Protein AF-A0A8B6GIS7-F1 (afdb_monomer_lite)

Foldseek 3Di:
DVVVVVVVDPPDDPPPPDPPQWLLDDPQLVVLVVQLVVLVVVCVVPVDPVSVVSNVVSVVSNVVVSVVSLVVLLVVLVVQCVPQPDDVSNVVSLCVSGDDDPPPPVQADADPVGHHDDDPVVVVVVCCVPPPPCPVPDVVNDDDVVVVVVPVLVPPVPDDDDDDDPPPPLDQQDLCNLLVVLVVDDQPDQDFVVRDHSVCSNPPRPVVSVVVSVLRRVCSVVVHHDPRVVDGPDADQAAPPDPPDPDDPQDADPNRTHDHDQFDDDPNQTAGNQLLSQVRLVVLLVQLLVLLVSLLVVLVSPPNQLLSLLVSCCSRNVVSLQVVLLQNVLHDPVSVVSSLLSLLSSLCSSVVHDSPDDSVVSCVVNVHDDSVVSNLVNLLVVVLLLCLEDPVDPSNVVLVVQLPDDDDDPRQGSSNVSSVSQVVCCVVPVDHSNVRHHDDPPPDPPPPPDDPPLVVVLDDPVDGDPVSVVSVVVVVVVVVVPDDLQAKEKEWFKDAPDAQAWIKIWMWIAGNNDIDIDIDGQDRGHGSVSNRVVNVVSVVVVVVVPPDHDYHYDYPD

Secondary structure (DSSP, 8-state):
-HHHHTTTS----------PPPTT--HHHHHHHHHHHHHHHHHHH---HHHHHHHHHHHHHHHHHHHHHHHHHHHHHHHHHHH--SHHHHHHHHHHHH-------PPPPBPTTSPBP-SH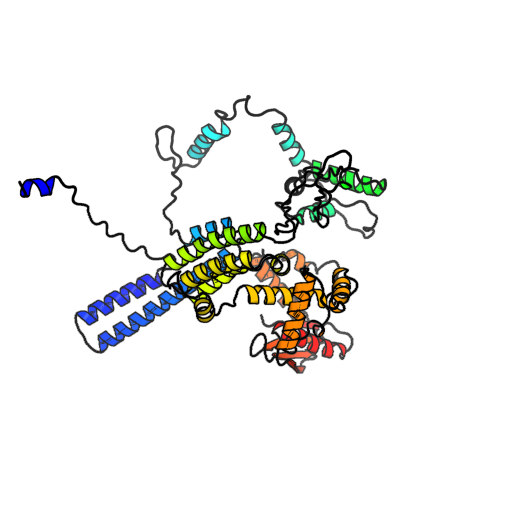HHHHHHHHHHHTSSSS--TTS--SHHHHHHHHTTTGGG-------TT-TTSPPPHHHHHHHHTTS-TTPPP-TT---HHHHHT--HHHHHHHHHHHHHHHHTT---TTTT------------TT--S----EETTEE----SS-EETTEEP-TTS--HHHHHHHHHHHHHHHHHHHHHHHTSS--HHHHHHHHIIIIIHHHHTTHHHHTTS-HHHHHHHHHHHHHHHHHHHT--TTS-HHHHHHHHT---HHHHHHHHHHHHHHHHHHS-TTSHHHHHHHHHHTS----SS--HHHHHHHHHHHHHHHHS--TTSSPP----------SSPPHHHHTT--TTS--HHHHHHHHHHHHHHHHT--TTSEEEEEEEEESSSSEEEEEEEEEEETTEEEEEEEEEEEEE-HHHHHHHHHHHHHHHHTTS-S--EEEE---

Structure (mmCIF, N/CA/C/O backbone):
data_AF-A0A8B6GIS7-F1
#
_entry.id   AF-A0A8B6GIS7-F1
#
loop_
_atom_site.group_PDB
_atom_site.id
_atom_site.type_symbol
_atom_site.label_atom_id
_atom_site.label_alt_id
_atom_site.label_comp_id
_atom_site.label_asym_id
_atom_site.label_entity_id
_atom_site.label_seq_id
_atom_site.pdbx_PDB_ins_code
_atom_site.Cartn_x
_atom_site.Cartn_y
_atom_site.Cartn_z
_atom_site.occupancy
_atom_site.B_iso_or_equiv
_atom_site.auth_seq_id
_atom_site.auth_comp_id
_atom_site.auth_asym_id
_atom_site.auth_atom_id
_atom_site.pdbx_PDB_model_num
ATOM 1 N N . MET A 1 1 ? 20.730 39.996 -53.093 1.00 36.28 1 MET A N 1
ATOM 2 C CA . MET A 1 1 ? 19.726 39.779 -52.024 1.00 36.28 1 MET A CA 1
ATOM 3 C C . MET A 1 1 ? 19.786 38.374 -51.434 1.00 36.28 1 MET A C 1
ATOM 5 O O . MET A 1 1 ? 20.320 38.282 -50.342 1.00 36.28 1 MET A O 1
ATOM 9 N N . MET A 1 2 ? 19.325 37.297 -52.093 1.00 29.66 2 MET A N 1
ATOM 10 C CA . MET A 1 2 ? 19.243 35.960 -51.448 1.00 29.66 2 MET A CA 1
ATOM 11 C C . MET A 1 2 ? 20.560 35.476 -50.804 1.00 29.66 2 MET A C 1
ATOM 13 O O . MET A 1 2 ? 20.560 35.138 -49.625 1.00 29.66 2 MET A O 1
ATOM 17 N N . LEU A 1 3 ? 21.695 35.563 -51.511 1.00 34.59 3 LEU A N 1
ATOM 18 C CA . LEU A 1 3 ? 23.025 35.215 -50.970 1.00 34.59 3 LEU A CA 1
ATOM 19 C C . LEU A 1 3 ? 23.455 36.039 -49.737 1.00 34.59 3 LEU A C 1
ATOM 21 O O . LEU A 1 3 ? 24.330 35.617 -48.991 1.00 34.59 3 LEU A O 1
ATOM 25 N N . CYS A 1 4 ? 22.844 37.201 -49.495 1.00 35.78 4 CYS A N 1
ATOM 26 C CA . CYS A 1 4 ? 23.119 38.030 -48.319 1.00 35.78 4 CYS A CA 1
ATOM 27 C C . CYS A 1 4 ? 22.300 37.584 -47.093 1.00 35.78 4 CYS A C 1
ATOM 29 O O . CYS A 1 4 ? 22.721 37.817 -45.966 1.00 35.78 4 CYS A O 1
ATOM 31 N N . MET A 1 5 ? 21.143 36.938 -47.292 1.00 33.78 5 MET A N 1
ATOM 32 C CA . MET A 1 5 ? 20.274 36.482 -46.196 1.00 33.78 5 MET A CA 1
ATOM 33 C C . MET A 1 5 ? 20.835 35.249 -45.476 1.00 33.78 5 MET A C 1
ATOM 35 O O . MET A 1 5 ? 20.681 35.126 -44.261 1.00 33.78 5 MET A O 1
ATOM 39 N N . GLU A 1 6 ? 21.535 34.364 -46.193 1.00 37.38 6 GLU A N 1
ATOM 40 C CA . GLU A 1 6 ? 22.099 33.128 -45.627 1.00 37.38 6 GLU A CA 1
ATOM 41 C C . GLU A 1 6 ? 23.147 33.341 -44.525 1.00 37.38 6 GLU A C 1
ATOM 43 O O . GLU A 1 6 ? 23.335 32.447 -43.699 1.00 37.38 6 GLU A O 1
ATOM 48 N N . ASN A 1 7 ? 23.809 34.502 -44.508 1.00 41.84 7 ASN A N 1
ATOM 49 C CA . ASN A 1 7 ? 24.885 34.828 -43.566 1.00 41.84 7 ASN A CA 1
ATOM 50 C C . ASN A 1 7 ? 24.417 35.667 -42.362 1.00 41.84 7 ASN A C 1
ATOM 52 O O . ASN A 1 7 ? 25.204 35.907 -41.452 1.00 41.84 7 ASN A O 1
ATOM 56 N N . ILE A 1 8 ? 23.160 36.125 -42.355 1.00 41.59 8 ILE A N 1
ATOM 57 C CA . ILE A 1 8 ? 22.600 36.996 -41.303 1.00 41.59 8 ILE A CA 1
ATOM 58 C C . ILE A 1 8 ? 21.689 36.205 -40.351 1.00 41.59 8 ILE A C 1
ATOM 60 O O . ILE A 1 8 ? 21.591 36.525 -39.168 1.00 41.59 8 ILE A O 1
ATOM 64 N N . ILE A 1 9 ? 21.041 35.143 -40.838 1.00 39.25 9 ILE A N 1
ATOM 65 C CA . ILE A 1 9 ? 20.227 34.259 -39.998 1.00 39.25 9 ILE A CA 1
ATOM 66 C C . ILE A 1 9 ? 21.164 33.298 -39.246 1.00 39.25 9 ILE A C 1
ATOM 68 O O . ILE A 1 9 ? 21.869 32.526 -39.901 1.00 39.25 9 ILE A O 1
ATOM 72 N N . PRO A 1 10 ? 21.161 33.259 -37.896 1.00 37.69 10 PRO A N 1
ATOM 73 C CA . PRO A 1 10 ? 21.928 32.268 -37.152 1.00 37.69 10 PRO A CA 1
ATOM 74 C C . PRO A 1 10 ? 21.371 30.871 -37.450 1.00 37.69 10 PRO A C 1
ATOM 76 O O . PRO A 1 10 ? 20.330 30.470 -36.926 1.00 37.69 10 PRO A O 1
ATOM 79 N N . LYS A 1 11 ? 22.066 30.131 -38.323 1.00 43.22 11 LYS A N 1
ATOM 80 C CA . LYS A 1 11 ? 21.724 28.756 -38.703 1.00 43.22 11 LYS A CA 1
ATOM 81 C C . LYS A 1 11 ? 21.777 27.884 -37.452 1.00 43.22 11 LYS A C 1
ATOM 83 O O . LYS A 1 11 ? 22.854 27.487 -37.012 1.00 43.22 11 LYS A O 1
ATOM 88 N N . THR A 1 12 ? 20.612 27.617 -36.860 1.00 30.84 12 THR A N 1
ATOM 89 C CA . THR A 1 12 ? 20.502 26.822 -35.638 1.00 30.84 12 THR A CA 1
ATOM 90 C C . THR A 1 12 ? 21.079 25.440 -35.897 1.00 30.84 12 THR A C 1
ATOM 92 O O . THR A 1 12 ? 20.503 24.618 -36.614 1.00 30.84 12 THR A O 1
ATOM 95 N N . THR A 1 13 ? 22.238 25.169 -35.298 1.00 37.78 13 THR A N 1
ATOM 96 C CA . THR A 1 13 ? 22.769 23.815 -35.248 1.00 37.78 13 THR A CA 1
ATOM 97 C C . THR A 1 13 ? 21.700 22.956 -34.591 1.00 37.78 13 THR A C 1
ATOM 99 O O . THR A 1 13 ? 21.307 23.178 -33.442 1.00 37.78 13 THR A O 1
ATOM 102 N N . ARG A 1 14 ? 21.174 21.976 -35.337 1.00 35.50 14 ARG A N 1
ATOM 103 C CA . ARG A 1 14 ? 20.321 20.944 -34.752 1.00 35.50 14 ARG A CA 1
ATOM 104 C C . ARG A 1 14 ? 21.196 20.154 -33.791 1.00 35.50 14 ARG A C 1
ATOM 106 O O . ARG A 1 14 ? 21.817 19.169 -34.176 1.00 35.50 14 ARG A O 1
ATOM 113 N N . ASN A 1 15 ? 21.225 20.599 -32.537 1.00 35.31 15 ASN A N 1
ATOM 114 C CA . ASN A 1 15 ? 21.688 19.824 -31.402 1.00 35.31 15 ASN A CA 1
ATOM 115 C C . ASN A 1 15 ? 20.754 18.618 -31.277 1.00 35.31 15 ASN A C 1
ATOM 117 O O . ASN A 1 15 ? 19.774 18.633 -30.529 1.00 35.31 15 ASN A O 1
ATOM 121 N N . ILE A 1 16 ? 21.052 17.582 -32.066 1.00 35.31 16 ILE A N 1
ATOM 122 C CA . ILE A 1 16 ? 20.492 16.246 -31.931 1.00 35.31 16 ILE A CA 1
ATOM 123 C C . ILE A 1 16 ? 20.902 15.801 -30.533 1.00 35.31 16 ILE A C 1
ATOM 125 O O . ILE A 1 16 ? 22.032 15.360 -30.313 1.00 35.31 16 ILE A O 1
ATOM 129 N N . ARG A 1 17 ? 20.000 16.000 -29.564 1.00 35.56 17 ARG A N 1
ATOM 130 C CA . ARG A 1 17 ? 20.202 15.567 -28.184 1.00 35.56 17 ARG A CA 1
ATOM 131 C C . ARG A 1 17 ? 20.534 14.083 -28.246 1.00 35.56 17 ARG A C 1
ATOM 133 O O . ARG A 1 17 ? 19.685 13.291 -28.654 1.00 35.56 17 ARG A O 1
ATOM 140 N N . LYS A 1 18 ? 21.770 13.720 -27.887 1.00 42.47 18 LYS A N 1
ATOM 141 C CA . LYS A 1 18 ? 22.185 12.317 -27.778 1.00 42.47 18 LYS A CA 1
ATOM 142 C C . LYS A 1 18 ? 21.126 11.620 -26.929 1.00 42.47 18 LYS A C 1
ATOM 144 O O . LYS A 1 18 ? 20.862 12.084 -25.822 1.00 42.47 18 LYS A O 1
ATOM 149 N N . HIS A 1 19 ? 20.488 10.568 -27.446 1.00 48.47 19 HIS A N 1
ATOM 150 C CA . HIS A 1 19 ? 19.477 9.839 -26.682 1.00 48.47 19 HIS A CA 1
ATOM 151 C C . HIS A 1 19 ? 20.122 9.369 -25.374 1.00 48.47 19 HIS A C 1
ATOM 153 O O . HIS A 1 19 ? 21.026 8.531 -25.388 1.00 48.47 19 HIS A O 1
ATOM 159 N N . HIS A 1 20 ? 19.720 9.975 -24.254 1.00 62.19 20 HIS A N 1
ATOM 160 C CA . HIS A 1 20 ? 20.335 9.700 -22.965 1.00 62.19 20 HIS A CA 1
ATOM 161 C C . HIS A 1 20 ? 20.028 8.252 -22.593 1.00 62.19 20 HIS A C 1
ATOM 163 O O . HIS A 1 20 ? 18.868 7.880 -22.426 1.00 62.19 20 HIS A O 1
ATOM 169 N N . LYS A 1 21 ? 21.079 7.432 -22.488 1.00 76.62 21 LYS A N 1
ATOM 170 C CA . LYS A 1 21 ? 20.962 6.026 -22.094 1.00 76.62 21 LYS A CA 1
ATOM 171 C C . LYS A 1 21 ? 20.246 5.956 -20.738 1.00 76.62 21 LYS A C 1
ATOM 173 O O . LYS A 1 21 ? 20.741 6.607 -19.806 1.00 76.62 21 LYS A O 1
ATOM 178 N N . PRO A 1 22 ? 19.146 5.195 -20.606 1.00 80.75 22 PRO A N 1
ATOM 179 C CA . PRO A 1 22 ? 18.314 5.193 -19.404 1.00 80.75 22 PRO A CA 1
ATOM 180 C C . PRO A 1 22 ? 19.094 4.788 -18.146 1.00 80.75 22 PRO A C 1
ATOM 182 O O . PRO A 1 22 ? 20.222 4.293 -18.214 1.00 80.75 22 PRO A O 1
ATOM 185 N N . CYS A 1 23 ? 18.516 5.036 -16.973 1.00 81.12 23 CYS A N 1
ATOM 186 C CA . CYS A 1 23 ? 19.177 4.784 -15.689 1.00 81.12 23 CYS A CA 1
ATOM 187 C C . CYS A 1 23 ? 19.428 3.292 -15.403 1.00 81.12 23 CYS A C 1
ATOM 189 O O . CYS A 1 23 ? 20.392 2.988 -14.713 1.00 81.12 23 CYS A O 1
ATOM 191 N N . TRP A 1 24 ? 18.651 2.379 -16.001 1.00 86.69 24 TRP A N 1
ATOM 192 C CA . TRP A 1 24 ? 18.903 0.929 -15.976 1.00 86.69 24 TRP A CA 1
ATOM 193 C C . TRP A 1 24 ? 20.013 0.464 -16.942 1.00 86.69 24 TRP A C 1
ATOM 195 O O . TRP A 1 24 ? 20.393 -0.700 -16.940 1.00 86.69 24 TRP A O 1
ATOM 205 N N . TRP A 1 25 ? 20.550 1.341 -17.799 1.00 86.69 25 TRP A N 1
ATOM 206 C CA . TRP A 1 25 ? 21.519 0.944 -18.826 1.00 86.69 25 TRP A CA 1
ATOM 207 C C . TRP A 1 25 ? 22.928 0.740 -18.243 1.00 86.69 25 TRP A C 1
ATOM 209 O O . TRP A 1 25 ? 23.648 1.718 -18.005 1.00 86.69 25 TRP A O 1
ATOM 219 N N . ASN A 1 26 ? 23.307 -0.528 -18.050 1.00 89.25 26 ASN A N 1
ATOM 220 C CA . ASN A 1 26 ? 24.593 -0.981 -17.506 1.00 89.25 26 ASN A CA 1
ATOM 221 C C . ASN A 1 26 ? 25.646 -1.292 -18.608 1.00 89.25 26 ASN A C 1
ATOM 223 O O . ASN A 1 26 ? 25.414 -1.070 -19.801 1.00 89.25 26 ASN A O 1
ATOM 227 N N . LYS A 1 27 ? 26.832 -1.779 -18.207 1.00 90.25 27 LYS A N 1
ATOM 228 C CA . LYS A 1 27 ? 27.950 -2.122 -19.115 1.00 90.25 27 LYS A CA 1
ATOM 229 C C . LYS A 1 27 ? 27.636 -3.336 -20.001 1.00 90.25 27 LYS A C 1
ATOM 231 O O . LYS A 1 27 ? 27.918 -3.300 -21.195 1.00 90.25 27 LYS A O 1
ATOM 236 N N . THR A 1 28 ? 26.987 -4.359 -19.448 1.00 91.31 28 THR A N 1
ATOM 237 C CA . THR A 1 28 ? 26.586 -5.582 -20.161 1.00 91.31 28 THR A CA 1
ATOM 238 C C . THR A 1 28 ? 25.657 -5.265 -21.336 1.00 91.31 28 THR A C 1
ATOM 240 O O . THR A 1 28 ? 25.887 -5.719 -22.457 1.00 91.31 28 THR A O 1
ATOM 243 N N . VAL A 1 29 ? 24.652 -4.409 -21.121 1.00 91.62 29 VAL A N 1
ATOM 244 C CA . VAL A 1 29 ? 23.720 -3.961 -22.171 1.00 91.62 29 VAL A CA 1
ATOM 245 C C . VAL A 1 29 ? 24.436 -3.157 -23.264 1.00 91.62 29 VAL A C 1
ATOM 247 O O . VAL A 1 29 ? 24.110 -3.311 -24.443 1.00 91.62 29 VAL A O 1
ATOM 250 N N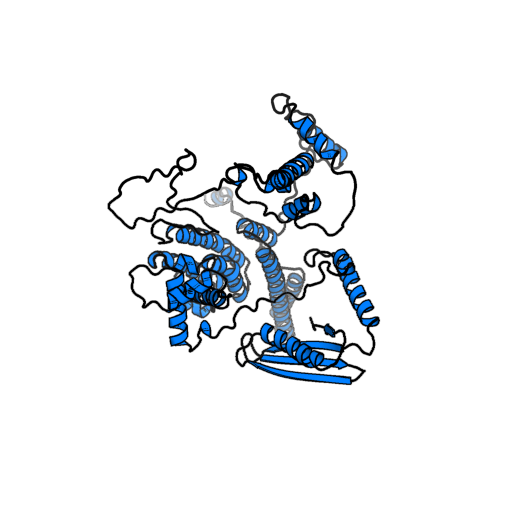 . GLU A 1 30 ? 25.439 -2.342 -22.917 1.00 92.06 30 GLU A N 1
ATOM 251 C CA . GLU A 1 30 ? 26.270 -1.632 -23.901 1.00 92.06 30 GLU A CA 1
ATOM 252 C C . GLU A 1 30 ? 27.034 -2.607 -24.810 1.00 92.06 30 GLU A C 1
ATOM 254 O O . GLU A 1 30 ? 26.978 -2.492 -26.035 1.00 92.06 30 GLU A O 1
ATOM 259 N N . GLU A 1 31 ? 27.713 -3.592 -24.221 1.00 92.44 31 GLU A N 1
ATOM 260 C CA . GLU A 1 31 ? 28.524 -4.582 -24.939 1.00 92.44 31 GLU A CA 1
ATOM 261 C C . GLU A 1 31 ? 27.664 -5.456 -25.858 1.00 92.44 31 GLU A C 1
ATOM 263 O O . GLU A 1 31 ? 27.967 -5.600 -27.048 1.00 92.44 31 GLU A O 1
ATOM 268 N N . LYS A 1 32 ? 26.526 -5.951 -25.354 1.00 93.12 32 LYS A N 1
ATOM 269 C CA . LYS A 1 32 ? 25.541 -6.683 -26.162 1.00 93.12 32 LYS A CA 1
ATOM 270 C C . LYS A 1 32 ? 24.964 -5.805 -27.277 1.00 93.12 32 LYS A C 1
ATOM 272 O O . LYS A 1 32 ? 24.806 -6.280 -28.402 1.00 93.12 32 LYS A O 1
ATOM 277 N N . LYS A 1 33 ? 24.724 -4.507 -27.036 1.00 93.31 33 LYS A N 1
ATOM 278 C CA . LYS A 1 33 ? 24.251 -3.593 -28.089 1.00 93.31 33 LYS A CA 1
ATOM 279 C C . LYS A 1 33 ? 25.321 -3.304 -29.145 1.00 93.31 33 LYS A C 1
ATOM 281 O O . LYS A 1 33 ? 24.980 -3.179 -30.323 1.00 93.31 33 LYS A O 1
ATOM 286 N N . HIS A 1 34 ? 26.599 -3.232 -28.777 1.00 92.25 34 HIS A N 1
ATOM 287 C CA . HIS A 1 34 ? 27.692 -3.139 -29.747 1.00 92.25 34 HIS A CA 1
ATOM 288 C C . HIS A 1 34 ? 27.797 -4.398 -30.614 1.00 92.25 34 HIS A C 1
ATOM 290 O O . HIS A 1 34 ? 27.910 -4.265 -31.834 1.00 92.25 34 HIS A O 1
ATOM 296 N N . LEU A 1 35 ? 27.690 -5.592 -30.018 1.00 92.31 35 LEU A N 1
ATOM 297 C CA . LEU A 1 35 ? 27.669 -6.862 -30.749 1.00 92.31 35 LEU A CA 1
ATOM 298 C C . LEU A 1 35 ? 26.496 -6.919 -31.738 1.00 92.31 35 LEU A C 1
ATOM 300 O O . LEU A 1 35 ? 26.709 -7.136 -32.929 1.00 92.31 35 LEU A O 1
ATOM 304 N N . LEU A 1 36 ? 25.282 -6.602 -31.283 1.00 92.56 36 LEU A N 1
ATOM 305 C CA . LEU A 1 36 ? 24.100 -6.503 -32.139 1.00 92.56 36 LEU A CA 1
ATOM 306 C C . LEU A 1 36 ? 24.310 -5.526 -33.309 1.00 92.56 36 LEU A C 1
ATOM 308 O O . LEU A 1 36 ? 24.077 -5.862 -34.470 1.00 92.56 36 LEU A O 1
ATOM 312 N N . ASN A 1 37 ? 24.810 -4.320 -33.031 1.00 91.75 37 ASN A N 1
ATOM 313 C CA . ASN A 1 37 ? 25.081 -3.321 -34.066 1.00 91.75 37 ASN A CA 1
ATOM 314 C C . ASN A 1 37 ? 26.177 -3.768 -35.058 1.00 91.75 37 ASN A C 1
ATOM 316 O O . ASN A 1 37 ? 26.191 -3.286 -36.192 1.00 91.75 37 ASN A O 1
ATOM 320 N N . LYS A 1 38 ? 27.091 -4.665 -34.658 1.00 92.88 38 LYS A N 1
ATOM 321 C CA . LYS A 1 38 ? 28.081 -5.300 -35.541 1.00 92.88 38 LYS A CA 1
ATOM 322 C C . LYS A 1 38 ? 27.413 -6.349 -36.436 1.00 92.88 38 LYS A C 1
ATOM 324 O O . LYS A 1 38 ? 27.506 -6.224 -37.655 1.00 92.88 38 LYS A O 1
ATOM 329 N N . CYS A 1 39 ? 26.669 -7.299 -35.870 1.00 89.88 39 CYS A N 1
ATOM 330 C CA . CYS A 1 39 ? 25.976 -8.340 -36.640 1.00 89.88 39 CYS A CA 1
ATOM 331 C C . CYS A 1 39 ? 24.956 -7.748 -37.633 1.00 89.88 39 CYS A C 1
ATOM 333 O O . CYS A 1 39 ? 24.906 -8.169 -38.787 1.00 89.88 39 CYS A O 1
ATOM 335 N N . GLN A 1 40 ? 24.237 -6.681 -37.257 1.00 89.25 40 GLN A N 1
ATOM 336 C CA . GLN A 1 40 ? 23.349 -5.940 -38.168 1.00 89.25 40 GLN A CA 1
ATOM 337 C C . GLN A 1 40 ? 24.084 -5.273 -39.347 1.00 89.25 40 GLN A C 1
ATOM 339 O O . GLN A 1 40 ? 23.477 -5.064 -40.397 1.00 89.25 40 GLN A O 1
ATOM 344 N N . ARG A 1 41 ? 25.373 -4.927 -39.212 1.00 89.56 41 ARG A N 1
ATOM 345 C CA . ARG A 1 41 ? 26.201 -4.426 -40.328 1.00 89.56 41 ARG A CA 1
ATOM 346 C C . ARG A 1 41 ? 26.705 -5.574 -41.196 1.00 89.56 41 ARG A C 1
ATOM 348 O O . ARG A 1 41 ? 26.612 -5.485 -42.414 1.00 89.56 41 ARG A O 1
ATOM 355 N N . GLU A 1 42 ? 27.191 -6.650 -40.582 1.00 88.25 42 GLU A N 1
ATOM 356 C CA . GLU A 1 42 ? 27.690 -7.839 -41.287 1.00 88.25 42 GLU A CA 1
ATOM 357 C C . GLU A 1 42 ? 26.595 -8.487 -42.148 1.00 88.25 42 GLU A C 1
ATOM 359 O O . GLU A 1 42 ? 26.830 -8.755 -43.325 1.00 88.25 42 GLU A O 1
ATOM 364 N N . PHE A 1 43 ? 25.374 -8.621 -41.620 1.00 87.31 43 PHE A N 1
ATOM 365 C CA . PHE A 1 43 ? 24.215 -9.115 -42.368 1.00 87.31 43 PHE A CA 1
ATOM 366 C C . PHE A 1 43 ? 23.799 -8.183 -43.522 1.00 87.31 43 PHE A C 1
ATOM 368 O O . PHE A 1 43 ? 23.522 -8.652 -44.623 1.00 87.31 43 PHE A O 1
ATOM 375 N N . LYS A 1 44 ? 23.823 -6.855 -43.317 1.00 84.75 44 LYS A N 1
ATOM 376 C CA . LYS A 1 44 ? 23.536 -5.870 -44.383 1.00 84.75 44 LYS A CA 1
ATOM 377 C C . LYS A 1 44 ? 24.589 -5.846 -45.495 1.00 84.75 44 LYS A C 1
ATOM 379 O O . LYS A 1 44 ? 24.254 -5.500 -46.621 1.00 84.75 44 LYS A O 1
ATOM 384 N N . LEU A 1 45 ? 25.840 -6.194 -45.187 1.00 87.75 45 LEU A N 1
ATOM 385 C CA . LEU A 1 45 ? 26.919 -6.321 -46.172 1.00 87.75 45 LEU A CA 1
ATOM 386 C C . LEU A 1 45 ? 26.899 -7.680 -46.886 1.00 87.75 45 LEU A C 1
ATOM 388 O O . LEU A 1 45 ? 27.239 -7.755 -48.064 1.00 87.75 45 LEU A O 1
ATOM 392 N N . LYS A 1 46 ? 26.529 -8.756 -46.179 1.00 85.75 46 LYS A N 1
ATOM 393 C CA . LYS A 1 46 ? 26.426 -10.122 -46.708 1.00 85.75 46 LYS A CA 1
ATOM 394 C C . LYS A 1 46 ? 25.238 -10.847 -46.072 1.00 85.75 46 LYS A C 1
ATOM 396 O O . LYS A 1 46 ? 25.347 -11.380 -44.965 1.00 85.75 46 LYS A O 1
ATOM 401 N N . ASN A 1 47 ? 24.129 -10.903 -46.806 1.00 85.81 47 ASN A N 1
ATOM 402 C CA . ASN A 1 47 ? 22.933 -11.660 -46.441 1.00 85.81 47 ASN A CA 1
ATOM 403 C C . ASN A 1 47 ? 23.182 -13.166 -46.660 1.00 85.81 47 ASN A C 1
ATOM 405 O O . ASN A 1 47 ? 22.907 -13.705 -47.729 1.00 85.81 47 ASN A O 1
ATOM 409 N N . THR A 1 48 ? 23.771 -13.827 -45.661 1.00 90.31 48 THR A N 1
ATOM 410 C CA . THR A 1 48 ? 23.978 -15.284 -45.625 1.00 90.31 48 THR A CA 1
ATOM 411 C C . THR A 1 48 ? 23.223 -15.899 -44.443 1.00 90.31 48 THR A C 1
ATOM 413 O O . THR A 1 48 ? 23.085 -15.235 -43.411 1.00 90.31 48 THR A O 1
ATOM 416 N N . PRO A 1 49 ? 22.810 -17.183 -44.511 1.00 89.50 49 PRO A N 1
ATOM 417 C CA . PRO A 1 49 ? 22.164 -17.863 -43.382 1.00 89.50 49 PRO A CA 1
ATOM 418 C C . PRO A 1 49 ? 23.000 -17.814 -42.093 1.00 89.50 49 PRO A C 1
ATOM 420 O O . PRO A 1 49 ? 22.470 -17.593 -41.011 1.00 89.50 49 PRO A O 1
ATOM 423 N N . THR A 1 50 ? 24.326 -17.916 -42.222 1.00 91.19 50 THR A N 1
ATOM 424 C CA . THR A 1 50 ? 25.297 -17.831 -41.118 1.00 91.19 50 THR A CA 1
ATOM 425 C C . THR A 1 50 ? 25.435 -16.443 -40.490 1.00 91.19 50 THR A C 1
ATOM 427 O O . THR A 1 50 ? 25.881 -16.335 -39.350 1.00 91.19 50 THR A O 1
ATOM 430 N N . ASN A 1 51 ? 25.087 -15.376 -41.212 1.00 86.19 51 ASN A N 1
ATOM 431 C CA . ASN A 1 51 ? 25.022 -14.025 -40.655 1.00 86.19 51 ASN A CA 1
ATOM 432 C C . ASN A 1 51 ? 23.630 -13.730 -40.078 1.00 86.19 51 ASN A C 1
ATOM 434 O O . ASN A 1 51 ? 23.525 -12.936 -39.146 1.00 86.19 51 ASN A O 1
ATOM 438 N N . LEU A 1 52 ? 22.584 -14.390 -40.589 1.00 90.25 52 LEU A N 1
ATOM 439 C CA . LEU A 1 52 ? 21.233 -14.320 -40.036 1.00 90.25 52 LEU A CA 1
ATOM 440 C C . LEU A 1 52 ? 21.153 -14.983 -38.653 1.00 90.25 52 LEU A C 1
ATOM 442 O O . LEU A 1 52 ? 20.634 -14.359 -37.733 1.00 90.25 52 LEU A O 1
ATOM 446 N N . THR A 1 53 ? 21.723 -16.180 -38.459 1.00 92.81 53 THR A N 1
ATOM 447 C CA . THR A 1 53 ? 21.758 -16.823 -37.128 1.00 92.81 53 THR A CA 1
ATOM 448 C C . THR A 1 53 ? 22.514 -15.977 -36.107 1.00 92.81 53 THR A C 1
ATOM 450 O O . THR A 1 53 ? 21.952 -15.647 -35.068 1.00 92.81 53 THR A O 1
ATOM 453 N N . LYS A 1 54 ? 23.719 -15.493 -36.443 1.00 91.88 54 LYS A N 1
ATOM 454 C CA . LYS A 1 54 ? 24.486 -14.559 -35.592 1.00 91.88 54 LYS A CA 1
ATOM 455 C C . LYS A 1 54 ? 23.712 -13.288 -35.240 1.00 91.88 54 LYS A C 1
ATOM 457 O O . LYS A 1 54 ? 23.870 -12.755 -34.145 1.00 91.88 54 LYS A O 1
ATOM 462 N N . LEU A 1 55 ? 22.905 -12.773 -36.170 1.00 91.94 55 LEU A N 1
ATOM 463 C CA . LEU A 1 55 ? 22.041 -11.628 -35.912 1.00 91.94 55 LEU A CA 1
ATOM 464 C C . LEU A 1 55 ? 20.934 -11.990 -34.912 1.00 91.94 55 LEU A C 1
ATOM 466 O O . LEU A 1 55 ? 20.770 -11.273 -33.933 1.00 91.94 55 LEU A O 1
ATOM 470 N N . MET A 1 56 ? 20.236 -13.111 -35.104 1.00 92.56 56 MET A N 1
ATOM 471 C CA . MET A 1 56 ? 19.181 -13.579 -34.194 1.00 92.56 56 MET A CA 1
ATOM 472 C C . MET A 1 56 ? 19.720 -13.885 -32.783 1.00 92.56 56 MET A C 1
ATOM 474 O O . MET A 1 56 ? 19.118 -13.478 -31.792 1.00 92.56 56 MET A O 1
ATOM 478 N N . GLU A 1 57 ? 20.890 -14.521 -32.682 1.00 93.88 57 GLU A N 1
ATOM 479 C CA . GLU A 1 57 ? 21.615 -14.763 -31.425 1.00 93.88 57 GLU A CA 1
ATOM 480 C C . GLU A 1 57 ? 21.976 -13.448 -30.712 1.00 93.88 57 GLU A C 1
ATOM 482 O O . GLU A 1 57 ? 21.768 -13.305 -29.504 1.00 93.88 57 GLU A O 1
ATOM 487 N N . ALA A 1 58 ? 22.483 -12.458 -31.456 1.00 91.75 58 ALA A N 1
ATOM 488 C CA . ALA A 1 58 ? 22.821 -11.143 -30.915 1.00 91.75 58 ALA A CA 1
ATOM 489 C C . ALA A 1 58 ? 21.583 -10.295 -30.568 1.00 91.75 58 ALA A C 1
ATOM 491 O O . ALA A 1 58 ? 21.664 -9.454 -29.672 1.00 91.75 58 ALA A O 1
ATOM 492 N N . GLU A 1 59 ? 20.446 -10.504 -31.240 1.00 92.62 59 GLU A N 1
ATOM 493 C CA . GLU A 1 59 ? 19.165 -9.879 -30.897 1.00 92.62 59 GLU A CA 1
ATOM 494 C C . GLU A 1 59 ? 18.593 -10.472 -29.607 1.00 92.62 59 GLU A C 1
ATOM 496 O O . GLU A 1 59 ? 18.318 -9.691 -28.695 1.00 92.62 59 GLU A O 1
ATOM 501 N N . SER A 1 60 ? 18.543 -11.806 -29.467 1.00 94.50 60 SER A N 1
ATOM 502 C CA . SER A 1 60 ? 18.146 -12.468 -28.211 1.00 94.50 60 SER A CA 1
ATOM 503 C C . SER A 1 60 ? 19.047 -12.033 -27.058 1.00 94.50 60 SER A C 1
ATOM 505 O O . SER A 1 60 ? 18.586 -11.431 -26.094 1.00 94.50 60 SER A O 1
ATOM 507 N N . SER A 1 61 ? 20.366 -12.206 -27.193 1.00 93.56 61 SER A N 1
ATOM 508 C CA . SER A 1 61 ? 21.297 -11.917 -26.098 1.00 93.56 61 SER A CA 1
ATOM 509 C C . SER A 1 61 ? 21.373 -10.423 -25.736 1.00 93.56 61 SER A C 1
ATOM 511 O O . SER A 1 61 ? 21.814 -10.074 -24.639 1.00 93.56 61 SER A O 1
ATOM 513 N N . PHE A 1 62 ? 20.928 -9.526 -26.626 1.00 94.19 62 PHE A N 1
ATOM 514 C CA . PHE A 1 62 ? 20.664 -8.129 -26.283 1.00 94.19 62 PHE A CA 1
ATOM 515 C C . PHE A 1 62 ? 19.315 -7.944 -25.576 1.00 94.19 62 PHE A C 1
ATOM 517 O O . PHE A 1 62 ? 19.269 -7.181 -24.612 1.00 94.19 62 PHE A O 1
ATOM 524 N N . THR A 1 63 ? 18.227 -8.599 -26.003 1.00 90.62 63 THR A N 1
ATOM 525 C CA . THR A 1 63 ? 16.940 -8.506 -25.295 1.00 90.62 63 THR A CA 1
ATOM 526 C C . THR A 1 63 ? 17.007 -9.065 -23.884 1.00 90.62 63 THR A C 1
ATOM 528 O O . THR A 1 63 ? 16.442 -8.424 -22.999 1.00 90.62 63 THR A O 1
ATOM 531 N N . ASP A 1 64 ? 17.734 -10.164 -23.681 1.00 92.19 64 ASP A N 1
ATOM 532 C CA . ASP A 1 64 ? 17.876 -10.868 -22.405 1.00 92.19 64 ASP A CA 1
ATOM 533 C C . ASP A 1 64 ? 18.594 -9.975 -21.381 1.00 92.19 64 ASP A C 1
ATOM 535 O O . ASP A 1 64 ? 17.996 -9.563 -20.388 1.00 92.19 64 ASP A O 1
ATOM 539 N N . ALA A 1 65 ? 19.821 -9.535 -21.692 1.00 92.19 65 ALA A N 1
ATOM 540 C CA . ALA A 1 65 ? 20.604 -8.638 -20.832 1.00 92.19 65 ALA A CA 1
ATOM 541 C C . ALA A 1 65 ? 19.910 -7.283 -20.574 1.00 92.19 65 ALA A C 1
ATOM 543 O O . ALA A 1 65 ? 20.099 -6.655 -19.533 1.00 92.19 65 ALA A O 1
ATOM 544 N N . LYS A 1 66 ? 19.098 -6.805 -21.527 1.00 92.25 66 LYS A N 1
ATOM 545 C CA . LYS A 1 66 ? 18.300 -5.575 -21.396 1.00 92.25 66 LYS A CA 1
ATOM 546 C C . LYS A 1 66 ? 17.084 -5.778 -20.482 1.00 92.25 66 LYS A C 1
ATOM 548 O O . LYS A 1 66 ? 16.716 -4.842 -19.781 1.00 92.25 66 LYS A O 1
ATOM 553 N N . ASP A 1 67 ? 16.454 -6.953 -20.485 1.00 89.81 67 ASP A N 1
ATOM 554 C CA . ASP A 1 67 ? 15.335 -7.270 -19.586 1.00 89.81 67 ASP A CA 1
ATOM 555 C C . ASP A 1 67 ? 15.820 -7.578 -18.163 1.00 89.81 67 ASP A C 1
ATOM 557 O O . ASP A 1 67 ? 15.163 -7.159 -17.212 1.00 89.81 67 ASP A O 1
ATOM 561 N N . GLU A 1 68 ? 16.977 -8.229 -18.030 1.00 92.00 68 GLU A N 1
ATOM 562 C CA . GLU A 1 68 ? 17.705 -8.452 -16.775 1.00 92.00 68 GLU A CA 1
ATOM 563 C C . GLU A 1 68 ? 18.061 -7.117 -16.103 1.00 92.00 68 GLU A C 1
ATOM 565 O O . GLU A 1 68 ? 17.607 -6.845 -14.994 1.00 92.00 68 GLU A O 1
ATOM 570 N N . ALA A 1 69 ? 18.752 -6.215 -16.812 1.00 91.12 69 ALA A N 1
ATOM 571 C CA . ALA A 1 69 ? 19.127 -4.899 -16.285 1.00 91.12 69 ALA A CA 1
ATOM 572 C C . ALA A 1 69 ? 17.917 -4.013 -15.910 1.00 91.12 69 ALA A C 1
ATOM 574 O O . ALA A 1 69 ? 17.987 -3.196 -14.986 1.00 91.12 69 ALA A O 1
ATOM 575 N N . VAL A 1 70 ? 16.785 -4.167 -16.613 1.00 89.25 70 VAL A N 1
ATOM 576 C CA . VAL A 1 70 ? 15.515 -3.516 -16.246 1.00 89.25 70 VAL A CA 1
ATOM 577 C C . VAL A 1 70 ? 14.953 -4.099 -14.950 1.00 89.25 70 VAL A C 1
ATOM 579 O O . VAL A 1 70 ? 14.463 -3.325 -14.126 1.00 89.25 70 VAL A O 1
ATOM 582 N N . ASP A 1 71 ? 15.030 -5.413 -14.738 1.00 88.94 71 ASP A N 1
ATOM 583 C CA . ASP A 1 71 ? 14.521 -6.069 -13.529 1.00 88.94 71 ASP A CA 1
ATOM 584 C C . ASP A 1 71 ? 15.414 -5.801 -12.304 1.00 88.94 71 ASP A C 1
ATOM 586 O O . ASP A 1 71 ? 14.879 -5.453 -11.250 1.00 88.94 71 ASP A O 1
ATOM 590 N N . GLU A 1 72 ? 16.748 -5.834 -12.444 1.00 88.88 72 GLU A N 1
ATOM 591 C CA . GLU A 1 72 ? 17.712 -5.421 -11.405 1.00 88.88 72 GLU A CA 1
ATOM 592 C C . GLU A 1 72 ? 17.406 -4.006 -10.888 1.00 88.88 72 GLU A C 1
ATOM 594 O O . GLU A 1 72 ? 17.213 -3.771 -9.689 1.00 88.88 72 GLU A O 1
ATOM 599 N N . TRP A 1 73 ? 17.317 -3.044 -11.814 1.00 89.38 73 TRP A N 1
ATOM 600 C CA . TRP A 1 73 ? 17.037 -1.647 -11.490 1.00 89.38 73 TRP A CA 1
ATOM 601 C C . TRP A 1 73 ? 15.626 -1.469 -10.909 1.00 89.38 73 TRP A C 1
ATOM 603 O O . TRP A 1 73 ? 15.431 -0.678 -9.982 1.00 89.38 73 TRP A O 1
ATOM 613 N N . SER A 1 74 ? 14.645 -2.230 -11.405 1.00 86.00 74 SER A N 1
ATOM 614 C CA . SER A 1 74 ? 13.270 -2.215 -10.895 1.00 86.00 74 SER A CA 1
ATOM 615 C C . SER A 1 74 ? 13.193 -2.737 -9.458 1.00 86.00 74 SER A C 1
ATOM 617 O O . SER A 1 74 ? 12.533 -2.116 -8.622 1.00 86.00 74 SER A O 1
ATOM 619 N N . ALA A 1 75 ? 13.910 -3.818 -9.135 1.00 85.94 75 ALA A N 1
ATOM 620 C CA . ALA A 1 75 ? 14.012 -4.353 -7.779 1.00 85.94 75 ALA A CA 1
ATOM 621 C C . ALA A 1 75 ? 14.664 -3.338 -6.825 1.00 85.94 75 ALA A C 1
ATOM 623 O O . ALA A 1 75 ? 14.096 -3.019 -5.777 1.00 85.94 75 ALA A O 1
ATOM 624 N N . LEU A 1 76 ? 15.798 -2.751 -7.223 1.00 85.94 76 LEU A N 1
ATOM 625 C CA . LEU A 1 76 ? 16.513 -1.742 -6.437 1.00 85.94 76 LEU A CA 1
ATOM 626 C C . LEU A 1 76 ? 15.664 -0.479 -6.192 1.00 85.94 76 LEU A C 1
ATOM 628 O O . LEU A 1 76 ? 15.620 0.034 -5.068 1.00 85.94 76 LEU A O 1
ATOM 632 N N . LEU A 1 77 ? 14.918 -0.015 -7.203 1.00 84.12 77 LEU A N 1
ATOM 633 C CA . LEU A 1 77 ? 13.934 1.058 -7.045 1.00 84.12 77 LEU A CA 1
ATOM 634 C C . LEU A 1 77 ? 12.808 0.659 -6.077 1.00 84.12 77 LEU A C 1
ATOM 636 O O . LEU A 1 77 ? 12.410 1.472 -5.241 1.00 84.12 77 LEU A O 1
ATOM 640 N N . CYS A 1 78 ? 12.307 -0.576 -6.150 1.00 82.88 78 CYS A N 1
ATOM 641 C CA . CYS A 1 78 ? 11.264 -1.068 -5.252 1.00 82.88 78 CYS A CA 1
ATOM 642 C C . CYS A 1 78 ? 11.717 -1.045 -3.783 1.00 82.88 78 CYS A C 1
ATOM 644 O O . CYS A 1 78 ? 10.998 -0.513 -2.935 1.00 82.88 78 CYS A O 1
ATOM 646 N N . THR A 1 79 ? 12.927 -1.526 -3.486 1.00 82.62 79 THR A N 1
ATOM 647 C CA . THR A 1 79 ? 13.515 -1.501 -2.134 1.00 82.62 79 THR A CA 1
ATOM 648 C C . THR A 1 79 ? 13.611 -0.073 -1.589 1.00 82.62 79 THR A C 1
ATOM 650 O O . THR A 1 79 ? 13.142 0.209 -0.483 1.00 82.62 79 THR A O 1
ATOM 653 N N . GLN A 1 80 ? 14.118 0.869 -2.392 1.00 81.88 80 GLN A N 1
ATOM 654 C CA . GLN A 1 80 ? 14.240 2.282 -2.008 1.00 81.88 80 GLN A CA 1
ATOM 655 C C . GLN A 1 80 ? 12.876 2.978 -1.829 1.00 81.88 80 GLN A C 1
ATOM 657 O O . GLN A 1 80 ? 12.683 3.763 -0.895 1.00 81.88 80 GLN A O 1
ATOM 662 N N . LEU A 1 81 ? 11.887 2.671 -2.676 1.00 79.19 81 LEU A N 1
ATOM 663 C CA . LEU A 1 81 ? 10.518 3.185 -2.541 1.00 79.19 81 LEU A CA 1
ATOM 664 C C . LEU A 1 81 ? 9.771 2.591 -1.341 1.00 79.19 81 LEU A C 1
ATOM 666 O O . LEU A 1 81 ? 8.886 3.265 -0.807 1.00 79.19 81 LEU A O 1
ATOM 670 N N . ASN A 1 82 ? 10.098 1.369 -0.918 1.00 75.19 82 ASN A N 1
ATOM 671 C CA . ASN A 1 82 ? 9.488 0.708 0.237 1.00 75.19 82 ASN A CA 1
ATOM 672 C C . ASN A 1 82 ? 10.083 1.203 1.565 1.00 75.19 82 ASN A C 1
ATOM 674 O O . ASN A 1 82 ? 9.322 1.478 2.489 1.00 75.19 82 ASN A O 1
ATOM 678 N N . GLY A 1 83 ? 11.402 1.419 1.642 1.00 72.56 83 GLY A N 1
ATOM 679 C CA . GLY A 1 83 ? 12.057 2.004 2.825 1.00 72.56 83 GLY A CA 1
ATOM 680 C C . GLY A 1 83 ? 11.718 3.483 3.084 1.00 72.56 83 GLY A C 1
ATOM 681 O O . GLY A 1 83 ? 11.919 3.986 4.187 1.00 72.56 83 GLY A O 1
ATOM 682 N N . SER A 1 84 ? 11.175 4.187 2.086 1.00 77.56 84 SER A N 1
ATOM 683 C CA . SER A 1 84 ? 10.841 5.615 2.169 1.00 77.56 84 SER A CA 1
ATOM 684 C C . SER A 1 84 ? 9.548 5.879 2.963 1.00 77.56 84 SER A C 1
ATOM 686 O O . SER A 1 84 ? 8.447 5.542 2.513 1.00 77.56 84 SER A O 1
ATOM 688 N N . LYS A 1 85 ? 9.660 6.586 4.095 1.00 74.25 85 LYS A N 1
ATOM 689 C CA . LYS A 1 85 ? 8.592 6.850 5.080 1.00 74.25 85 LYS A CA 1
ATOM 690 C C . LYS A 1 85 ? 7.483 7.767 4.554 1.00 74.25 85 LYS A C 1
ATOM 692 O O . LYS A 1 85 ? 6.354 7.719 5.037 1.00 74.25 85 LYS A O 1
ATOM 697 N N . ASN A 1 86 ? 7.783 8.646 3.595 1.00 78.00 86 ASN A N 1
ATOM 698 C CA . ASN A 1 86 ? 6.828 9.639 3.088 1.00 78.00 86 ASN A CA 1
ATOM 699 C C . ASN A 1 86 ? 7.027 9.986 1.595 1.00 78.00 86 ASN A C 1
ATOM 701 O O . ASN A 1 86 ? 8.004 9.594 0.964 1.00 78.00 86 ASN A O 1
ATOM 705 N N . LEU A 1 87 ? 6.094 10.751 1.012 1.00 77.12 87 LEU A N 1
ATOM 706 C CA . LEU A 1 87 ? 6.101 11.073 -0.425 1.00 77.12 87 LEU A CA 1
ATOM 707 C C . LEU A 1 87 ? 7.254 12.008 -0.853 1.00 77.12 87 LEU A C 1
ATOM 709 O O . LEU A 1 87 ? 7.722 11.887 -1.981 1.00 77.12 87 LEU A O 1
ATOM 713 N N . LYS A 1 88 ? 7.741 12.907 0.021 1.00 80.75 88 LYS A N 1
ATOM 714 C CA . LYS A 1 88 ? 8.923 13.757 -0.252 1.00 80.75 88 LYS A CA 1
ATOM 715 C C . LYS A 1 88 ? 10.185 12.894 -0.332 1.00 80.75 88 LYS A C 1
ATOM 717 O O . LYS A 1 88 ? 11.016 13.092 -1.211 1.00 80.75 88 LYS A O 1
ATOM 722 N N . GLU A 1 89 ? 10.288 11.905 0.549 1.00 81.31 89 GLU A N 1
ATOM 723 C CA . GLU A 1 89 ? 11.378 10.929 0.582 1.00 81.31 89 GLU A CA 1
ATOM 724 C C . GLU A 1 89 ? 11.337 9.971 -0.618 1.00 81.31 89 GLU A C 1
ATOM 726 O O . GLU A 1 89 ? 12.352 9.834 -1.297 1.00 81.31 89 GLU A O 1
ATOM 731 N N . LYS A 1 90 ? 10.159 9.429 -0.981 1.00 80.56 90 LYS A N 1
ATOM 732 C CA . LYS A 1 90 ? 9.983 8.639 -2.220 1.00 80.56 90 LYS A CA 1
ATOM 733 C C . LYS A 1 90 ? 10.423 9.425 -3.459 1.00 80.56 90 LYS A C 1
ATOM 735 O O . LYS A 1 90 ? 11.139 8.883 -4.292 1.00 80.56 90 LYS A O 1
ATOM 740 N N . TRP A 1 91 ? 10.070 10.711 -3.554 1.00 79.31 91 TRP A N 1
ATOM 741 C CA . TRP A 1 91 ? 10.551 11.601 -4.621 1.00 79.31 91 TRP A CA 1
ATOM 742 C C . TRP A 1 91 ? 12.064 11.854 -4.581 1.00 79.31 91 TRP A C 1
ATOM 744 O O . TRP A 1 91 ? 12.689 11.918 -5.637 1.00 79.31 91 TRP A O 1
ATOM 754 N N . SER A 1 92 ? 12.654 12.009 -3.393 1.00 79.62 92 SER A N 1
ATOM 755 C CA . SER A 1 92 ? 14.100 12.209 -3.225 1.00 79.62 92 SER A CA 1
ATOM 756 C C . SER A 1 92 ? 14.883 10.974 -3.674 1.00 79.62 92 SER A C 1
ATOM 758 O O . SER A 1 92 ? 15.742 11.068 -4.548 1.00 79.62 92 SER A O 1
ATOM 760 N N . ASN A 1 93 ? 14.525 9.798 -3.157 1.00 79.88 93 ASN A N 1
ATOM 761 C CA . ASN A 1 93 ? 15.200 8.545 -3.483 1.00 79.88 93 ASN A CA 1
ATOM 762 C C . ASN A 1 93 ? 14.967 8.140 -4.949 1.00 79.88 93 ASN A C 1
ATOM 764 O O . ASN A 1 93 ? 15.917 7.756 -5.622 1.00 79.88 93 ASN A O 1
ATOM 768 N N . PHE A 1 94 ? 13.769 8.360 -5.504 1.00 80.19 94 PHE A N 1
ATOM 769 C CA . PHE A 1 94 ? 13.536 8.220 -6.945 1.00 80.19 94 PHE A CA 1
ATOM 770 C C . PHE A 1 94 ? 14.466 9.119 -7.782 1.00 80.19 94 PHE A C 1
ATOM 772 O O . PHE A 1 94 ? 15.059 8.652 -8.755 1.00 80.19 94 PHE A O 1
ATOM 779 N N . LYS A 1 95 ? 14.656 10.390 -7.392 1.00 79.12 95 LYS A N 1
ATOM 780 C CA . LYS A 1 95 ? 15.565 11.311 -8.095 1.00 79.12 95 LYS A CA 1
ATOM 781 C C . LYS A 1 95 ? 17.029 10.877 -8.009 1.00 79.12 95 LYS A C 1
ATOM 783 O O . LYS A 1 95 ? 17.713 10.976 -9.021 1.00 79.12 95 LYS A O 1
ATOM 788 N N . LYS A 1 96 ? 17.490 10.344 -6.869 1.00 77.38 96 LYS A N 1
ATOM 789 C CA . LYS A 1 96 ? 18.844 9.762 -6.731 1.00 77.38 96 LYS A CA 1
ATOM 790 C C . LYS A 1 96 ? 19.089 8.586 -7.689 1.00 77.38 96 LYS A C 1
ATOM 792 O O . LYS A 1 96 ? 20.209 8.408 -8.137 1.00 77.38 96 LYS A O 1
ATOM 797 N N . LEU A 1 97 ? 18.058 7.791 -7.993 1.00 75.50 97 LEU A N 1
ATOM 798 C CA . LEU A 1 97 ? 18.163 6.607 -8.863 1.00 75.50 97 LEU A CA 1
ATOM 799 C C . LEU A 1 97 ? 17.961 6.886 -10.359 1.00 75.50 97 LEU A C 1
ATOM 801 O O . LEU A 1 97 ? 18.261 6.029 -11.190 1.00 75.50 97 LEU A O 1
ATOM 805 N N . THR A 1 98 ? 17.402 8.047 -10.706 1.00 69.19 98 THR A N 1
ATOM 806 C CA . THR A 1 98 ? 17.090 8.426 -12.097 1.00 69.19 98 THR A CA 1
ATOM 807 C C . THR A 1 98 ? 17.983 9.528 -12.639 1.00 69.19 98 THR A C 1
ATOM 809 O O . THR A 1 98 ? 18.303 9.508 -13.829 1.00 69.19 98 THR A O 1
ATOM 812 N N . LYS A 1 99 ? 18.486 10.425 -11.782 1.00 66.00 99 LYS A N 1
ATOM 813 C CA . LYS A 1 99 ? 19.712 11.149 -12.102 1.00 66.00 99 LYS A CA 1
ATOM 814 C C . LYS A 1 99 ? 20.866 10.146 -12.131 1.00 66.00 99 LYS A C 1
ATOM 816 O O . LYS A 1 99 ? 21.333 9.700 -11.091 1.00 66.00 99 LYS A O 1
ATOM 821 N N . LYS A 1 100 ? 21.389 9.866 -13.329 1.00 48.41 100 LYS A N 1
ATOM 822 C CA . LYS A 1 100 ? 22.842 9.667 -13.456 1.00 48.41 100 LYS A CA 1
ATOM 823 C C . LYS A 1 100 ? 23.529 10.907 -12.887 1.00 48.41 100 LYS A C 1
ATOM 825 O O . LYS A 1 100 ? 22.943 11.988 -12.954 1.00 48.41 100 LYS A O 1
ATOM 830 N N . ASN A 1 101 ? 24.749 10.756 -12.378 1.00 42.09 101 ASN A N 1
ATOM 831 C CA . ASN A 1 101 ? 25.555 11.888 -11.935 1.00 42.09 101 ASN A CA 1
ATOM 832 C C . ASN A 1 101 ? 25.806 12.845 -13.116 1.00 42.09 101 ASN A C 1
ATOM 834 O O . ASN A 1 101 ? 26.802 12.755 -13.826 1.00 42.09 101 ASN A O 1
ATOM 838 N N . GLU A 1 102 ? 24.904 13.812 -13.293 1.00 40.62 102 GLU A N 1
ATOM 839 C CA . GLU A 1 102 ? 25.342 15.197 -13.356 1.00 40.62 102 GLU A CA 1
ATOM 840 C C . GLU A 1 102 ? 26.310 15.358 -12.189 1.00 40.62 102 GLU A C 1
ATOM 842 O O . GLU A 1 102 ? 25.929 15.124 -11.037 1.00 40.62 102 GLU A O 1
ATOM 847 N N . ASN A 1 103 ? 27.574 15.653 -12.487 1.00 39.00 103 ASN A N 1
ATOM 848 C CA . ASN A 1 103 ? 28.540 15.928 -11.444 1.00 39.00 103 ASN A CA 1
ATOM 849 C C . ASN A 1 103 ? 28.094 17.218 -10.753 1.00 39.00 103 ASN A C 1
ATOM 851 O O . ASN A 1 103 ? 28.495 18.312 -11.145 1.00 39.00 103 ASN A O 1
ATOM 855 N N . ASN A 1 104 ? 27.314 17.067 -9.679 1.00 39.03 104 ASN A N 1
ATOM 856 C CA . ASN A 1 104 ? 27.308 17.974 -8.540 1.00 39.03 104 ASN A CA 1
ATOM 857 C C . ASN A 1 104 ? 28.693 17.885 -7.881 1.00 39.03 104 ASN A C 1
ATOM 859 O O . ASN A 1 104 ? 28.847 17.439 -6.746 1.00 39.03 104 ASN A O 1
ATOM 863 N N . PHE A 1 105 ? 29.703 18.286 -8.651 1.00 40.53 105 PHE A N 1
ATOM 864 C CA . PHE A 1 105 ? 30.980 18.740 -8.166 1.00 40.53 105 PHE A CA 1
ATOM 865 C C . PHE A 1 105 ? 30.619 19.933 -7.289 1.00 40.53 105 PHE A C 1
ATOM 867 O O . PHE A 1 105 ? 30.256 20.998 -7.795 1.00 40.53 105 PHE A O 1
ATOM 874 N N . VAL A 1 106 ? 30.568 19.705 -5.975 1.00 43.91 106 VAL A N 1
ATOM 875 C CA . VAL A 1 106 ? 30.555 20.805 -5.014 1.00 43.91 106 VAL A CA 1
ATOM 876 C C . VAL A 1 106 ? 31.768 21.632 -5.397 1.00 43.91 106 VAL A C 1
ATOM 878 O O . VAL A 1 106 ? 32.866 21.077 -5.458 1.00 43.91 106 VAL A O 1
ATOM 881 N N . LEU A 1 107 ? 31.550 22.892 -5.786 1.00 46.22 107 LEU A N 1
ATOM 882 C CA . LEU A 1 107 ? 32.652 23.744 -6.214 1.00 46.22 107 LEU A CA 1
ATOM 883 C C . LEU A 1 107 ? 33.680 23.726 -5.079 1.00 46.22 107 LEU A C 1
ATOM 885 O O . LEU A 1 107 ? 33.293 23.998 -3.938 1.00 46.22 107 LEU A O 1
ATOM 889 N N . PRO A 1 108 ? 34.928 23.307 -5.351 1.00 54.22 108 PRO A N 1
ATOM 890 C CA . PRO A 1 108 ? 35.931 23.211 -4.308 1.00 54.22 108 PRO A CA 1
ATOM 891 C C . PRO A 1 108 ? 36.125 24.606 -3.723 1.00 54.22 108 PRO A C 1
ATOM 893 O O . PRO A 1 108 ? 35.948 25.598 -4.435 1.00 54.22 108 PRO A O 1
ATOM 896 N N . PHE A 1 109 ? 36.421 24.675 -2.424 1.00 54.69 109 PHE A N 1
ATOM 897 C CA . PHE A 1 109 ? 36.530 25.949 -1.721 1.00 54.69 109 PHE A CA 1
ATOM 898 C C . PHE A 1 109 ? 37.453 26.897 -2.484 1.00 54.69 109 PHE A C 1
ATOM 900 O O . PHE A 1 109 ? 38.524 26.496 -2.943 1.00 54.69 109 PHE A O 1
ATOM 907 N N . LEU A 1 110 ? 36.984 28.130 -2.656 1.00 61.59 110 LEU A N 1
ATOM 908 C CA . LEU A 1 110 ? 37.715 29.171 -3.355 1.00 61.59 110 LEU A CA 1
ATOM 909 C C . LEU A 1 110 ? 38.304 30.144 -2.336 1.00 61.59 110 LEU A C 1
ATOM 911 O O . LEU A 1 110 ? 37.667 30.422 -1.318 1.00 61.59 110 LEU A O 1
ATOM 915 N N . ASP A 1 111 ? 39.484 30.686 -2.629 1.00 62.41 111 ASP A N 1
ATOM 916 C CA . ASP A 1 111 ? 39.982 31.867 -1.925 1.00 62.41 111 ASP A CA 1
ATOM 917 C C . ASP A 1 111 ? 39.117 33.109 -2.232 1.00 62.41 111 ASP A C 1
ATOM 919 O O . ASP A 1 111 ? 38.230 33.099 -3.094 1.00 62.41 111 ASP A O 1
ATOM 923 N N . SER A 1 112 ? 39.397 34.219 -1.547 1.00 58.62 112 SER A N 1
ATOM 924 C CA . SER A 1 112 ? 38.720 35.506 -1.766 1.00 58.62 112 SER A CA 1
ATOM 925 C C . SER A 1 112 ? 38.926 36.108 -3.168 1.00 58.62 112 SER A C 1
ATOM 927 O O . SER A 1 112 ? 38.268 37.094 -3.501 1.00 58.62 112 SER A O 1
ATOM 929 N N . ASN A 1 113 ? 39.789 35.513 -4.000 1.00 60.06 113 ASN A N 1
ATOM 930 C CA . ASN A 1 113 ? 40.089 35.922 -5.372 1.00 60.06 113 ASN A CA 1
ATOM 931 C C . ASN A 1 113 ? 39.504 34.957 -6.431 1.00 60.06 113 ASN A C 1
ATOM 933 O O . ASN A 1 113 ? 39.538 35.271 -7.621 1.00 60.06 113 ASN A O 1
ATOM 937 N N . GLY A 1 114 ? 38.952 33.806 -6.023 1.00 55.16 114 GLY A N 1
ATOM 938 C CA . GLY A 1 114 ? 38.357 32.788 -6.896 1.00 55.16 114 GLY A CA 1
ATOM 939 C C . GLY A 1 114 ? 39.247 31.580 -7.240 1.00 55.16 114 GLY A C 1
ATOM 940 O O . GLY A 1 114 ? 38.873 30.799 -8.116 1.00 55.16 114 GLY A O 1
ATOM 941 N N . ASN A 1 115 ? 40.399 31.401 -6.587 1.00 66.69 115 ASN A N 1
ATOM 942 C CA . ASN A 1 115 ? 41.329 30.287 -6.815 1.00 66.69 115 ASN A CA 1
ATOM 943 C C . ASN A 1 115 ? 40.934 29.033 -6.023 1.00 66.69 115 ASN A C 1
ATOM 945 O O . ASN A 1 115 ? 40.526 29.135 -4.872 1.00 66.69 115 ASN A O 1
ATOM 949 N N . ILE A 1 116 ? 41.106 27.846 -6.612 1.00 63.41 116 ILE A N 1
ATOM 950 C CA . ILE A 1 116 ? 40.742 26.562 -5.990 1.00 63.41 116 ILE A CA 1
ATOM 951 C C . ILE A 1 116 ? 41.740 26.166 -4.891 1.00 63.41 116 ILE A C 1
ATOM 953 O O . ILE A 1 116 ? 42.942 26.106 -5.139 1.00 63.41 116 ILE A O 1
ATOM 957 N N . LEU A 1 117 ? 41.221 25.814 -3.711 1.00 65.00 117 LEU A N 1
ATOM 958 C CA . LEU A 1 117 ? 41.987 25.342 -2.555 1.00 65.00 117 LEU A CA 1
ATOM 959 C C . LEU A 1 117 ? 42.061 23.807 -2.527 1.00 65.00 117 LEU A C 1
ATOM 961 O O . LEU A 1 117 ? 41.037 23.118 -2.601 1.00 65.00 117 LEU A O 1
ATOM 965 N N . PHE A 1 118 ? 43.278 23.271 -2.399 1.00 57.34 118 PHE A N 1
ATOM 966 C CA . PHE A 1 118 ? 43.564 21.834 -2.520 1.00 57.34 118 PHE A CA 1
ATOM 967 C C . PHE A 1 118 ? 43.969 21.163 -1.206 1.00 57.34 118 PHE A C 1
ATOM 969 O O . PHE A 1 118 ? 43.478 20.065 -0.941 1.00 57.34 118 PHE A O 1
ATOM 976 N N . GLU A 1 119 ? 44.765 21.823 -0.363 1.00 62.03 119 GLU A N 1
ATOM 977 C CA . GLU A 1 119 ? 45.140 21.319 0.966 1.00 62.03 119 GLU A CA 1
ATOM 978 C C . GLU A 1 119 ? 43.969 21.400 1.952 1.00 62.03 119 GLU A C 1
ATOM 980 O O . GLU A 1 119 ? 42.987 22.101 1.704 1.00 62.03 119 GLU A O 1
ATOM 985 N N . GLU A 1 120 ? 43.985 20.624 3.036 1.00 56.00 120 GLU A N 1
ATOM 986 C CA . GLU A 1 120 ? 42.898 20.669 4.030 1.00 56.00 120 GLU A CA 1
ATOM 987 C C . GLU A 1 120 ? 43.042 21.858 4.987 1.00 56.00 120 GLU A C 1
ATOM 989 O O . GLU A 1 120 ? 42.047 22.544 5.208 1.00 56.00 120 GLU A O 1
ATOM 994 N N . GLU A 1 121 ? 44.265 22.197 5.413 1.00 60.28 121 GLU A N 1
ATOM 995 C CA . GLU A 1 121 ? 44.545 23.343 6.296 1.00 60.28 121 GLU A CA 1
ATOM 996 C C . GLU A 1 121 ? 44.012 24.675 5.731 1.00 60.28 121 GLU A C 1
ATOM 998 O O . GLU A 1 121 ? 43.394 25.448 6.456 1.00 60.28 121 GLU A O 1
ATOM 1003 N N . ASP A 1 122 ? 44.171 24.949 4.429 1.00 61.47 122 ASP A N 1
ATOM 1004 C CA . ASP A 1 122 ? 43.676 26.199 3.825 1.00 61.47 122 ASP A CA 1
ATOM 1005 C C . ASP A 1 122 ? 42.143 26.242 3.686 1.00 61.47 122 ASP A C 1
ATOM 1007 O O . ASP A 1 122 ? 41.532 27.309 3.801 1.00 61.47 122 ASP A O 1
ATOM 1011 N N . LYS A 1 123 ? 41.493 25.089 3.468 1.00 65.69 123 LYS A N 1
ATOM 1012 C CA . LYS A 1 123 ? 40.020 24.993 3.452 1.00 65.69 123 LYS A CA 1
ATOM 1013 C C . LYS A 1 123 ? 39.460 25.165 4.857 1.00 65.69 123 LYS A C 1
ATOM 1015 O O . LYS A 1 123 ? 38.467 25.868 5.032 1.00 65.69 123 LYS A O 1
ATOM 1020 N N . GLU A 1 124 ? 40.101 24.531 5.835 1.00 60.84 124 GLU A N 1
ATOM 1021 C CA . GLU A 1 124 ? 39.792 24.662 7.253 1.00 60.84 124 GLU A CA 1
ATOM 1022 C C . GLU A 1 124 ? 39.929 26.122 7.680 1.00 60.84 124 GLU A C 1
ATOM 1024 O O . GLU A 1 124 ? 38.982 26.666 8.225 1.00 60.84 124 GLU A O 1
ATOM 1029 N N . LYS A 1 125 ? 41.012 26.805 7.296 1.00 64.94 125 LYS A N 1
ATOM 1030 C CA . LYS A 1 125 ? 41.251 28.233 7.552 1.00 64.94 125 LYS A CA 1
ATOM 1031 C C . LYS A 1 125 ? 40.219 29.165 6.906 1.00 64.94 125 LYS A C 1
ATOM 1033 O O . LYS A 1 125 ? 39.829 30.152 7.516 1.00 64.94 125 LYS A O 1
ATOM 1038 N N . ILE A 1 126 ? 39.714 28.871 5.706 1.00 65.38 126 ILE A N 1
ATOM 1039 C CA . ILE A 1 126 ? 38.653 29.691 5.083 1.00 65.38 126 ILE A CA 1
ATOM 1040 C C . ILE A 1 126 ? 37.257 29.390 5.641 1.00 65.38 126 ILE A C 1
ATOM 1042 O O . ILE A 1 126 ? 36.431 30.302 5.760 1.00 65.38 126 ILE A O 1
ATOM 1046 N N . LEU A 1 127 ? 37.001 28.148 6.060 1.00 60.66 127 LEU A N 1
ATOM 1047 C CA . LEU A 1 127 ? 35.860 27.830 6.916 1.00 60.66 127 LEU A CA 1
ATOM 1048 C C . LEU A 1 127 ? 35.996 28.531 8.275 1.00 60.66 127 LEU A C 1
ATOM 1050 O O . LEU A 1 127 ? 35.007 29.071 8.756 1.00 60.66 127 LEU A O 1
ATOM 1054 N N . GLU A 1 128 ? 37.197 28.606 8.846 1.00 58.50 128 GLU A N 1
ATOM 1055 C CA . GLU A 1 128 ? 37.520 29.316 10.083 1.00 58.50 128 GLU A CA 1
ATOM 1056 C C . GLU A 1 128 ? 37.190 30.809 9.943 1.00 58.50 128 GLU A C 1
ATOM 1058 O O . GLU A 1 128 ? 36.328 31.308 10.659 1.00 58.50 128 GLU A O 1
ATOM 1063 N N . ASP A 1 129 ? 37.769 31.518 8.969 1.00 61.47 129 ASP A N 1
ATOM 1064 C CA . ASP A 1 129 ? 37.503 32.943 8.713 1.00 61.47 129 ASP A CA 1
ATOM 1065 C C . ASP A 1 129 ? 36.019 33.263 8.456 1.00 61.47 129 ASP A C 1
ATOM 1067 O O . ASP A 1 129 ? 35.517 34.304 8.895 1.00 61.47 129 ASP A O 1
ATOM 1071 N N . THR A 1 130 ? 35.296 32.365 7.778 1.00 55.34 130 THR A N 1
ATOM 1072 C CA . THR A 1 130 ? 33.894 32.590 7.389 1.00 55.34 130 THR A CA 1
ATOM 1073 C C . THR A 1 130 ? 32.903 32.191 8.490 1.00 55.34 130 THR A C 1
ATOM 1075 O O . THR A 1 130 ? 31.958 32.935 8.760 1.00 55.34 130 THR A O 1
ATOM 1078 N N . PHE A 1 131 ? 33.110 31.036 9.133 1.00 47.09 131 PHE A N 1
ATOM 1079 C CA . PHE A 1 131 ? 32.167 30.379 10.051 1.00 47.09 131 PHE A CA 1
ATOM 1080 C C . PHE A 1 131 ? 32.622 30.310 11.523 1.00 47.09 131 PHE A C 1
ATOM 1082 O O . PHE A 1 131 ? 31.793 29.979 12.367 1.00 47.09 131 PHE A O 1
ATOM 1089 N N . PHE A 1 132 ? 33.862 30.681 11.869 1.00 47.59 132 PHE A N 1
ATOM 1090 C CA . PHE A 1 132 ? 34.361 30.607 13.255 1.00 47.59 132 PHE A CA 1
ATOM 1091 C C . PHE A 1 132 ? 35.024 31.900 13.779 1.00 47.59 132 PHE A C 1
ATOM 1093 O O . PHE A 1 132 ? 34.787 32.255 14.930 1.00 47.59 132 PHE A O 1
ATOM 1100 N N . LYS A 1 133 ? 35.730 32.702 12.961 1.00 54.44 133 LYS A N 1
ATOM 1101 C CA . LYS A 1 133 ? 36.331 34.007 13.353 1.00 54.44 133 LYS A CA 1
ATOM 1102 C C . LYS A 1 133 ? 35.320 35.147 13.540 1.00 54.44 133 LYS A C 1
ATOM 1104 O O . LYS A 1 133 ? 35.670 36.322 13.496 1.00 54.44 133 LYS A O 1
ATOM 1109 N N . GLY A 1 134 ? 34.047 34.823 13.740 1.00 47.19 134 GLY A N 1
ATOM 1110 C CA . GLY A 1 134 ? 33.066 35.748 14.303 1.00 47.19 134 GLY A CA 1
ATOM 1111 C C . GLY A 1 134 ? 32.599 36.920 13.434 1.00 47.19 134 GLY A C 1
ATOM 1112 O O . GLY A 1 134 ? 31.721 37.653 13.876 1.00 47.19 134 GLY A O 1
ATOM 1113 N N . ASN A 1 135 ? 33.042 37.067 12.180 1.00 51.62 135 ASN A N 1
ATOM 1114 C CA . ASN A 1 135 ? 32.538 38.125 11.282 1.00 51.62 135 ASN A CA 1
ATOM 1115 C C . ASN A 1 135 ? 31.011 38.062 11.023 1.00 51.62 135 ASN A C 1
ATOM 1117 O O . ASN A 1 135 ? 30.413 39.047 10.595 1.00 51.62 135 ASN A O 1
ATOM 1121 N N . HIS A 1 136 ? 30.367 36.929 11.330 1.00 50.81 136 HIS A N 1
ATOM 1122 C CA . HIS A 1 136 ? 28.907 36.770 11.403 1.00 50.81 136 HIS A CA 1
ATOM 1123 C C . HIS A 1 136 ? 28.391 36.420 12.827 1.00 50.81 136 HIS A C 1
ATOM 1125 O O . HIS A 1 136 ? 27.180 36.408 13.052 1.00 50.81 136 HIS A O 1
ATOM 1131 N N . LEU A 1 137 ? 29.287 36.189 13.799 1.00 46.94 137 LEU A N 1
ATOM 1132 C CA . LEU A 1 137 ? 29.002 35.973 15.231 1.00 46.94 137 LEU A CA 1
ATOM 1133 C C . LEU A 1 137 ? 29.448 37.201 16.047 1.00 46.94 137 LEU A C 1
ATOM 1135 O O . LEU A 1 137 ? 30.241 37.104 16.980 1.00 46.94 137 LEU A O 1
ATOM 1139 N N . ASN A 1 138 ? 28.970 38.385 15.665 1.00 53.09 138 ASN A N 1
ATOM 1140 C CA . ASN A 1 138 ? 29.191 39.595 16.455 1.00 53.09 138 ASN A CA 1
ATOM 1141 C C . ASN A 1 138 ? 28.398 39.498 17.780 1.00 53.09 138 ASN A C 1
ATOM 1143 O O . ASN A 1 138 ? 27.351 38.853 17.817 1.00 53.09 138 ASN A O 1
ATOM 1147 N N . ALA A 1 139 ? 28.846 40.160 18.849 1.00 49.75 139 ALA A N 1
ATOM 1148 C CA . ALA A 1 139 ? 28.280 40.040 20.203 1.00 49.75 139 ALA A CA 1
ATOM 1149 C C . ALA A 1 139 ? 26.798 40.467 20.330 1.00 49.75 139 ALA A C 1
ATOM 1151 O O . ALA A 1 139 ? 26.149 40.160 21.321 1.00 49.75 139 ALA A O 1
ATOM 1152 N N . ASN A 1 140 ? 26.235 41.128 19.313 1.00 52.03 140 ASN A N 1
ATOM 1153 C CA . ASN A 1 140 ? 24.797 41.406 19.221 1.00 52.03 140 ASN A CA 1
ATOM 1154 C C . ASN A 1 140 ? 23.946 40.175 18.833 1.00 52.03 140 ASN A C 1
ATOM 1156 O O . ASN A 1 140 ? 22.722 40.286 18.797 1.00 52.03 140 ASN A O 1
ATOM 1160 N N . ASN A 1 141 ? 24.566 39.039 18.487 1.00 54.12 141 ASN A N 1
ATOM 1161 C CA . ASN A 1 141 ? 23.879 37.879 17.909 1.00 54.12 141 ASN A CA 1
ATOM 1162 C C . ASN A 1 141 ? 23.703 36.699 18.890 1.00 54.12 141 ASN A C 1
ATOM 1164 O O . ASN A 1 141 ? 22.832 35.868 18.642 1.00 54.12 141 ASN A O 1
ATOM 1168 N N . PHE A 1 142 ? 24.500 36.610 19.966 1.00 51.69 142 PHE A N 1
ATOM 1169 C CA . PHE A 1 142 ? 24.493 35.503 20.941 1.00 51.69 142 PHE A CA 1
ATOM 1170 C C . PHE A 1 142 ? 24.891 35.999 22.342 1.00 51.69 142 PHE A C 1
ATOM 1172 O O . PHE A 1 142 ? 25.720 36.901 22.451 1.00 51.69 142 PHE A O 1
ATOM 1179 N N . ASP A 1 143 ? 24.319 35.408 23.395 1.00 53.12 143 ASP A N 1
ATOM 1180 C CA . ASP A 1 143 ? 24.518 35.804 24.798 1.00 53.12 143 ASP A CA 1
ATOM 1181 C C . ASP A 1 143 ? 25.165 34.697 25.665 1.00 53.12 143 ASP A C 1
ATOM 1183 O O . ASP A 1 143 ? 25.608 33.659 25.166 1.00 53.12 143 ASP A O 1
ATOM 1187 N N . ASN A 1 144 ? 25.276 34.950 26.974 1.00 53.84 144 ASN A N 1
ATOM 1188 C CA . ASN A 1 144 ? 25.969 34.074 27.923 1.00 53.84 144 ASN A CA 1
ATOM 1189 C C . ASN A 1 144 ? 25.224 32.765 28.240 1.00 53.84 144 ASN A C 1
ATOM 1191 O O . ASN A 1 144 ? 25.878 31.793 28.625 1.00 53.84 144 ASN A O 1
ATOM 1195 N N . ASP A 1 145 ? 23.896 32.703 28.097 1.00 53.91 145 ASP A N 1
ATOM 1196 C CA . ASP A 1 145 ? 23.118 31.539 28.551 1.00 53.91 145 ASP A CA 1
ATOM 1197 C C . ASP A 1 145 ? 23.440 30.301 27.694 1.00 53.91 145 ASP A C 1
ATOM 1199 O O . ASP A 1 145 ? 23.526 29.179 28.202 1.00 53.91 145 ASP A O 1
ATOM 1203 N N . PHE A 1 146 ? 23.750 30.526 26.411 1.00 54.25 146 PHE A N 1
ATOM 1204 C CA . PHE A 1 146 ? 24.219 29.511 25.463 1.00 54.25 146 PHE A CA 1
ATOM 1205 C C . PHE A 1 146 ? 25.481 28.763 25.928 1.00 54.25 146 PHE A C 1
ATOM 1207 O O . PHE A 1 146 ? 25.631 27.573 25.651 1.00 54.25 146 PHE A O 1
ATOM 1214 N N . TYR A 1 147 ? 26.393 29.432 26.642 1.00 49.72 147 TYR A N 1
ATOM 1215 C CA . TYR A 1 147 ? 27.676 28.842 27.039 1.00 49.72 147 TYR A CA 1
ATOM 1216 C C . TYR A 1 147 ? 27.574 27.942 28.278 1.00 49.72 147 TYR A C 1
ATOM 1218 O O . TYR A 1 147 ? 28.323 26.971 28.392 1.00 49.72 147 TYR A O 1
ATOM 1226 N N . THR A 1 148 ? 26.632 28.216 29.185 1.00 53.94 148 THR A N 1
ATOM 1227 C CA . THR A 1 148 ? 26.467 27.432 30.422 1.00 53.94 148 THR A CA 1
ATOM 1228 C C . THR A 1 148 ? 25.789 26.082 30.152 1.00 53.94 148 THR A C 1
ATOM 1230 O O . THR A 1 148 ? 26.228 25.054 30.669 1.00 53.94 148 THR A O 1
ATOM 1233 N N . GLU A 1 149 ? 24.773 26.047 29.278 1.00 52.66 149 GLU A N 1
ATOM 1234 C CA . GLU A 1 149 ? 23.970 24.839 28.995 1.00 52.66 149 GLU A CA 1
ATOM 1235 C C . GLU A 1 149 ? 24.773 23.690 28.341 1.00 52.66 149 GLU A C 1
ATOM 1237 O O . GLU A 1 149 ? 24.369 22.523 28.391 1.00 52.66 149 GLU A O 1
ATOM 1242 N N . ILE A 1 150 ? 25.909 24.015 27.716 1.00 52.56 150 ILE A N 1
ATOM 1243 C CA . ILE A 1 150 ? 26.817 23.060 27.062 1.00 52.56 150 ILE A CA 1
ATOM 1244 C C . ILE A 1 150 ? 27.659 22.289 28.091 1.00 52.56 150 ILE A C 1
ATOM 1246 O O . ILE A 1 150 ? 27.902 21.095 27.909 1.00 52.56 150 ILE A O 1
ATOM 1250 N N . MET A 1 151 ? 28.094 22.948 29.170 1.00 50.16 151 MET A N 1
ATOM 1251 C CA . MET A 1 151 ? 29.113 22.410 30.081 1.00 50.16 151 MET A CA 1
ATOM 1252 C C . MET A 1 151 ? 28.544 21.434 31.118 1.00 50.16 151 MET A C 1
ATOM 1254 O O . MET A 1 151 ? 29.126 20.374 31.337 1.00 50.16 151 MET A O 1
ATOM 1258 N N . GLU A 1 152 ? 27.388 21.729 31.725 1.00 50.78 152 GLU A N 1
ATOM 1259 C CA . GLU A 1 152 ? 26.811 20.859 32.770 1.00 50.78 152 GLU A CA 1
ATOM 1260 C C . GLU A 1 152 ? 26.395 19.478 32.237 1.00 50.78 152 GLU A C 1
ATOM 1262 O O . GLU A 1 152 ? 26.562 18.460 32.911 1.00 50.78 152 GLU A O 1
ATOM 1267 N N . LYS A 1 153 ? 25.900 19.415 30.993 1.00 49.12 153 LYS A N 1
ATOM 1268 C CA . LYS A 1 153 ? 25.479 18.156 30.352 1.00 49.12 153 LYS A CA 1
ATOM 1269 C C . LYS A 1 153 ? 26.634 17.184 30.107 1.00 49.12 153 LYS A C 1
ATOM 1271 O O . LYS A 1 153 ? 26.375 16.001 29.915 1.00 49.12 153 LYS A O 1
ATOM 1276 N N . TYR A 1 154 ? 27.874 17.669 30.093 1.00 43.88 154 TYR A N 1
ATOM 1277 C CA . TYR A 1 154 ? 29.055 16.873 29.760 1.00 43.88 154 TYR A CA 1
ATOM 1278 C C . TYR A 1 154 ? 29.606 16.065 30.946 1.00 43.88 154 TYR A C 1
ATOM 1280 O O . TYR A 1 154 ? 30.426 15.176 30.741 1.00 43.88 154 TYR A O 1
ATOM 1288 N N . ILE A 1 155 ? 29.190 16.376 32.180 1.00 44.94 155 ILE A N 1
ATOM 1289 C CA . ILE A 1 155 ? 29.825 15.851 33.400 1.00 44.94 155 ILE A CA 1
ATOM 1290 C C . ILE A 1 155 ? 29.080 14.626 33.950 1.00 44.94 155 ILE A C 1
ATOM 1292 O O . ILE A 1 155 ? 29.684 13.567 34.136 1.00 44.94 155 ILE A O 1
ATOM 1296 N N . ASN A 1 156 ? 27.766 14.739 34.165 1.00 44.56 156 ASN A N 1
ATOM 1297 C CA . ASN A 1 156 ? 26.997 13.749 34.936 1.00 44.56 156 ASN A CA 1
ATOM 1298 C C . ASN A 1 156 ? 26.827 12.377 34.253 1.00 44.56 156 ASN A C 1
ATOM 1300 O O . ASN A 1 156 ? 26.595 11.391 34.941 1.00 44.56 156 ASN A O 1
ATOM 1304 N N . ILE A 1 157 ? 26.994 12.293 32.928 1.00 43.97 157 ILE A N 1
ATOM 1305 C CA . ILE A 1 157 ? 26.828 11.057 32.130 1.00 43.97 157 ILE A CA 1
ATOM 1306 C C . ILE A 1 157 ? 27.899 9.988 32.472 1.00 43.97 157 ILE A C 1
ATOM 1308 O O . ILE A 1 157 ? 27.798 8.837 32.062 1.00 43.97 157 ILE A O 1
ATOM 1312 N N . THR A 1 158 ? 28.947 10.355 33.215 1.00 39.88 158 THR A N 1
ATOM 1313 C CA . THR A 1 158 ? 30.213 9.601 33.287 1.00 39.88 158 THR A CA 1
ATOM 1314 C C . THR A 1 158 ? 30.360 8.690 34.519 1.00 39.88 158 THR A C 1
ATOM 1316 O O . THR A 1 158 ? 31.456 8.182 34.747 1.00 39.88 158 THR A O 1
ATOM 1319 N N . LEU A 1 159 ? 29.328 8.507 35.358 1.00 38.78 159 LEU A N 1
ATOM 1320 C CA . LEU A 1 159 ? 29.480 7.836 36.663 1.00 38.78 159 LEU A CA 1
ATOM 1321 C C . LEU A 1 159 ? 28.452 6.726 36.971 1.00 38.78 159 LEU A C 1
ATOM 1323 O O . LEU A 1 159 ? 27.302 7.000 37.302 1.00 38.78 159 LEU A O 1
ATOM 1327 N N . SER A 1 160 ? 28.993 5.502 37.012 1.00 33.53 160 SER A N 1
ATOM 1328 C CA . SER A 1 160 ? 28.656 4.347 37.866 1.00 33.53 160 SER A CA 1
ATOM 1329 C C . SER A 1 160 ? 27.329 3.590 37.693 1.00 33.53 160 SER A C 1
ATOM 1331 O O . SER A 1 160 ? 26.286 3.971 38.221 1.00 33.53 160 SER A O 1
ATOM 1333 N N . GLU A 1 161 ? 27.497 2.412 37.090 1.00 42.03 161 GLU A N 1
ATOM 1334 C CA . GLU A 1 161 ? 26.859 1.110 37.354 1.00 42.03 161 GLU A CA 1
ATOM 1335 C C . GLU A 1 161 ? 26.981 0.682 38.849 1.00 42.03 161 GLU A C 1
ATOM 1337 O O . GLU A 1 161 ? 27.793 1.249 39.581 1.00 42.03 161 GLU A O 1
ATOM 1342 N N . GLU A 1 162 ? 26.288 -0.317 39.422 1.00 41.16 162 GLU A N 1
ATOM 1343 C CA . GLU A 1 162 ? 25.295 -1.323 38.956 1.00 41.16 162 GLU A CA 1
ATOM 1344 C C . GLU A 1 162 ? 23.930 -1.102 39.710 1.00 41.16 162 GLU A C 1
ATOM 1346 O O . GLU A 1 162 ? 23.618 0.057 39.960 1.00 41.16 162 GLU A O 1
ATOM 1351 N N . VAL A 1 163 ? 23.001 -2.003 40.110 1.00 37.25 163 VAL A N 1
ATOM 1352 C CA . VAL A 1 163 ? 22.844 -3.476 40.312 1.00 37.25 163 VAL A CA 1
ATOM 1353 C C . VAL A 1 163 ? 21.343 -3.849 40.146 1.00 37.25 163 VAL A C 1
ATOM 1355 O O . VAL A 1 163 ? 20.482 -2.991 40.335 1.00 37.25 163 VAL A O 1
ATOM 1358 N N . GLU A 1 164 ? 20.999 -5.116 39.856 1.00 52.00 164 GLU A N 1
ATOM 1359 C CA . GLU A 1 164 ? 19.616 -5.651 39.938 1.00 52.00 164 GLU A CA 1
ATOM 1360 C C . GLU A 1 164 ? 19.358 -6.501 41.213 1.00 52.00 164 GLU A C 1
ATOM 1362 O O . GLU A 1 164 ? 20.142 -7.404 41.494 1.00 52.00 164 GLU A O 1
ATOM 1367 N N . GLU A 1 165 ? 18.219 -6.320 41.907 1.00 37.75 165 GLU A N 1
ATOM 1368 C CA . GLU A 1 165 ? 17.570 -7.331 42.783 1.00 37.75 165 GLU A CA 1
ATOM 1369 C C . GLU A 1 165 ? 16.028 -7.172 42.762 1.00 37.75 165 GLU A C 1
ATOM 1371 O O . GLU A 1 165 ? 15.507 -6.071 42.619 1.00 37.75 165 GLU A O 1
ATOM 1376 N N . GLU A 1 166 ? 15.261 -8.270 42.864 1.00 37.72 166 GLU A N 1
ATOM 1377 C CA . GLU A 1 166 ? 13.818 -8.271 42.538 1.00 37.72 166 GLU A CA 1
ATOM 1378 C C . GLU A 1 166 ? 12.865 -7.789 43.661 1.00 37.72 166 GLU A C 1
ATOM 1380 O O . GLU A 1 166 ? 12.264 -8.606 44.364 1.00 37.72 166 GLU A O 1
ATOM 1385 N N . GLY A 1 167 ? 12.600 -6.477 43.733 1.00 44.41 167 GLY A N 1
ATOM 1386 C CA . GLY A 1 167 ? 11.412 -5.907 44.407 1.00 44.41 167 GLY A CA 1
ATOM 1387 C C . GLY A 1 167 ? 10.474 -5.097 43.485 1.00 44.41 167 GLY A C 1
ATOM 1388 O O . GLY A 1 167 ? 9.250 -5.147 43.636 1.00 44.41 167 GLY A O 1
ATOM 1389 N N . TYR A 1 168 ? 11.055 -4.410 42.498 1.00 49.41 168 TYR A N 1
ATOM 1390 C CA . TYR A 1 168 ? 10.568 -3.598 41.365 1.00 49.41 168 TYR A CA 1
ATOM 1391 C C . TYR A 1 168 ? 9.146 -3.010 41.295 1.00 49.41 168 TYR A C 1
ATOM 1393 O O . TYR A 1 168 ? 8.999 -1.858 40.900 1.00 49.41 168 TYR A O 1
ATOM 1401 N N . MET A 1 169 ? 8.063 -3.726 41.606 1.00 41.69 169 MET A N 1
ATOM 1402 C CA . MET A 1 169 ? 6.702 -3.244 41.276 1.00 41.69 169 MET A CA 1
ATOM 1403 C C . MET A 1 169 ? 6.172 -2.110 42.174 1.00 41.69 169 MET A C 1
ATOM 1405 O O . MET A 1 169 ? 5.131 -1.538 41.854 1.00 41.69 169 MET A O 1
ATOM 1409 N N . ASN A 1 170 ? 6.853 -1.796 43.281 1.00 48.97 170 ASN A N 1
ATOM 1410 C CA . ASN A 1 170 ? 6.551 -0.658 44.166 1.00 48.97 170 ASN A CA 1
ATOM 1411 C C . ASN A 1 170 ? 7.818 0.133 44.551 1.00 48.97 170 ASN A C 1
ATOM 1413 O O . ASN A 1 170 ? 7.819 0.827 45.567 1.00 48.97 170 ASN A O 1
ATOM 1417 N N . GLU A 1 171 ? 8.903 -0.023 43.795 1.00 63.59 171 GLU A N 1
ATOM 1418 C CA . GLU A 1 171 ? 10.166 0.666 44.062 1.00 63.59 171 GLU A CA 1
ATOM 1419 C C . GLU A 1 171 ? 10.206 2.031 43.360 1.00 63.59 171 GLU A C 1
ATOM 1421 O O . GLU A 1 171 ? 9.316 2.390 42.583 1.00 63.59 171 GLU A O 1
ATOM 1426 N N . GLU A 1 172 ? 11.227 2.823 43.674 1.00 69.19 172 GLU A N 1
ATOM 1427 C CA . GLU A 1 172 ? 11.527 4.034 42.917 1.00 69.19 172 GLU A CA 1
ATOM 1428 C C . GLU A 1 172 ? 11.910 3.671 41.473 1.00 69.19 172 GLU A C 1
ATOM 1430 O O . GLU A 1 172 ? 12.696 2.750 41.253 1.00 69.19 172 GLU A O 1
ATOM 1435 N N . ILE A 1 173 ? 11.366 4.395 40.485 1.00 84.62 173 ILE A N 1
ATOM 1436 C CA . ILE A 1 173 ? 11.673 4.159 39.067 1.00 84.62 173 ILE A CA 1
ATOM 1437 C C . ILE A 1 173 ? 13.170 4.377 38.861 1.00 84.62 173 ILE A C 1
ATOM 1439 O O . ILE A 1 173 ? 13.724 5.379 39.331 1.00 84.62 173 ILE A O 1
ATOM 1443 N N . SER A 1 174 ? 13.816 3.460 38.138 1.00 85.38 174 SER A N 1
ATOM 1444 C CA . SER A 1 174 ? 15.248 3.565 37.859 1.00 85.38 174 SER A CA 1
ATOM 1445 C C . SER A 1 174 ? 15.543 4.507 36.687 1.00 85.38 174 SER A C 1
ATOM 1447 O O . SER A 1 174 ? 14.703 4.768 35.814 1.00 85.38 174 SER A O 1
ATOM 1449 N N . ARG A 1 175 ? 16.779 5.017 36.633 1.00 81.62 175 ARG A N 1
ATOM 1450 C CA . ARG A 1 175 ? 17.254 5.807 35.492 1.00 81.62 175 ARG A CA 1
ATOM 1451 C C . ARG A 1 175 ? 17.175 5.004 34.189 1.00 81.62 175 ARG A C 1
ATOM 1453 O O . ARG A 1 175 ? 16.673 5.528 33.197 1.00 81.62 175 ARG A O 1
ATOM 1460 N N . ASP A 1 176 ? 17.574 3.734 34.202 1.00 80.06 176 ASP A N 1
ATOM 1461 C CA . ASP A 1 176 ? 17.537 2.852 33.029 1.00 80.06 176 ASP A CA 1
ATOM 1462 C C . ASP A 1 176 ? 16.113 2.534 32.559 1.00 80.06 176 ASP A C 1
ATOM 1464 O O . ASP A 1 176 ? 15.856 2.435 31.356 1.00 80.06 176 ASP A O 1
ATOM 1468 N N . GLU A 1 177 ? 15.149 2.423 33.476 1.00 79.62 177 GLU A N 1
ATOM 1469 C CA . GLU A 1 177 ? 13.735 2.290 33.118 1.00 79.62 177 GLU A CA 1
ATOM 1470 C C . GLU A 1 177 ? 13.204 3.550 32.431 1.00 79.62 177 GLU A C 1
ATOM 1472 O O . GLU A 1 177 ? 12.476 3.459 31.431 1.00 79.62 177 GLU A O 1
ATOM 1477 N N . LEU A 1 178 ? 13.583 4.728 32.938 1.00 83.69 178 LEU A N 1
ATOM 1478 C CA . LEU A 1 178 ? 13.229 6.015 32.353 1.00 83.69 178 LEU A CA 1
ATOM 1479 C C . LEU A 1 178 ? 13.879 6.184 30.972 1.00 83.69 178 LEU A C 1
ATOM 1481 O O . LEU A 1 178 ? 13.168 6.402 29.990 1.00 83.69 178 LEU A O 1
ATOM 1485 N N . GLU A 1 179 ? 15.192 6.013 30.847 1.00 85.50 179 GLU A N 1
ATOM 1486 C CA . GLU A 1 179 ? 15.928 6.143 29.583 1.00 85.50 179 GLU A CA 1
ATOM 1487 C C . GLU A 1 179 ? 15.517 5.076 28.561 1.00 85.50 179 GLU A C 1
ATOM 1489 O O . GLU A 1 179 ? 15.207 5.383 27.405 1.00 85.50 179 GLU A O 1
ATOM 1494 N N . GLY A 1 180 ? 15.370 3.827 29.002 1.00 82.19 180 GLY A N 1
ATOM 1495 C CA . GLY A 1 180 ? 14.821 2.730 28.213 1.00 82.19 180 GLY A CA 1
ATOM 1496 C C . GLY A 1 180 ? 13.359 2.945 27.809 1.00 82.19 180 GLY A C 1
ATOM 1497 O O . GLY A 1 180 ? 12.891 2.325 26.850 1.00 82.19 180 GLY A O 1
ATOM 1498 N N . SER A 1 181 ? 12.613 3.819 28.488 1.00 83.00 181 SER A N 1
ATOM 1499 C CA . SER A 1 181 ? 11.279 4.274 28.073 1.00 83.00 181 SER A CA 1
ATOM 1500 C C . SER A 1 181 ? 11.348 5.459 27.108 1.00 83.00 181 SER A C 1
ATOM 1502 O O . SER A 1 181 ? 10.630 5.465 26.105 1.00 83.00 181 SER A O 1
ATOM 1504 N N . ILE A 1 182 ? 12.268 6.402 27.327 1.00 83.62 182 ILE A N 1
ATOM 1505 C CA . ILE A 1 182 ? 12.560 7.529 26.429 1.00 83.62 182 ILE A CA 1
ATOM 1506 C C . ILE A 1 182 ? 13.004 7.025 25.047 1.00 83.62 182 ILE A C 1
ATOM 1508 O O . ILE A 1 182 ? 12.497 7.493 24.025 1.00 83.62 182 ILE A O 1
ATOM 1512 N N . ALA A 1 183 ? 13.848 5.993 24.988 1.00 80.75 183 ALA A N 1
ATOM 1513 C CA . ALA A 1 183 ? 14.293 5.356 23.747 1.00 80.75 183 ALA A CA 1
ATOM 1514 C C . ALA A 1 183 ? 13.145 4.750 22.906 1.00 80.75 183 ALA A C 1
ATOM 1516 O O . ALA A 1 183 ? 13.262 4.627 21.683 1.00 80.75 183 ALA A O 1
ATOM 1517 N N . LYS A 1 184 ? 12.012 4.398 23.536 1.00 81.88 184 LYS A N 1
ATOM 1518 C CA . LYS A 1 184 ? 10.807 3.856 22.873 1.00 81.88 184 LYS A CA 1
ATOM 1519 C C . LYS A 1 184 ? 9.873 4.959 22.342 1.00 81.88 184 LYS A C 1
ATOM 1521 O O . LYS A 1 184 ? 8.909 4.657 21.630 1.00 81.88 184 LYS A O 1
ATOM 1526 N N . LEU A 1 185 ? 10.124 6.230 22.670 1.00 78.12 185 LEU A N 1
ATOM 1527 C CA . LEU A 1 185 ? 9.265 7.352 22.293 1.00 78.12 185 LEU A CA 1
ATOM 1528 C C . LEU A 1 185 ? 9.328 7.676 20.788 1.00 78.12 185 LEU A C 1
ATOM 1530 O O . LEU A 1 185 ? 10.339 7.522 20.100 1.00 78.12 185 LEU A O 1
ATOM 1534 N N . LYS A 1 186 ? 8.210 8.174 20.247 1.00 79.25 186 LYS A N 1
ATOM 1535 C CA . LYS A 1 186 ? 8.082 8.493 18.818 1.00 79.25 186 LYS A CA 1
ATOM 1536 C C . LYS A 1 186 ? 8.588 9.903 18.519 1.00 79.25 186 LYS A C 1
ATOM 1538 O O . LYS A 1 186 ? 7.903 10.882 18.820 1.00 79.25 186 LYS A O 1
ATOM 1543 N N . LYS A 1 187 ? 9.734 9.992 17.834 1.00 76.12 187 LYS A N 1
ATOM 1544 C CA . LYS A 1 187 ? 10.190 11.229 17.176 1.00 76.12 187 LYS A CA 1
ATOM 1545 C C . LYS A 1 187 ? 9.082 11.748 16.235 1.00 76.12 187 LYS A C 1
ATOM 1547 O O . LYS A 1 187 ? 8.452 10.962 15.524 1.00 76.12 187 LYS A O 1
ATOM 1552 N N . ASN A 1 188 ? 8.872 13.062 16.232 1.00 70.75 188 ASN A N 1
ATOM 1553 C CA . ASN A 1 188 ? 7.877 13.849 15.495 1.00 70.75 188 ASN A CA 1
ATOM 1554 C C . ASN A 1 188 ? 6.432 13.665 16.006 1.00 70.75 188 ASN A C 1
ATOM 1556 O O . ASN A 1 188 ? 5.468 13.699 15.233 1.00 70.75 188 ASN A O 1
ATOM 1560 N N . SER A 1 189 ? 6.273 13.496 17.320 1.00 71.94 189 SER A N 1
ATOM 1561 C CA . SER A 1 189 ? 4.974 13.636 17.992 1.00 71.94 189 SER A CA 1
ATOM 1562 C C . SER A 1 189 ? 4.591 15.114 18.140 1.00 71.94 189 SER A C 1
ATOM 1564 O O . SER A 1 189 ? 5.452 15.983 18.257 1.00 71.94 189 SER A O 1
ATOM 1566 N N . ALA A 1 190 ? 3.290 15.412 18.167 1.00 65.12 190 ALA A N 1
ATOM 1567 C CA . ALA A 1 190 ? 2.824 16.714 18.647 1.00 65.12 190 ALA A CA 1
ATOM 1568 C C . ALA A 1 190 ? 2.917 16.751 20.188 1.00 65.12 190 ALA A C 1
ATOM 1570 O O . ALA A 1 190 ? 2.626 15.723 20.806 1.00 65.12 190 ALA A O 1
ATOM 1571 N N . PRO A 1 191 ? 3.288 17.890 20.799 1.00 72.62 191 PRO A N 1
ATOM 1572 C CA . PRO A 1 191 ? 3.473 17.992 22.244 1.00 72.62 191 PRO A CA 1
ATOM 1573 C C . PRO A 1 191 ? 2.145 17.947 23.021 1.00 72.62 191 PRO A C 1
ATOM 1575 O O . PRO A 1 191 ? 1.049 18.040 22.447 1.00 72.62 191 PRO A O 1
ATOM 1578 N N . GLY A 1 192 ? 2.246 17.823 24.346 1.00 67.00 192 GLY A N 1
ATOM 1579 C CA . GLY A 1 192 ? 1.116 17.950 25.262 1.00 67.00 192 GLY A CA 1
ATOM 1580 C C . GLY A 1 192 ? 0.622 19.398 25.415 1.00 67.00 192 GLY A C 1
ATOM 1581 O O . GLY A 1 192 ? 1.083 20.309 24.724 1.00 67.00 192 GLY A O 1
ATOM 1582 N N . PRO A 1 193 ? -0.337 19.652 26.328 1.00 66.44 193 PRO A N 1
ATOM 1583 C CA . PRO A 1 193 ? -0.730 21.009 26.741 1.00 66.44 193 PRO A CA 1
ATOM 1584 C C . PRO A 1 193 ? 0.377 21.779 27.489 1.00 66.44 193 PRO A C 1
ATOM 1586 O O . PRO A 1 193 ? 0.199 22.947 27.821 1.00 66.44 193 PRO A O 1
ATOM 1589 N N . ASP A 1 194 ? 1.481 21.099 27.784 1.00 68.75 194 ASP A N 1
ATOM 1590 C CA . ASP A 1 194 ? 2.743 21.583 28.346 1.00 68.75 194 ASP A CA 1
ATOM 1591 C C . ASP A 1 194 ? 3.712 22.143 27.283 1.00 68.75 194 ASP A C 1
ATOM 1593 O O . ASP A 1 194 ? 4.710 22.760 27.638 1.00 68.75 194 ASP A O 1
ATOM 1597 N N . ASN A 1 195 ? 3.420 21.950 25.988 1.00 70.75 195 ASN A N 1
ATOM 1598 C CA . ASN A 1 195 ? 4.319 22.203 24.854 1.00 70.75 195 ASN A CA 1
ATOM 1599 C C . ASN A 1 195 ? 5.650 21.417 24.886 1.00 70.75 195 ASN A C 1
ATOM 1601 O O . ASN A 1 195 ? 6.548 21.718 24.097 1.00 70.75 195 ASN A O 1
ATOM 1605 N N . ILE A 1 196 ? 5.779 20.374 25.714 1.00 74.69 196 ILE A N 1
ATOM 1606 C CA . ILE A 1 196 ? 6.989 19.544 25.762 1.00 74.69 196 ILE A CA 1
ATOM 1607 C C . ILE A 1 196 ? 6.988 18.608 24.549 1.00 74.69 196 ILE A C 1
ATOM 1609 O O . ILE A 1 196 ? 6.181 17.682 24.433 1.00 74.69 196 ILE A O 1
ATOM 1613 N N . PHE A 1 197 ? 7.892 18.869 23.605 1.00 78.44 197 PHE A N 1
ATOM 1614 C CA . PHE A 1 197 ? 8.082 18.015 22.437 1.00 78.44 197 PHE A CA 1
ATOM 1615 C C . PHE A 1 197 ? 8.790 16.721 22.826 1.00 78.44 197 PHE A C 1
ATOM 1617 O O . PHE A 1 197 ? 9.742 16.716 23.600 1.00 78.44 197 PHE A O 1
ATOM 1624 N N . THR A 1 198 ? 8.379 15.614 22.216 1.00 81.06 198 THR A N 1
ATOM 1625 C CA . THR A 1 198 ? 9.004 14.307 22.444 1.00 81.06 198 THR A CA 1
ATOM 1626 C C . THR A 1 198 ? 10.478 14.294 22.025 1.00 81.06 198 THR A C 1
ATOM 1628 O O . THR A 1 198 ? 11.288 13.646 22.674 1.00 81.06 198 THR A O 1
ATOM 1631 N N . GLU A 1 199 ? 10.861 15.074 21.012 1.00 80.75 199 GLU A N 1
ATOM 1632 C CA . GLU A 1 199 ? 12.254 15.392 20.685 1.00 80.75 199 GLU A CA 1
ATOM 1633 C C . GLU A 1 199 ? 13.055 15.989 21.851 1.00 80.75 199 GLU A C 1
ATOM 1635 O O . GLU A 1 199 ? 14.227 15.660 21.986 1.00 80.75 199 GLU A O 1
ATOM 1640 N N . LEU A 1 200 ? 12.462 16.847 22.683 1.00 74.44 200 LEU A N 1
ATOM 1641 C CA . LEU A 1 200 ? 13.160 17.479 23.809 1.00 74.44 200 LEU A CA 1
ATOM 1642 C C . LEU A 1 200 ? 13.449 16.460 24.921 1.00 74.44 200 LEU A C 1
ATOM 1644 O O . LEU A 1 200 ? 14.491 16.531 25.557 1.00 74.44 200 LEU A O 1
ATOM 1648 N N . ILE A 1 201 ? 12.570 15.467 25.085 1.00 80.06 201 ILE A N 1
ATOM 1649 C CA . ILE A 1 201 ? 12.775 14.337 26.003 1.00 80.06 201 ILE A CA 1
ATOM 1650 C C . ILE A 1 201 ? 13.784 13.327 25.418 1.00 80.06 201 ILE A C 1
ATOM 1652 O O . ILE A 1 201 ? 14.642 12.823 26.126 1.00 80.06 201 ILE A O 1
ATOM 1656 N N . ILE A 1 202 ? 13.721 13.045 24.111 1.00 80.69 202 ILE A N 1
ATOM 1657 C CA . ILE A 1 202 ? 14.625 12.096 23.430 1.00 80.69 202 ILE A CA 1
ATOM 1658 C C . ILE A 1 202 ? 16.065 12.617 23.316 1.00 80.69 202 ILE A C 1
ATOM 1660 O O . ILE A 1 202 ? 16.990 11.814 23.240 1.00 80.69 202 ILE A O 1
ATOM 1664 N N . ASN A 1 203 ? 16.257 13.935 23.264 1.00 79.69 203 ASN A N 1
ATOM 1665 C CA . ASN A 1 203 ? 17.574 14.573 23.331 1.00 79.69 203 ASN A CA 1
ATOM 1666 C C . ASN A 1 203 ? 17.756 15.300 24.681 1.00 79.69 203 ASN A C 1
ATOM 1668 O O . ASN A 1 203 ? 18.412 16.341 24.738 1.00 79.69 203 ASN A O 1
ATOM 1672 N N . ALA A 1 204 ? 17.121 14.795 25.748 1.00 69.00 204 ALA A N 1
ATOM 1673 C CA . ALA A 1 204 ? 17.277 15.341 27.088 1.00 69.00 204 ALA A CA 1
ATOM 1674 C C . ALA A 1 204 ? 18.738 15.220 27.531 1.00 69.00 204 ALA A C 1
ATOM 1676 O O . ALA A 1 204 ? 19.333 14.149 27.449 1.00 69.00 204 ALA A O 1
ATOM 1677 N N . GLY A 1 205 ? 19.306 16.329 28.005 1.00 75.31 205 GLY A N 1
ATOM 1678 C CA . GLY A 1 205 ? 20.576 16.299 28.719 1.00 75.31 205 GLY A CA 1
ATOM 1679 C C . GLY A 1 205 ? 20.394 15.718 30.118 1.00 75.31 205 GLY A C 1
ATOM 1680 O O . GLY A 1 205 ? 19.298 15.754 30.677 1.00 75.31 205 GLY A O 1
ATOM 1681 N N . ASP A 1 206 ? 21.486 15.238 30.698 1.00 79.12 206 ASP A N 1
ATOM 1682 C CA . ASP A 1 206 ? 21.472 14.426 31.914 1.00 79.12 206 ASP A CA 1
ATOM 1683 C C . ASP A 1 206 ? 20.741 15.064 33.116 1.00 79.12 206 ASP A C 1
ATOM 1685 O O . ASP A 1 206 ? 19.923 14.430 33.780 1.00 79.12 206 ASP A O 1
ATOM 1689 N N . SER A 1 207 ? 20.936 16.373 33.312 1.00 76.06 207 SER A N 1
ATOM 1690 C CA . SER A 1 207 ? 20.236 17.187 34.319 1.00 76.06 207 SER A CA 1
ATOM 1691 C C . SER A 1 207 ? 18.701 17.113 34.202 1.00 76.06 207 SER A C 1
ATOM 1693 O O . SER A 1 207 ? 17.995 17.021 35.211 1.00 76.06 207 SER A O 1
ATOM 1695 N N . LEU A 1 208 ? 18.157 17.061 32.978 1.00 76.75 208 LEU A N 1
ATOM 1696 C CA . LEU A 1 208 ? 16.717 16.911 32.751 1.00 76.75 208 LEU A CA 1
ATOM 1697 C C . LEU A 1 208 ? 16.239 15.481 33.046 1.00 76.75 208 LEU A C 1
ATOM 1699 O O . LEU A 1 208 ? 15.127 15.318 33.543 1.00 76.75 208 LEU A O 1
ATOM 1703 N N . ILE A 1 209 ? 17.065 14.460 32.792 1.00 83.94 209 ILE A N 1
ATOM 1704 C CA . ILE A 1 209 ? 16.742 13.062 33.118 1.00 83.94 209 ILE A CA 1
ATOM 1705 C C . ILE A 1 209 ? 16.683 12.891 34.642 1.00 83.94 209 ILE A C 1
ATOM 1707 O O . ILE A 1 209 ? 15.651 12.457 35.150 1.00 83.94 209 ILE A O 1
ATOM 1711 N N . SER A 1 210 ? 17.702 13.347 35.381 1.00 84.88 210 SER A N 1
ATOM 1712 C CA . SER A 1 210 ? 17.697 13.373 36.856 1.00 84.88 210 SER A CA 1
ATOM 1713 C C . SER A 1 210 ? 16.514 14.164 37.433 1.00 84.88 210 SER A C 1
ATOM 1715 O O . SER A 1 210 ? 15.868 13.717 38.380 1.00 84.88 210 SER A O 1
ATOM 1717 N N . THR A 1 211 ? 16.177 15.317 36.841 1.00 84.56 211 THR A N 1
ATOM 1718 C CA . THR A 1 211 ? 15.026 16.129 37.274 1.00 84.56 211 THR A CA 1
ATOM 1719 C C . THR A 1 211 ? 13.700 15.398 37.052 1.00 84.56 211 THR A C 1
ATOM 1721 O O . THR A 1 211 ? 12.848 15.383 37.940 1.00 84.56 211 THR A O 1
ATOM 1724 N N . LEU A 1 212 ? 13.513 14.766 35.888 1.00 85.56 212 LEU A N 1
ATOM 1725 C CA . LEU A 1 212 ? 12.321 13.970 35.593 1.00 85.56 212 LEU A CA 1
ATOM 1726 C C . LEU A 1 212 ? 12.207 12.767 36.536 1.00 85.56 212 LEU A C 1
ATOM 1728 O O . LEU A 1 212 ? 11.132 12.550 37.089 1.00 85.56 212 LEU A O 1
ATOM 1732 N N . LEU A 1 213 ? 13.308 12.046 36.763 1.00 90.81 213 LEU A N 1
ATOM 1733 C CA . LEU A 1 213 ? 13.386 10.896 37.666 1.00 90.81 213 LEU A CA 1
ATOM 1734 C C . LEU A 1 213 ? 12.940 11.267 39.088 1.00 90.81 213 LEU A C 1
ATOM 1736 O O . LEU A 1 213 ? 12.011 10.662 39.618 1.00 90.81 213 LEU A O 1
ATOM 1740 N N . HIS A 1 214 ? 13.501 12.343 39.653 1.00 89.12 214 HIS A N 1
ATOM 1741 C CA . HIS A 1 214 ? 13.101 12.841 40.970 1.00 89.12 214 HIS A CA 1
ATOM 1742 C C . HIS A 1 214 ? 11.610 13.216 41.029 1.00 89.12 214 HIS A C 1
ATOM 1744 O O . HIS A 1 214 ? 10.927 12.885 41.997 1.00 89.12 214 HIS A O 1
ATOM 1750 N N . ILE A 1 215 ? 11.071 13.870 39.991 1.00 86.94 215 ILE A N 1
ATOM 1751 C CA . ILE A 1 215 ? 9.644 14.227 39.942 1.00 86.94 215 ILE A CA 1
ATOM 1752 C C . ILE A 1 215 ? 8.761 12.974 39.834 1.00 86.94 215 ILE A C 1
ATOM 1754 O O . ILE A 1 215 ? 7.697 12.942 40.455 1.00 86.94 215 ILE A O 1
ATOM 1758 N N . PHE A 1 216 ? 9.162 11.944 39.081 1.00 89.12 216 PHE A N 1
ATOM 1759 C CA . PHE A 1 216 ? 8.417 10.684 38.993 1.00 89.12 216 PHE A CA 1
ATOM 1760 C C . PHE A 1 216 ? 8.398 9.948 40.337 1.00 89.12 216 PHE A C 1
ATOM 1762 O O . PHE A 1 216 ? 7.314 9.640 40.832 1.00 89.12 216 PHE A O 1
ATOM 1769 N N . ASN A 1 217 ? 9.557 9.758 40.966 1.00 90.88 217 ASN A N 1
ATOM 1770 C CA . ASN A 1 217 ? 9.672 9.012 42.220 1.00 90.88 217 ASN A CA 1
ATOM 1771 C C . ASN A 1 217 ? 8.959 9.733 43.367 1.00 90.88 217 ASN A C 1
ATOM 1773 O O . ASN A 1 217 ? 8.141 9.135 44.061 1.00 90.88 217 ASN A O 1
ATOM 1777 N N . LYS A 1 218 ? 9.111 11.057 43.463 1.00 87.62 218 LYS A N 1
ATOM 1778 C CA . LYS A 1 218 ? 8.360 11.877 44.421 1.00 87.62 218 LYS A CA 1
ATOM 1779 C C . LYS A 1 218 ? 6.847 11.886 44.168 1.00 87.62 218 LYS A C 1
ATOM 1781 O O . LYS A 1 218 ? 6.055 11.991 45.103 1.00 87.62 218 LYS A O 1
ATOM 1786 N N . SER A 1 219 ? 6.413 11.738 42.911 1.00 87.19 219 SER A N 1
ATOM 1787 C CA . SER A 1 219 ? 4.986 11.577 42.585 1.00 87.19 219 SER A CA 1
ATOM 1788 C C . SER A 1 219 ? 4.423 10.226 43.041 1.00 87.19 219 SER A C 1
ATOM 1790 O O . SER A 1 219 ? 3.219 10.146 43.300 1.00 87.19 219 SER A O 1
ATOM 1792 N N . ILE A 1 220 ? 5.266 9.189 43.124 1.00 81.88 220 ILE A N 1
ATOM 1793 C CA . ILE A 1 220 ? 4.931 7.869 43.676 1.00 81.88 220 ILE A CA 1
ATOM 1794 C C . ILE A 1 220 ? 4.910 7.948 45.208 1.00 81.88 220 ILE A C 1
ATOM 1796 O O . ILE A 1 220 ? 3.872 7.656 45.798 1.00 81.88 220 ILE A O 1
ATOM 1800 N N . GLU A 1 221 ? 5.988 8.443 45.827 1.00 83.69 221 GLU A N 1
ATOM 1801 C CA . GLU A 1 221 ? 6.142 8.637 47.279 1.00 83.69 221 GLU A CA 1
ATOM 1802 C C . GLU A 1 221 ? 4.973 9.435 47.889 1.00 83.69 221 GLU A C 1
ATOM 1804 O O . GLU A 1 221 ? 4.289 8.964 48.796 1.00 83.69 221 GLU A O 1
ATOM 1809 N N . GLU A 1 222 ? 4.687 10.634 47.365 1.00 86.50 222 GLU A N 1
ATOM 1810 C CA . GLU A 1 222 ? 3.595 11.471 47.876 1.00 86.50 222 GLU A CA 1
ATOM 1811 C C . GLU A 1 222 ? 2.196 10.997 47.428 1.00 86.50 222 GLU A C 1
ATOM 1813 O O . GLU A 1 222 ? 1.185 11.544 47.884 1.00 86.50 222 GLU A O 1
ATOM 1818 N N . GLY A 1 223 ? 2.102 10.051 46.484 1.00 78.62 223 GLY A N 1
ATOM 1819 C CA . GLY A 1 223 ? 0.854 9.684 45.803 1.00 78.62 223 GLY A CA 1
ATOM 1820 C C . GLY A 1 223 ? 0.235 10.828 44.977 1.00 78.62 223 GLY A C 1
ATOM 1821 O O . GLY A 1 223 ? -0.982 10.872 44.762 1.00 78.62 223 GLY A O 1
ATOM 1822 N N . ARG A 1 224 ? 1.045 11.807 44.543 1.00 81.38 224 ARG A N 1
ATOM 1823 C CA . ARG A 1 224 ? 0.602 13.095 43.973 1.00 81.38 224 ARG A CA 1
ATOM 1824 C C . ARG A 1 224 ? 1.280 13.421 42.642 1.00 81.38 224 ARG A C 1
ATOM 1826 O O . ARG A 1 224 ? 2.266 14.146 42.593 1.00 81.38 224 ARG A O 1
ATOM 1833 N N . ILE A 1 225 ? 0.667 13.008 41.533 1.00 82.88 225 ILE A N 1
ATOM 1834 C CA . ILE A 1 225 ? 1.120 13.446 40.200 1.00 82.88 225 ILE A CA 1
ATOM 1835 C C . ILE A 1 225 ? 0.810 14.946 39.938 1.00 82.88 225 ILE A C 1
ATOM 1837 O O . ILE A 1 225 ? -0.301 15.400 40.266 1.00 82.88 225 ILE A O 1
ATOM 1841 N N . PRO A 1 226 ? 1.722 15.701 39.286 1.00 79.44 226 PRO A N 1
ATOM 1842 C CA . PRO A 1 226 ? 1.542 17.100 38.893 1.00 79.44 226 PRO A CA 1
ATOM 1843 C C . PRO A 1 226 ? 0.217 17.418 38.183 1.00 79.44 226 PRO A C 1
ATOM 1845 O O . PRO A 1 226 ? -0.268 16.675 37.325 1.00 79.44 226 PRO A O 1
ATOM 1848 N N . ILE A 1 227 ? -0.357 18.590 38.486 1.00 76.50 227 ILE A N 1
ATOM 1849 C CA . ILE A 1 227 ? -1.631 19.053 37.903 1.00 76.50 227 ILE A CA 1
ATOM 1850 C C . ILE A 1 227 ? -1.544 19.246 36.377 1.00 76.50 227 ILE A C 1
ATOM 1852 O O . ILE A 1 227 ? -2.559 19.181 35.686 1.00 76.50 227 ILE A O 1
ATOM 1856 N N . GLN A 1 228 ? -0.338 19.459 35.846 1.00 75.25 228 GLN A N 1
ATOM 1857 C CA . GLN A 1 228 ? -0.025 19.574 34.424 1.00 75.25 228 GLN A CA 1
ATOM 1858 C C . GLN A 1 228 ? -0.258 18.247 33.690 1.00 75.25 228 GLN A C 1
ATOM 1860 O O . GLN A 1 228 ? -0.918 18.248 32.656 1.00 75.25 228 GLN A O 1
ATOM 1865 N N . TRP A 1 229 ? 0.191 17.117 34.250 1.00 74.00 229 TRP A N 1
ATOM 1866 C CA . TRP A 1 229 ? 0.030 15.786 33.641 1.00 74.00 229 TRP A CA 1
ATOM 1867 C C . TRP A 1 229 ? -1.435 15.322 33.614 1.00 74.00 229 TRP A C 1
ATOM 1869 O O . TRP A 1 229 ? -1.817 14.486 32.801 1.00 74.00 229 TRP A O 1
ATOM 1879 N N . LYS A 1 230 ? -2.292 15.920 34.455 1.00 70.19 230 LYS A N 1
ATOM 1880 C CA . LYS A 1 230 ? -3.753 15.726 34.435 1.00 70.19 230 LYS A CA 1
ATOM 1881 C C . LYS A 1 230 ? -4.459 16.528 33.322 1.00 70.19 230 LYS A C 1
ATOM 1883 O O . LYS A 1 230 ? -5.681 16.449 33.204 1.00 70.19 230 LYS A O 1
ATOM 1888 N N . ARG A 1 231 ? -3.737 17.315 32.508 1.00 65.44 231 ARG A N 1
ATOM 1889 C CA . ARG A 1 231 ? -4.292 18.105 31.389 1.00 65.44 231 ARG A CA 1
ATOM 1890 C C . ARG A 1 231 ? -4.162 17.345 30.070 1.00 65.44 231 ARG A C 1
ATOM 1892 O O . ARG A 1 231 ? -3.101 16.831 29.741 1.00 65.44 231 ARG A O 1
ATOM 1899 N N . ALA A 1 232 ? -5.219 17.358 29.258 1.00 58.69 232 ALA A N 1
ATOM 1900 C CA . ALA A 1 232 ? -5.236 16.728 27.938 1.00 58.69 232 ALA A CA 1
ATOM 1901 C C . ALA A 1 232 ? -5.730 17.691 26.846 1.00 58.69 232 ALA A C 1
ATOM 1903 O O . ALA A 1 232 ? -6.599 18.531 27.081 1.00 58.69 232 ALA A O 1
ATOM 1904 N N . ASN A 1 233 ? -5.218 17.531 25.622 1.00 59.06 233 ASN A N 1
ATOM 1905 C CA . ASN A 1 233 ? -5.609 18.319 24.445 1.00 59.06 233 ASN A CA 1
ATOM 1906 C C . ASN A 1 233 ? -6.971 17.858 23.870 1.00 59.06 233 ASN A C 1
ATOM 1908 O O . ASN A 1 233 ? -7.050 17.280 22.782 1.00 59.06 233 ASN A O 1
ATOM 1912 N N . VAL A 1 234 ? -8.058 18.101 24.612 1.00 53.44 234 VAL A N 1
ATOM 1913 C CA . VAL A 1 234 ? -9.427 17.691 24.246 1.00 53.44 234 VAL A CA 1
ATOM 1914 C C . VAL A 1 234 ? -9.954 18.499 23.052 1.00 53.44 234 VAL A C 1
ATOM 1916 O O . VAL A 1 234 ? -10.040 19.725 23.097 1.00 53.44 234 VAL A O 1
ATOM 1919 N N . LYS A 1 235 ? -10.368 17.808 21.981 1.00 56.81 235 LYS A N 1
ATOM 1920 C CA . LYS A 1 235 ? -10.985 18.415 20.786 1.00 56.81 235 LYS A CA 1
ATOM 1921 C C . LYS A 1 235 ? -12.430 17.950 20.641 1.00 56.81 235 LYS A C 1
ATOM 1923 O O . LYS A 1 235 ? -12.687 16.794 20.315 1.00 56.81 235 LYS A O 1
ATOM 1928 N N . PHE A 1 236 ? -13.373 18.863 20.856 1.00 51.00 236 PHE A N 1
ATOM 1929 C CA . PHE A 1 236 ? -14.802 18.573 20.757 1.00 51.00 236 PHE A CA 1
ATOM 1930 C C . PHE A 1 236 ? -15.299 18.616 19.306 1.00 51.00 236 PHE A C 1
ATOM 1932 O O . PHE A 1 236 ? -15.231 19.645 18.634 1.00 51.00 236 PHE A O 1
ATOM 1939 N N . LEU A 1 237 ? -15.867 17.499 18.850 1.00 51.47 237 LEU A N 1
ATOM 1940 C CA . LEU A 1 237 ? -16.680 17.426 17.636 1.00 51.47 237 LEU A CA 1
ATOM 1941 C C . LEU A 1 237 ? -18.108 17.882 17.959 1.00 51.47 237 LEU A C 1
ATOM 1943 O O . LEU A 1 237 ? -18.853 17.151 18.617 1.00 51.47 237 LEU A O 1
ATOM 1947 N N . LYS A 1 238 ? -18.515 19.064 17.473 1.00 53.88 238 LYS A N 1
ATOM 1948 C CA . LYS A 1 238 ? -19.939 19.439 17.453 1.00 53.88 238 LYS A CA 1
ATOM 1949 C C . LYS A 1 238 ? -20.677 18.410 16.583 1.00 53.88 238 LYS A C 1
ATOM 1951 O O . LYS A 1 238 ? -20.192 18.029 15.523 1.00 53.88 238 LYS A O 1
ATOM 1956 N N . LYS A 1 239 ? -21.826 17.921 17.051 1.00 51.69 239 LYS A N 1
ATOM 1957 C CA . LYS A 1 239 ? -22.717 17.034 16.287 1.00 51.69 239 LYS A CA 1
ATOM 1958 C C . LYS A 1 239 ? -24.036 17.764 16.074 1.00 51.69 239 LYS A C 1
ATOM 1960 O O . LYS A 1 239 ? -24.904 17.726 16.946 1.00 51.69 239 LYS A O 1
ATOM 1965 N N . SER A 1 240 ? -24.190 18.440 14.937 1.00 50.47 240 SER A N 1
ATOM 1966 C CA . SER A 1 240 ? -25.429 19.148 14.590 1.00 50.47 240 SER A CA 1
ATOM 1967 C C . SER A 1 240 ? -26.562 18.169 14.249 1.00 50.47 240 SER A C 1
ATOM 1969 O O . SER A 1 240 ? -26.880 17.915 13.090 1.00 50.47 240 SER A O 1
ATOM 1971 N N . ARG A 1 241 ? -27.172 17.592 15.293 1.00 50.31 241 ARG A N 1
ATOM 1972 C CA . ARG A 1 241 ? -28.423 16.820 15.199 1.00 50.31 241 ARG A CA 1
ATOM 1973 C C . ARG A 1 241 ? -29.673 17.702 15.305 1.00 50.31 241 ARG A C 1
ATOM 1975 O O . ARG A 1 241 ? -30.710 17.326 14.778 1.00 50.31 241 ARG A O 1
ATOM 1982 N N . ASN A 1 242 ? -29.567 18.888 15.914 1.00 46.72 242 ASN A N 1
ATOM 1983 C CA . ASN A 1 242 ? -30.680 19.825 16.097 1.00 46.72 242 ASN A CA 1
ATOM 1984 C C . ASN A 1 242 ? -30.397 21.184 15.441 1.00 46.72 242 ASN A C 1
ATOM 1986 O O . ASN A 1 242 ? -29.544 21.938 15.903 1.00 46.72 242 ASN A O 1
ATOM 1990 N N . LYS A 1 243 ? -31.209 21.557 14.439 1.00 48.66 243 LYS A N 1
ATOM 1991 C CA . LYS A 1 243 ? -31.178 22.881 13.777 1.00 48.66 243 LYS A CA 1
ATOM 1992 C C . LYS A 1 243 ? -31.537 24.065 14.703 1.00 48.66 243 LYS A C 1
ATOM 1994 O O . LYS A 1 243 ? -31.436 25.209 14.281 1.00 48.66 243 LYS A O 1
ATOM 1999 N N . LYS A 1 244 ? -31.972 23.809 15.946 1.00 45.97 244 LYS A N 1
ATOM 2000 C CA . LYS A 1 244 ? -32.485 24.814 16.900 1.00 45.97 244 LYS A CA 1
ATOM 2001 C C . LYS A 1 244 ? -31.417 25.540 17.740 1.00 45.97 244 LYS A C 1
ATOM 2003 O O . LYS A 1 244 ? -31.783 26.370 18.563 1.00 45.97 244 LYS A O 1
ATOM 2008 N N . HIS A 1 245 ? -30.121 25.287 17.530 1.00 45.00 245 HIS A N 1
ATOM 2009 C CA . HIS A 1 245 ? -29.045 26.025 18.212 1.00 45.00 245 HIS A CA 1
ATOM 2010 C C . HIS A 1 245 ? -28.090 26.714 17.219 1.00 45.00 245 HIS A C 1
ATOM 2012 O O . HIS A 1 245 ? -27.051 26.141 16.871 1.00 45.00 245 HIS A O 1
ATOM 2018 N N . PRO A 1 246 ? -28.396 27.963 16.806 1.00 40.84 246 PRO A N 1
ATOM 2019 C CA . PRO A 1 246 ? -27.473 28.817 16.048 1.00 40.84 246 PRO A CA 1
ATOM 2020 C C . PRO A 1 246 ? -26.199 29.172 16.829 1.00 40.84 246 PRO A C 1
ATOM 2022 O O . PRO A 1 246 ? -25.203 29.570 16.236 1.00 40.84 246 PRO A O 1
ATOM 2025 N N . GLY A 1 247 ? -26.223 29.019 18.158 1.00 47.12 247 GLY A N 1
ATOM 2026 C CA . GLY A 1 247 ? -25.115 29.361 19.038 1.00 47.12 247 GLY A CA 1
ATOM 2027 C C . GLY A 1 247 ? -23.811 28.620 18.724 1.00 47.12 247 GLY A C 1
ATOM 2028 O O . GLY A 1 247 ? -23.751 27.383 18.627 1.00 47.12 247 GLY A O 1
ATOM 2029 N N . THR A 1 248 ? -22.736 29.400 18.657 1.00 51.53 248 THR A N 1
ATOM 2030 C CA . THR A 1 248 ? -21.382 28.945 18.970 1.00 51.53 248 THR A CA 1
ATOM 2031 C C . THR A 1 248 ? -21.409 28.385 20.390 1.00 51.53 248 THR A C 1
ATOM 2033 O O . THR A 1 248 ? -21.736 29.101 21.332 1.00 51.53 248 THR A O 1
ATOM 2036 N N . VAL A 1 249 ? -21.122 27.093 20.566 1.00 55.72 249 VAL A N 1
ATOM 2037 C CA . VAL A 1 249 ? -21.073 26.513 21.914 1.00 55.72 249 VAL A CA 1
ATOM 2038 C C . VAL A 1 249 ? -19.709 26.862 22.495 1.00 55.72 249 VAL A C 1
ATOM 2040 O O . VAL A 1 249 ? -18.709 26.236 22.144 1.00 55.72 249 VAL A O 1
ATOM 2043 N N . HIS A 1 250 ? -19.669 27.890 23.341 1.00 57.34 250 HIS A N 1
ATOM 2044 C CA . HIS A 1 250 ? -18.466 28.321 24.049 1.00 57.34 250 HIS A CA 1
ATOM 2045 C C . HIS A 1 250 ? -18.129 27.311 25.155 1.00 57.34 250 HIS A C 1
ATOM 2047 O O . HIS A 1 250 ? -18.421 27.521 26.327 1.00 57.34 250 HIS A O 1
ATOM 2053 N N . LEU A 1 251 ? -17.550 26.176 24.756 1.00 61.72 251 LEU A N 1
ATOM 2054 C CA . LEU A 1 251 ? -17.022 25.179 25.680 1.00 61.72 251 LEU A CA 1
ATOM 2055 C C . LEU A 1 251 ? -15.766 25.737 26.350 1.00 61.72 251 LEU A C 1
ATOM 2057 O O . LEU A 1 251 ? -14.806 26.099 25.671 1.00 61.72 251 LEU A O 1
ATOM 2061 N N . VAL A 1 252 ? -15.781 25.787 27.677 1.00 65.56 252 VAL A N 1
ATOM 2062 C CA . VAL A 1 252 ? -14.676 26.270 28.506 1.00 65.56 252 VAL A CA 1
ATOM 2063 C C . VAL A 1 252 ? -14.179 25.113 29.367 1.00 65.56 252 VAL A C 1
ATOM 2065 O O . VAL A 1 252 ? -14.980 24.413 29.983 1.00 65.56 252 VAL A O 1
ATOM 2068 N N . LEU A 1 253 ? -12.864 24.902 29.408 1.00 60.16 253 LEU A N 1
ATOM 2069 C CA . LEU A 1 253 ? -12.214 23.862 30.206 1.00 60.16 253 LEU A CA 1
ATOM 2070 C C . LEU A 1 253 ? -11.097 24.513 31.026 1.00 60.16 253 LEU A C 1
ATOM 2072 O O . LEU A 1 253 ? -10.157 25.056 30.454 1.00 60.16 253 LEU A O 1
ATOM 2076 N N . GLY A 1 254 ? -11.216 24.511 32.358 1.00 65.88 254 GLY A N 1
ATOM 2077 C CA . GLY A 1 254 ? -10.254 25.195 33.236 1.00 65.88 254 GLY A CA 1
ATOM 2078 C C . GLY A 1 254 ? -10.105 26.689 32.913 1.00 65.88 254 GLY A C 1
ATOM 2079 O O . GLY A 1 254 ? -8.990 27.180 32.774 1.00 65.88 254 GLY A O 1
ATOM 2080 N N . ASN A 1 255 ? -11.230 27.382 32.707 1.00 70.50 255 ASN A N 1
ATOM 2081 C CA . ASN A 1 255 ? -11.332 28.778 32.252 1.00 70.50 255 ASN A CA 1
ATOM 2082 C C . ASN A 1 255 ? -10.718 29.101 30.868 1.00 70.50 255 ASN A C 1
ATOM 2084 O O . ASN A 1 255 ? -10.790 30.248 30.435 1.00 70.50 255 ASN A O 1
ATOM 2088 N N . GLN A 1 256 ? -10.208 28.114 30.120 1.00 67.19 256 GLN A N 1
ATOM 2089 C CA . GLN A 1 256 ? -9.749 28.295 28.737 1.00 67.19 256 GLN A CA 1
ATOM 2090 C C . GLN A 1 256 ? -10.863 27.971 27.719 1.00 67.19 256 GLN A C 1
ATOM 2092 O O . GLN A 1 256 ? -11.429 26.872 27.771 1.00 67.19 256 GLN A O 1
ATOM 2097 N N . PRO A 1 257 ? -11.199 28.878 26.778 1.00 72.19 257 PRO A N 1
ATOM 2098 C CA . PRO A 1 257 ? -12.206 28.627 25.749 1.00 72.19 257 PRO A CA 1
ATOM 2099 C C . PRO A 1 257 ? -11.658 27.717 24.639 1.00 72.19 257 PRO A C 1
ATOM 2101 O O . PRO A 1 257 ? -10.679 28.036 23.962 1.00 72.19 257 PRO A O 1
ATOM 2104 N N . ILE A 1 258 ? -12.314 26.581 24.402 1.00 72.44 258 ILE A N 1
ATOM 2105 C CA . ILE A 1 258 ? -11.878 25.606 23.399 1.00 72.44 258 ILE A CA 1
ATOM 2106 C C . ILE A 1 258 ? -12.241 26.099 21.996 1.00 72.44 258 ILE A C 1
ATOM 2108 O O . ILE A 1 258 ? -13.412 26.193 21.622 1.00 72.44 258 ILE A O 1
ATOM 2112 N N . LYS A 1 259 ? -11.217 26.359 21.176 1.00 73.69 259 LYS A N 1
ATOM 2113 C CA . LYS A 1 259 ? -11.386 26.765 19.777 1.00 73.69 259 LYS A CA 1
ATOM 2114 C C . LYS A 1 259 ? -12.042 25.648 18.958 1.00 73.69 259 LYS A C 1
ATOM 2116 O O . LYS A 1 259 ? -11.432 24.608 18.707 1.00 73.69 259 LYS A O 1
ATOM 2121 N N . TYR A 1 260 ? -13.267 25.891 18.491 1.00 75.56 260 TYR A N 1
ATOM 2122 C CA . TYR A 1 260 ? -13.951 25.002 17.553 1.00 75.56 260 TYR A CA 1
ATOM 2123 C C . TYR A 1 260 ? -13.133 24.833 16.263 1.00 75.56 260 TYR A C 1
ATOM 2125 O O . TYR A 1 260 ? -12.694 25.811 15.656 1.00 75.56 260 TYR A O 1
ATOM 2133 N N . ASN A 1 261 ? -12.962 23.584 15.833 1.00 78.44 261 ASN A N 1
ATOM 2134 C CA . ASN A 1 261 ? -12.404 23.236 14.533 1.00 78.44 261 ASN A CA 1
ATOM 2135 C C . ASN A 1 261 ? -13.442 22.385 13.778 1.00 78.44 261 ASN A C 1
ATOM 2137 O O . ASN A 1 261 ? -13.751 21.294 14.257 1.00 78.44 261 ASN A O 1
ATOM 2141 N N . PRO A 1 262 ? -13.964 22.835 12.619 1.00 78.62 262 PRO A N 1
ATOM 2142 C CA . PRO A 1 262 ? -14.922 22.063 11.827 1.00 78.62 262 PRO A CA 1
ATOM 2143 C C . PRO A 1 262 ? -14.295 20.864 11.100 1.00 78.62 262 PRO A C 1
ATOM 2145 O O . PRO A 1 262 ? -15.029 19.975 10.684 1.00 78.62 262 PRO A O 1
ATOM 2148 N N . ASN A 1 263 ? -12.963 20.837 10.946 1.00 86.38 263 ASN A N 1
ATOM 2149 C CA . ASN A 1 263 ? -12.212 19.777 10.271 1.00 86.38 263 ASN A CA 1
ATOM 2150 C C . ASN A 1 263 ? -11.080 19.219 11.170 1.00 86.38 263 ASN A C 1
ATOM 2152 O O . ASN A 1 263 ? -9.892 19.416 10.877 1.00 86.38 263 ASN A O 1
ATOM 2156 N N . PRO A 1 264 ? -11.385 18.578 12.317 1.00 85.81 264 PRO A N 1
ATOM 2157 C CA . PRO A 1 264 ? -10.360 18.035 13.197 1.00 85.81 264 PRO A CA 1
ATOM 2158 C C . PRO A 1 264 ? -9.753 16.757 12.607 1.00 85.81 264 PRO A C 1
ATOM 2160 O O . PRO A 1 264 ? -10.451 15.868 12.119 1.00 85.81 264 PRO A O 1
ATOM 2163 N N . LYS A 1 265 ? -8.425 16.651 12.687 1.00 89.00 265 LYS A N 1
ATOM 2164 C CA . LYS A 1 265 ? -7.670 15.482 12.231 1.00 89.00 265 LYS A CA 1
ATOM 2165 C C . LYS A 1 265 ? -7.404 14.519 13.389 1.00 89.00 265 LYS A C 1
ATOM 2167 O O . LYS A 1 265 ? -6.833 14.928 14.400 1.00 89.00 265 LYS A O 1
ATOM 2172 N N . LEU A 1 266 ? -7.763 13.250 13.210 1.00 85.69 266 LEU A N 1
ATOM 2173 C CA . LEU A 1 266 ? -7.572 12.150 14.158 1.00 85.69 266 LEU A CA 1
ATOM 2174 C C . LEU A 1 266 ? -6.907 10.975 13.430 1.00 85.69 266 LEU A C 1
ATOM 2176 O O . LEU A 1 266 ? -7.407 10.542 12.398 1.00 85.69 266 LEU A O 1
ATOM 2180 N N . LEU A 1 267 ? -5.772 10.482 13.942 1.00 85.62 267 LEU A N 1
ATOM 2181 C CA . LEU A 1 267 ? -5.033 9.330 13.386 1.00 85.62 267 LEU A CA 1
ATOM 2182 C C . LEU A 1 267 ? -4.909 9.358 11.846 1.00 85.62 267 LEU A C 1
ATOM 2184 O O . LEU A 1 267 ? -5.220 8.401 11.149 1.00 85.62 267 LEU A O 1
ATOM 2188 N N . GLY A 1 268 ? -4.500 10.506 11.298 1.00 85.75 268 GLY A N 1
ATOM 2189 C CA . GLY A 1 268 ? -4.332 10.696 9.854 1.00 85.75 268 GLY A CA 1
ATOM 2190 C C . GLY A 1 268 ? -5.602 11.072 9.077 1.00 85.75 268 GLY A C 1
ATOM 2191 O O . GLY A 1 268 ? -5.462 11.714 8.036 1.00 85.75 268 GLY A O 1
ATOM 2192 N N . VAL A 1 269 ? -6.798 10.760 9.585 1.00 90.75 269 VAL A N 1
ATOM 2193 C CA . VAL A 1 269 ? -8.099 11.049 8.955 1.00 90.75 269 VAL A CA 1
ATOM 2194 C C . VAL A 1 269 ? -8.602 12.441 9.336 1.00 90.75 269 VAL A C 1
ATOM 2196 O O . VAL A 1 269 ? -8.564 12.814 10.508 1.00 90.75 269 VAL A O 1
ATOM 2199 N N . THR A 1 270 ? -9.092 13.215 8.365 1.00 91.81 270 THR A N 1
ATOM 2200 C CA . THR A 1 270 ? -9.821 14.467 8.631 1.00 91.81 270 THR A CA 1
ATOM 2201 C C . THR A 1 270 ? -11.311 14.164 8.792 1.00 91.81 270 THR A C 1
ATOM 2203 O O . THR A 1 270 ? -11.930 13.588 7.901 1.00 91.81 270 THR A O 1
ATOM 2206 N N . LEU A 1 271 ? -11.888 14.534 9.932 1.00 87.94 271 LEU A N 1
ATOM 2207 C CA . LEU A 1 271 ? -13.318 14.390 10.214 1.00 87.94 271 LEU A CA 1
ATOM 2208 C C . LEU A 1 271 ? -14.054 15.690 9.856 1.00 87.94 271 LEU A C 1
ATOM 2210 O O . LEU A 1 271 ? -13.430 16.746 9.843 1.00 87.94 271 LEU A O 1
ATOM 2214 N N . ASP A 1 272 ? -15.367 15.628 9.635 1.00 84.75 272 ASP A N 1
ATOM 2215 C CA . ASP A 1 272 ? -16.246 16.805 9.542 1.00 84.75 272 ASP A CA 1
ATOM 2216 C C . ASP A 1 272 ? -17.524 16.613 10.382 1.00 84.75 272 ASP A C 1
ATOM 2218 O O . ASP A 1 272 ? -17.822 15.504 10.830 1.00 84.75 272 ASP A O 1
ATOM 2222 N N . GLU A 1 273 ? -18.283 17.693 10.605 1.00 77.69 273 GLU A N 1
ATOM 2223 C CA . GLU A 1 273 ? -19.470 17.720 11.484 1.00 77.69 273 GLU A CA 1
ATOM 2224 C C . GLU A 1 273 ? -20.567 16.699 11.106 1.00 77.69 273 GLU A C 1
ATOM 2226 O O . GLU A 1 273 ? -21.367 16.296 11.954 1.00 77.69 273 GLU A O 1
ATOM 2231 N N . LYS A 1 274 ? -20.618 16.284 9.834 1.00 77.56 274 LYS A N 1
ATOM 2232 C CA . LYS A 1 274 ? -21.630 15.375 9.274 1.00 77.56 274 LYS A CA 1
ATOM 2233 C C . LYS A 1 274 ? -21.059 14.003 8.911 1.00 77.56 274 LYS A C 1
ATOM 2235 O O . LYS A 1 274 ? -21.816 13.161 8.438 1.00 77.56 274 LYS A O 1
ATOM 2240 N N . LEU A 1 275 ? -19.761 13.783 9.134 1.00 80.44 275 LEU A N 1
ATOM 2241 C CA . LEU A 1 275 ? -19.012 12.608 8.682 1.00 80.44 275 LEU A CA 1
ATOM 2242 C C . LEU A 1 275 ? -19.177 12.345 7.169 1.00 80.44 275 LEU A C 1
ATOM 2244 O O . LEU A 1 275 ? -19.289 11.199 6.747 1.00 80.44 275 LEU A O 1
ATOM 2248 N N . THR A 1 276 ? -19.190 13.393 6.332 1.00 82.69 276 THR A N 1
ATOM 2249 C CA . THR A 1 276 ? -19.209 13.224 4.863 1.00 82.69 276 THR A CA 1
ATOM 2250 C C . THR A 1 276 ? -17.822 12.962 4.269 1.00 82.69 276 THR A C 1
ATOM 2252 O O . THR A 1 276 ? -17.717 12.630 3.087 1.00 82.69 276 THR A O 1
ATOM 2255 N N . PHE A 1 277 ? -16.772 13.130 5.079 1.00 89.19 277 PHE A N 1
ATOM 2256 C CA . PHE A 1 277 ? -15.345 12.989 4.780 1.00 89.19 277 PHE A CA 1
ATOM 2257 C C . PHE A 1 277 ? -14.874 13.812 3.571 1.00 89.19 277 PHE A C 1
ATOM 2259 O O . PHE A 1 277 ? -13.830 13.529 2.982 1.00 89.19 277 PHE A O 1
ATOM 2266 N N . SER A 1 278 ? -15.612 14.868 3.213 1.00 88.56 278 SER A N 1
ATOM 2267 C CA . SER A 1 278 ? -15.424 15.623 1.968 1.00 88.56 278 SER A CA 1
ATOM 2268 C C . SER A 1 278 ? -14.009 16.192 1.833 1.00 88.56 278 SER A C 1
ATOM 2270 O O . SER A 1 278 ? -13.371 16.006 0.796 1.00 88.56 278 SER A O 1
ATOM 2272 N N . GLU A 1 279 ? -13.473 16.831 2.882 1.00 90.44 279 GLU A N 1
ATOM 2273 C CA . GLU A 1 279 ? -12.107 17.371 2.829 1.00 90.44 279 GLU A CA 1
ATOM 2274 C C . GLU A 1 279 ? -11.033 16.285 2.979 1.00 90.44 279 GLU A C 1
ATOM 2276 O O . GLU A 1 279 ? -9.959 16.407 2.395 1.00 90.44 279 GLU A O 1
ATOM 2281 N N . HIS A 1 280 ? -11.317 15.173 3.663 1.00 93.38 280 HIS A N 1
ATOM 2282 C CA . HIS A 1 280 ? -10.399 14.028 3.695 1.00 93.38 280 HIS A CA 1
ATOM 2283 C C . HIS A 1 280 ? -10.234 13.398 2.308 1.00 93.38 280 HIS A C 1
ATOM 2285 O O . HIS A 1 280 ? -9.111 13.159 1.867 1.00 93.38 280 HIS A O 1
ATOM 2291 N N . ILE A 1 281 ? -11.335 13.223 1.573 1.00 93.06 281 ILE A N 1
ATOM 2292 C CA . ILE A 1 281 ? -11.322 12.727 0.192 1.00 93.06 281 ILE A CA 1
ATOM 2293 C C . ILE A 1 281 ? -10.599 13.724 -0.731 1.00 93.06 281 ILE A C 1
ATOM 2295 O O . ILE A 1 281 ? -9.759 13.303 -1.525 1.00 93.06 281 ILE A O 1
ATOM 2299 N N . ASN A 1 282 ? -10.809 15.040 -0.571 1.00 92.38 282 ASN A N 1
ATOM 2300 C CA . ASN A 1 282 ? -10.026 16.061 -1.285 1.00 92.38 282 ASN A CA 1
ATOM 2301 C C . ASN A 1 282 ? -8.514 15.966 -0.973 1.00 92.38 282 ASN A C 1
ATOM 2303 O O . ASN A 1 282 ? -7.683 16.165 -1.858 1.00 92.38 282 ASN A O 1
ATOM 2307 N N . ILE A 1 283 ? -8.125 15.675 0.274 1.00 93.25 283 ILE A N 1
ATOM 2308 C CA . ILE A 1 283 ? -6.719 15.491 0.676 1.00 93.25 283 ILE A CA 1
ATOM 2309 C C . ILE A 1 283 ? -6.131 14.214 0.052 1.00 93.25 283 ILE A C 1
ATOM 2311 O O . ILE A 1 283 ? -5.009 14.254 -0.461 1.00 93.25 283 ILE A O 1
ATOM 2315 N N . ILE A 1 284 ? -6.882 13.107 0.040 1.00 94.06 284 ILE A N 1
ATOM 2316 C CA . ILE A 1 284 ? -6.513 11.853 -0.639 1.00 94.06 284 ILE A CA 1
ATOM 2317 C C . ILE A 1 284 ? -6.314 12.102 -2.139 1.00 94.06 284 ILE A C 1
ATOM 2319 O O . ILE A 1 284 ? -5.260 11.758 -2.672 1.00 94.06 284 ILE A O 1
ATOM 2323 N N . GLU A 1 285 ? -7.271 12.757 -2.803 1.00 93.94 285 GLU A N 1
ATOM 2324 C CA . GLU A 1 285 ? -7.217 13.118 -4.224 1.00 93.94 285 GLU A CA 1
ATOM 2325 C C . GLU A 1 285 ? -5.963 13.950 -4.544 1.00 93.94 285 GLU A C 1
ATOM 2327 O O . GLU A 1 285 ? -5.167 13.572 -5.406 1.00 93.94 285 GLU A O 1
ATOM 2332 N N . LYS A 1 286 ? -5.723 15.039 -3.795 1.00 93.50 286 LYS A N 1
ATOM 2333 C CA . LYS A 1 286 ? -4.538 15.906 -3.947 1.00 93.50 286 LYS A CA 1
ATOM 2334 C C . LYS A 1 286 ? -3.227 15.130 -3.731 1.00 93.50 286 LYS A C 1
ATOM 2336 O O . LYS A 1 286 ? -2.245 15.378 -4.434 1.00 93.50 286 LYS A O 1
ATOM 2341 N N . LYS A 1 287 ? -3.184 14.192 -2.775 1.00 91.56 287 LYS A N 1
ATOM 2342 C CA . LYS A 1 287 ? -1.998 13.367 -2.466 1.00 91.56 287 LYS A CA 1
ATOM 2343 C C . LYS A 1 287 ? -1.732 12.332 -3.567 1.00 91.56 287 LYS A C 1
ATOM 2345 O O . LYS A 1 287 ? -0.615 12.263 -4.073 1.00 91.56 287 LYS A O 1
ATOM 2350 N N . ALA A 1 288 ? -2.754 11.585 -3.980 1.00 93.12 288 ALA A N 1
ATOM 2351 C CA . ALA A 1 288 ? -2.681 10.589 -5.048 1.00 93.12 288 ALA A CA 1
ATOM 2352 C C . ALA A 1 288 ? -2.372 11.228 -6.417 1.00 93.12 288 ALA A C 1
ATOM 2354 O O . ALA A 1 288 ? -1.520 10.737 -7.157 1.00 93.12 288 ALA A O 1
ATOM 2355 N N . GLY A 1 289 ? -2.978 12.381 -6.721 1.00 91.81 289 GLY A N 1
ATOM 2356 C CA . GLY A 1 289 ? -2.712 13.154 -7.936 1.00 91.81 289 GLY A CA 1
ATOM 2357 C C . GLY A 1 289 ? -1.262 13.641 -8.047 1.00 91.81 289 GLY A C 1
ATOM 2358 O O . GLY A 1 289 ? -0.687 13.600 -9.135 1.00 91.81 289 GLY A O 1
ATOM 2359 N N . LYS A 1 290 ? -0.627 14.020 -6.926 1.00 90.06 290 LYS A N 1
ATOM 2360 C CA . LYS A 1 290 ? 0.819 14.314 -6.876 1.00 90.06 290 LYS A CA 1
ATOM 2361 C C . LYS A 1 290 ? 1.673 13.057 -7.088 1.00 90.06 290 LYS A C 1
ATOM 2363 O O . LYS A 1 290 ? 2.682 13.125 -7.789 1.00 90.06 290 LYS A O 1
ATOM 2368 N N . SER A 1 291 ? 1.262 11.909 -6.547 1.00 89.25 291 SER A N 1
ATOM 2369 C CA . SER A 1 291 ? 1.953 10.625 -6.744 1.00 89.25 291 SER A CA 1
ATOM 2370 C C . SER A 1 291 ? 1.954 10.131 -8.198 1.00 89.25 291 SER A C 1
ATOM 2372 O O . SER A 1 291 ? 2.911 9.471 -8.598 1.00 89.25 291 SER A O 1
ATOM 2374 N N . LEU A 1 292 ? 0.963 10.505 -9.024 1.00 89.94 292 LEU A N 1
ATOM 2375 C CA . LEU A 1 292 ? 0.972 10.222 -10.473 1.00 89.94 292 LEU A CA 1
ATOM 2376 C C . LEU A 1 292 ? 2.208 10.786 -11.197 1.00 89.94 292 LEU A C 1
ATOM 2378 O O . LEU A 1 292 ? 2.530 10.322 -12.287 1.00 89.94 292 LEU A O 1
ATOM 2382 N N . GLY A 1 293 ? 2.891 11.788 -10.627 1.00 84.81 293 GLY A N 1
ATOM 2383 C CA . GLY A 1 293 ? 4.151 12.290 -11.174 1.00 84.81 293 GLY A CA 1
ATOM 2384 C C . GLY A 1 293 ? 5.234 11.211 -11.195 1.00 84.81 293 GLY A C 1
ATOM 2385 O O . GLY A 1 293 ? 5.783 10.954 -12.257 1.00 84.81 293 GLY A O 1
ATOM 2386 N N . ILE A 1 294 ? 5.453 10.505 -10.078 1.00 85.31 294 ILE A N 1
ATOM 2387 C CA . ILE A 1 294 ? 6.455 9.424 -9.977 1.00 85.31 294 ILE A CA 1
ATOM 2388 C C . ILE A 1 294 ? 6.198 8.360 -11.053 1.00 85.31 294 ILE A C 1
ATOM 2390 O O . ILE A 1 294 ? 7.115 7.927 -11.743 1.00 85.31 294 ILE A O 1
ATOM 2394 N N . LEU A 1 295 ? 4.930 7.987 -11.249 1.00 88.06 295 LEU A N 1
ATOM 2395 C CA . LEU A 1 295 ? 4.528 6.989 -12.240 1.00 88.06 295 LEU A CA 1
ATOM 2396 C C . LEU A 1 295 ? 4.790 7.445 -13.691 1.00 88.06 295 LEU A C 1
ATOM 2398 O O . LEU A 1 295 ? 5.186 6.626 -14.520 1.00 88.06 295 LEU A O 1
ATOM 2402 N N . ARG A 1 296 ? 4.612 8.742 -14.000 1.00 86.06 296 ARG A N 1
ATOM 2403 C CA . ARG A 1 296 ? 4.971 9.316 -15.312 1.00 86.06 296 ARG A CA 1
ATOM 2404 C C . ARG A 1 296 ? 6.475 9.326 -15.541 1.00 86.06 296 ARG A C 1
ATOM 2406 O O . ARG A 1 296 ? 6.902 8.911 -16.611 1.00 86.06 296 ARG A O 1
ATOM 2413 N N . GLU A 1 297 ? 7.258 9.757 -14.552 1.00 84.00 297 GLU A N 1
ATOM 2414 C CA . GLU A 1 297 ? 8.720 9.769 -14.665 1.00 84.00 297 GLU A CA 1
ATOM 2415 C C . GLU A 1 297 ? 9.260 8.345 -14.881 1.00 84.00 297 GLU A C 1
ATOM 2417 O O . GLU A 1 297 ? 10.039 8.131 -15.803 1.00 84.00 297 GLU A O 1
ATOM 2422 N N . ILE A 1 298 ? 8.776 7.343 -14.125 1.00 84.94 298 ILE A N 1
ATOM 2423 C CA . ILE A 1 298 ? 9.163 5.933 -14.327 1.00 84.94 298 ILE A CA 1
ATOM 2424 C C . ILE A 1 298 ? 8.800 5.454 -15.742 1.00 84.94 298 ILE A C 1
ATOM 2426 O O . ILE A 1 298 ? 9.635 4.854 -16.414 1.00 84.94 298 ILE A O 1
ATOM 2430 N N . LYS A 1 299 ? 7.586 5.743 -16.239 1.00 83.56 299 LYS A N 1
ATOM 2431 C CA . LYS A 1 299 ? 7.193 5.396 -17.619 1.00 83.56 299 LYS A CA 1
ATOM 2432 C C . LYS A 1 299 ? 8.102 6.073 -18.658 1.00 83.56 299 LYS A C 1
ATOM 2434 O O . LYS A 1 299 ? 8.436 5.449 -19.664 1.00 83.56 299 LYS A O 1
ATOM 2439 N N . GLY A 1 300 ? 8.528 7.311 -18.396 1.00 81.00 300 GLY A N 1
ATOM 2440 C CA . GLY A 1 300 ? 9.405 8.114 -19.254 1.00 81.00 300 GLY A CA 1
ATOM 2441 C C . GLY A 1 300 ? 10.835 7.583 -19.414 1.00 81.00 300 GLY A C 1
ATOM 2442 O O . GLY A 1 300 ? 11.493 7.933 -20.390 1.00 81.00 300 GLY A O 1
ATOM 2443 N N . ILE A 1 301 ? 11.301 6.698 -18.525 1.00 80.38 301 ILE A N 1
ATOM 2444 C CA . ILE A 1 301 ? 12.611 6.026 -18.639 1.00 80.38 301 ILE A CA 1
ATOM 2445 C C . ILE A 1 301 ? 12.651 5.073 -19.850 1.00 80.38 301 ILE A C 1
ATOM 2447 O O . ILE A 1 301 ? 13.716 4.834 -20.418 1.00 80.38 301 ILE A O 1
ATOM 2451 N N . GLY A 1 302 ? 11.493 4.556 -20.277 1.00 78.31 302 GLY A N 1
ATOM 2452 C CA . GLY A 1 302 ? 11.377 3.624 -21.399 1.00 78.31 302 GLY A CA 1
ATOM 2453 C C . GLY A 1 302 ? 11.716 2.172 -21.038 1.00 78.31 302 GLY A C 1
ATOM 2454 O O . GLY A 1 302 ? 12.439 1.891 -20.082 1.00 78.31 302 GLY A O 1
ATOM 2455 N N . ASN A 1 303 ? 11.142 1.241 -21.807 1.00 80.31 303 ASN A N 1
ATOM 2456 C CA . ASN A 1 303 ? 11.239 -0.224 -21.663 1.00 80.31 303 ASN A CA 1
ATOM 2457 C C . ASN A 1 303 ? 10.842 -0.816 -20.291 1.00 80.31 303 ASN A C 1
ATOM 2459 O O . ASN A 1 303 ? 11.005 -2.013 -20.075 1.00 80.31 303 ASN A O 1
ATOM 2463 N N . ILE A 1 304 ? 10.273 -0.021 -19.380 1.00 86.62 304 ILE A N 1
ATOM 2464 C CA . ILE A 1 304 ? 9.792 -0.508 -18.083 1.00 86.62 304 ILE A CA 1
ATOM 2465 C C . ILE A 1 304 ? 8.565 -1.415 -18.267 1.00 86.62 304 ILE A C 1
ATOM 2467 O O . ILE A 1 304 ? 7.557 -1.008 -18.855 1.00 86.62 304 ILE A O 1
ATOM 2471 N N . LYS A 1 305 ? 8.637 -2.634 -17.718 1.00 88.44 305 LYS A N 1
ATOM 2472 C CA . LYS A 1 305 ? 7.599 -3.670 -17.822 1.00 88.44 305 LYS A CA 1
ATOM 2473 C C . LYS A 1 305 ? 6.277 -3.208 -17.182 1.00 88.44 305 LYS A C 1
ATOM 2475 O O . LYS A 1 305 ? 6.241 -2.745 -16.042 1.00 88.44 305 LYS A O 1
ATOM 2480 N N . THR A 1 306 ? 5.158 -3.384 -17.890 1.00 90.00 306 THR A N 1
ATOM 2481 C CA . THR A 1 306 ? 3.817 -2.929 -17.459 1.00 90.00 306 THR A CA 1
ATOM 2482 C C . THR A 1 306 ? 3.396 -3.489 -16.094 1.00 90.00 306 THR A C 1
ATOM 2484 O O . THR A 1 306 ? 2.837 -2.758 -15.277 1.00 90.00 306 THR A O 1
ATOM 2487 N N . LYS A 1 307 ? 3.740 -4.752 -15.799 1.00 90.50 307 LYS A N 1
ATOM 2488 C CA . LYS A 1 307 ? 3.499 -5.405 -14.498 1.00 90.50 307 LYS A CA 1
ATOM 2489 C C . LYS A 1 307 ? 4.150 -4.641 -13.333 1.00 90.50 307 LYS A C 1
ATOM 2491 O O . LYS A 1 307 ? 3.493 -4.406 -12.322 1.00 90.50 307 LYS A O 1
ATOM 2496 N N . PHE A 1 308 ? 5.389 -4.172 -13.508 1.00 89.81 308 PHE A N 1
ATOM 2497 C CA . PHE A 1 308 ? 6.101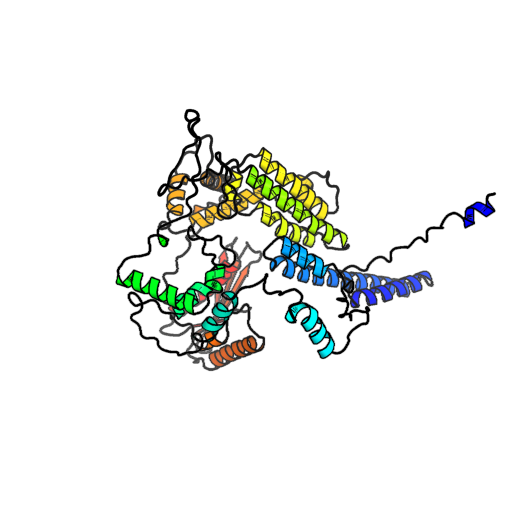 -3.372 -12.505 1.00 89.81 308 PHE A CA 1
ATOM 2498 C C . PHE A 1 308 ? 5.450 -1.999 -12.295 1.00 89.81 308 PHE A C 1
ATOM 2500 O O . PHE A 1 308 ? 5.234 -1.575 -11.162 1.00 89.81 308 PHE A O 1
ATOM 2507 N N . LEU A 1 309 ? 5.031 -1.326 -13.372 1.00 90.88 309 LEU A N 1
ATOM 2508 C CA . LEU A 1 309 ? 4.295 -0.059 -13.271 1.00 90.88 309 LEU A CA 1
ATOM 2509 C C . LEU A 1 309 ? 2.977 -0.210 -12.491 1.00 90.88 309 LEU A C 1
ATOM 2511 O O . LEU A 1 309 ? 2.605 0.696 -11.747 1.00 90.88 309 LEU A O 1
ATOM 2515 N N . ILE A 1 310 ? 2.285 -1.346 -12.625 1.00 93.06 310 ILE A N 1
ATOM 2516 C CA . ILE A 1 310 ? 1.064 -1.659 -11.862 1.00 93.06 310 ILE A CA 1
ATOM 2517 C C . ILE A 1 310 ? 1.396 -1.950 -10.385 1.00 93.06 310 ILE A C 1
ATOM 2519 O O . ILE A 1 310 ? 0.683 -1.487 -9.4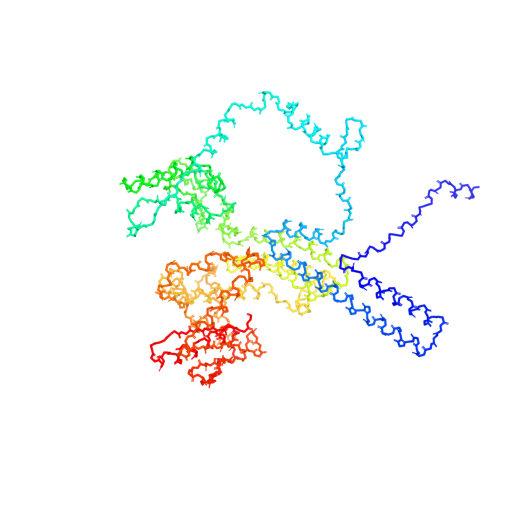93 1.00 93.06 310 ILE A O 1
ATOM 2523 N N . GLN A 1 311 ? 2.506 -2.639 -10.095 1.00 90.25 311 GLN A N 1
ATOM 2524 C CA . GLN A 1 311 ? 2.996 -2.836 -8.722 1.00 90.25 311 GLN A CA 1
ATOM 2525 C C . GLN A 1 311 ? 3.344 -1.500 -8.038 1.00 90.25 311 GLN A C 1
ATOM 2527 O O . GLN A 1 311 ? 2.904 -1.262 -6.913 1.00 90.25 311 GLN A O 1
ATOM 2532 N N . VAL A 1 312 ? 4.048 -0.591 -8.725 1.00 90.00 312 VAL A N 1
ATOM 2533 C CA . VAL A 1 312 ? 4.372 0.757 -8.216 1.00 90.00 312 VAL A CA 1
ATOM 2534 C C . VAL A 1 312 ? 3.116 1.625 -8.057 1.00 90.00 312 VAL A C 1
ATOM 2536 O O . VAL A 1 312 ? 2.983 2.347 -7.066 1.00 90.00 312 VAL A O 1
ATOM 2539 N N . TYR A 1 313 ? 2.155 1.531 -8.983 1.00 94.06 313 TYR A N 1
ATOM 2540 C CA . TYR A 1 313 ? 0.842 2.161 -8.825 1.00 94.06 313 TYR A CA 1
ATOM 2541 C C . TYR A 1 313 ? 0.142 1.669 -7.545 1.00 94.06 313 TYR A C 1
ATOM 2543 O O . TYR A 1 313 ? -0.304 2.485 -6.738 1.00 94.06 313 TYR A O 1
ATOM 2551 N N . ASN A 1 314 ? 0.093 0.356 -7.303 1.00 91.06 314 ASN A N 1
ATOM 2552 C CA . ASN A 1 314 ? -0.546 -0.200 -6.109 1.00 91.06 314 ASN A CA 1
ATOM 2553 C C . ASN A 1 314 ? 0.188 0.209 -4.814 1.00 91.06 314 ASN A C 1
ATOM 2555 O O . ASN A 1 314 ? -0.461 0.628 -3.853 1.00 91.06 314 ASN A O 1
ATOM 2559 N N . SER A 1 315 ? 1.527 0.169 -4.789 1.00 87.44 315 SER A N 1
ATOM 2560 C CA . SER A 1 315 ? 2.317 0.464 -3.582 1.00 87.44 315 SER A CA 1
ATOM 2561 C C . SER A 1 315 ? 2.372 1.953 -3.211 1.00 87.44 315 SER A C 1
ATOM 2563 O O . SER A 1 315 ? 2.444 2.281 -2.022 1.00 87.44 315 SER A O 1
ATOM 2565 N N . ILE A 1 316 ? 2.302 2.873 -4.183 1.00 89.00 316 ILE A N 1
ATOM 2566 C CA . ILE A 1 316 ? 2.316 4.327 -3.928 1.00 89.00 316 ILE A CA 1
ATOM 2567 C C . ILE A 1 316 ? 0.910 4.940 -3.924 1.00 89.00 316 ILE A C 1
ATOM 2569 O O . ILE A 1 316 ? 0.639 5.808 -3.098 1.00 89.00 316 ILE A O 1
ATOM 2573 N N . ILE A 1 317 ? 0.041 4.561 -4.864 1.00 92.12 317 ILE A N 1
ATOM 2574 C CA . ILE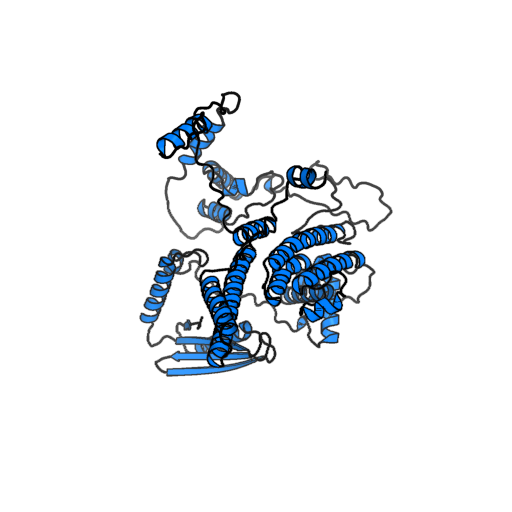 A 1 317 ? -1.250 5.227 -5.111 1.00 92.12 317 ILE A CA 1
ATOM 2575 C C . ILE A 1 317 ? -2.405 4.407 -4.527 1.00 92.12 317 ILE A C 1
ATOM 2577 O O . ILE A 1 317 ? -3.231 4.966 -3.808 1.00 92.12 317 ILE A O 1
ATOM 2581 N N . GLY A 1 318 ? -2.412 3.086 -4.726 1.00 90.56 318 GLY A N 1
ATOM 2582 C CA . GLY A 1 318 ? -3.371 2.183 -4.075 1.00 90.56 318 GLY A CA 1
ATOM 2583 C C . GLY A 1 318 ? -3.339 2.300 -2.546 1.00 90.56 318 GLY A C 1
ATOM 2584 O O . GLY A 1 318 ? -4.375 2.497 -1.915 1.00 90.56 318 GLY A O 1
ATOM 2585 N N . SER A 1 319 ? -2.145 2.313 -1.946 1.00 90.25 319 SER A N 1
ATOM 2586 C CA . SER A 1 319 ? -1.964 2.518 -0.498 1.00 90.25 319 SER A CA 1
ATOM 2587 C C . SER A 1 319 ? -2.503 3.864 0.024 1.00 90.25 319 SER A C 1
ATOM 2589 O O . SER A 1 319 ? -2.931 3.950 1.176 1.00 90.25 319 SER A O 1
ATOM 2591 N N . ILE A 1 320 ? -2.553 4.913 -0.811 1.00 92.38 320 ILE A N 1
ATOM 2592 C CA . ILE A 1 320 ? -3.178 6.201 -0.461 1.00 92.38 320 ILE A CA 1
ATOM 2593 C C . ILE A 1 320 ? -4.711 6.092 -0.437 1.00 92.38 320 ILE A C 1
ATOM 2595 O O . ILE A 1 320 ? -5.333 6.717 0.418 1.00 92.38 320 ILE A O 1
ATOM 2599 N N . PHE A 1 321 ? -5.313 5.303 -1.333 1.00 92.94 321 PHE A N 1
ATOM 2600 C CA . PHE A 1 321 ? -6.766 5.094 -1.391 1.00 92.94 321 PHE A CA 1
ATOM 2601 C C . PHE A 1 321 ? -7.308 4.127 -0.331 1.00 92.94 321 PHE A C 1
ATOM 2603 O O . PHE A 1 321 ? -8.513 4.109 -0.105 1.00 92.94 321 PHE A O 1
ATOM 2610 N N . LEU A 1 322 ? -6.454 3.320 0.303 1.00 92.00 322 LEU A N 1
ATOM 2611 C CA . LEU A 1 322 ? -6.887 2.281 1.246 1.00 92.00 322 LEU A CA 1
ATOM 2612 C C . LEU A 1 322 ? -6.701 2.653 2.723 1.00 92.00 322 LEU A C 1
ATOM 2614 O O . LEU A 1 322 ? -7.389 2.097 3.579 1.00 92.00 322 LEU A O 1
ATOM 2618 N N . TYR A 1 323 ? -5.823 3.611 3.037 1.00 91.81 323 TYR A N 1
ATOM 2619 C CA . TYR A 1 323 ? -5.532 4.011 4.417 1.00 91.81 323 TYR A CA 1
ATOM 2620 C C . TYR A 1 323 ? -6.786 4.483 5.174 1.00 91.81 323 TYR A C 1
ATOM 2622 O O . TYR A 1 323 ? -7.385 5.503 4.819 1.00 91.81 323 TYR A O 1
ATOM 2630 N N . ALA A 1 324 ? -7.158 3.750 6.232 1.00 90.25 324 ALA A N 1
ATOM 2631 C CA . ALA A 1 324 ? -8.365 3.963 7.043 1.00 90.25 324 ALA A CA 1
ATOM 2632 C C . ALA A 1 324 ? -9.680 4.015 6.230 1.00 90.25 324 ALA A C 1
ATOM 2634 O O . ALA A 1 324 ? -10.647 4.656 6.644 1.00 90.25 324 ALA A O 1
ATOM 2635 N N . SER A 1 325 ? -9.707 3.376 5.054 1.00 92.81 325 SER A N 1
ATOM 2636 C CA . SER A 1 325 ? -10.818 3.472 4.096 1.00 92.81 325 SER A CA 1
ATOM 2637 C C . SER A 1 325 ? -12.150 2.962 4.630 1.00 92.81 325 SER A C 1
ATOM 2639 O O . SER A 1 325 ? -13.164 3.612 4.396 1.00 92.81 325 SER A O 1
ATOM 2641 N N . CYS A 1 326 ? -12.131 1.903 5.438 1.00 89.31 326 CYS A N 1
ATOM 2642 C CA . CYS A 1 326 ? -13.264 1.391 6.211 1.00 89.31 326 CYS A CA 1
ATOM 2643 C C . CYS A 1 326 ? -14.020 2.472 7.015 1.00 89.31 326 CYS A C 1
ATOM 2645 O O . CYS A 1 326 ? -15.236 2.385 7.166 1.00 89.31 326 CYS A O 1
ATOM 2647 N N . ILE A 1 327 ? -13.330 3.528 7.475 1.00 89.56 327 ILE A N 1
ATOM 2648 C CA . ILE A 1 327 ? -13.939 4.659 8.187 1.00 89.56 327 ILE A CA 1
ATOM 2649 C C . ILE A 1 327 ? -14.615 5.616 7.199 1.00 89.56 327 ILE A C 1
ATOM 2651 O O . ILE A 1 327 ? -15.816 5.876 7.291 1.00 89.56 327 ILE A O 1
ATOM 2655 N N . TRP A 1 328 ? -13.841 6.163 6.257 1.00 91.06 328 TRP A N 1
ATOM 2656 C CA . TRP A 1 328 ? -14.272 7.294 5.428 1.00 91.06 328 TRP A CA 1
ATOM 2657 C C . TRP A 1 328 ? -15.044 6.907 4.159 1.00 91.06 328 TRP A C 1
ATOM 2659 O O . TRP A 1 328 ? -15.577 7.790 3.487 1.00 91.06 328 TRP A O 1
ATOM 2669 N N . GLN A 1 329 ? -15.172 5.615 3.841 1.00 88.50 329 GLN A N 1
ATOM 2670 C CA . GLN A 1 329 ? -16.028 5.134 2.746 1.00 88.50 329 GLN A CA 1
ATOM 2671 C C . GLN A 1 329 ? -17.527 5.418 2.958 1.00 88.50 329 GLN A C 1
ATOM 2673 O O . GLN A 1 329 ? -18.285 5.384 1.998 1.00 88.50 329 GLN A O 1
ATOM 2678 N N . THR A 1 330 ? -17.942 5.750 4.188 1.00 84.38 330 THR A N 1
ATOM 2679 C CA . THR A 1 330 ? -19.287 6.278 4.502 1.00 84.38 330 THR A CA 1
ATOM 2680 C C . THR A 1 330 ? -19.517 7.711 3.995 1.00 84.38 330 THR A C 1
ATOM 2682 O O . THR A 1 330 ? -20.632 8.226 4.065 1.00 84.38 330 THR A O 1
ATOM 2685 N N . GLY A 1 331 ? -18.474 8.365 3.471 1.00 81.50 331 GLY A N 1
ATOM 2686 C CA . GLY A 1 331 ? -18.565 9.664 2.816 1.00 81.50 331 GLY A CA 1
ATOM 2687 C C . GLY A 1 331 ? -19.354 9.639 1.502 1.00 81.50 331 GLY A C 1
ATOM 2688 O O . GLY A 1 331 ? -19.658 8.590 0.937 1.00 81.50 331 GLY A O 1
ATOM 2689 N N . LYS A 1 332 ? -19.681 10.827 0.980 1.00 77.38 332 LYS A N 1
ATOM 2690 C CA . LYS A 1 332 ? -20.523 10.962 -0.222 1.00 77.38 332 LYS A CA 1
ATOM 2691 C C . LYS A 1 332 ? -19.928 10.256 -1.446 1.00 77.38 332 LYS A C 1
ATOM 2693 O O . LYS A 1 332 ? -18.814 10.570 -1.869 1.00 77.38 332 LYS A O 1
ATOM 2698 N N . GLU A 1 333 ? -20.746 9.434 -2.100 1.00 80.69 333 GLU A N 1
ATOM 2699 C CA . GLU A 1 333 ? -20.433 8.735 -3.356 1.00 80.69 333 GLU A CA 1
ATOM 2700 C C . GLU A 1 333 ? -19.894 9.677 -4.456 1.00 80.69 333 GLU A C 1
ATOM 2702 O O . GLU A 1 333 ? -18.898 9.379 -5.112 1.00 80.69 333 GLU A O 1
ATOM 2707 N N . GLU A 1 334 ? -20.486 10.866 -4.594 1.00 80.88 334 GLU A N 1
ATOM 2708 C CA . GLU A 1 334 ? -20.042 11.949 -5.488 1.00 80.88 334 GLU A CA 1
ATOM 2709 C C . GLU A 1 334 ? -18.555 12.316 -5.295 1.00 80.88 334 GLU A C 1
ATOM 2711 O O . GLU A 1 334 ? -17.827 12.568 -6.254 1.00 80.88 334 GLU A O 1
ATOM 2716 N N . HIS A 1 335 ? -18.075 12.324 -4.049 1.00 79.50 335 HIS A N 1
ATOM 2717 C CA . HIS A 1 335 ? -16.680 12.618 -3.735 1.00 79.50 335 HIS A CA 1
ATOM 2718 C C . HIS A 1 335 ? -15.789 11.389 -3.942 1.00 79.50 335 HIS A C 1
ATOM 2720 O O . HIS A 1 335 ? -14.682 11.524 -4.462 1.00 79.50 335 HIS A O 1
ATOM 2726 N N . LEU A 1 336 ? -16.276 10.185 -3.617 1.00 85.06 336 LEU A N 1
ATOM 2727 C CA . LEU A 1 336 ? -15.571 8.928 -3.900 1.00 85.06 336 LEU A CA 1
ATOM 2728 C C . LEU A 1 336 ? -15.306 8.760 -5.411 1.00 85.06 336 LEU A C 1
ATOM 2730 O O . LEU A 1 336 ? -14.203 8.371 -5.799 1.00 85.06 336 LEU A O 1
ATOM 2734 N N . LYS A 1 337 ? -16.249 9.175 -6.271 1.00 87.38 337 LYS A N 1
ATOM 2735 C CA . LYS A 1 337 ? -16.102 9.196 -7.740 1.00 87.38 337 LYS A CA 1
ATOM 2736 C C . LYS A 1 337 ? -14.937 10.066 -8.242 1.00 87.38 337 LYS A C 1
ATOM 2738 O O . LYS A 1 337 ? -14.418 9.798 -9.326 1.00 87.38 337 LYS A O 1
ATOM 2743 N N . LYS A 1 338 ? -14.428 11.032 -7.461 1.00 88.75 338 LYS A N 1
ATOM 2744 C CA . LYS A 1 338 ? -13.187 11.759 -7.810 1.00 88.75 338 LYS A CA 1
ATOM 2745 C C . LYS A 1 338 ? -11.958 10.846 -7.821 1.00 88.75 338 LYS A C 1
ATOM 2747 O O . LYS A 1 338 ? -11.083 10.992 -8.675 1.00 88.75 338 LYS A O 1
ATOM 2752 N N . LEU A 1 339 ? -11.892 9.877 -6.905 1.00 92.81 339 LEU A N 1
ATOM 2753 C CA . LEU A 1 339 ? -10.758 8.952 -6.793 1.00 92.81 339 LEU A CA 1
ATOM 2754 C C . LEU A 1 339 ? -10.656 8.051 -8.034 1.00 92.81 339 LEU A C 1
ATOM 2756 O O . LEU A 1 339 ? -9.555 7.799 -8.526 1.00 92.81 339 LEU A O 1
ATOM 2760 N N . ASN A 1 340 ? -11.798 7.677 -8.619 1.00 93.00 340 ASN A N 1
ATOM 2761 C CA . ASN A 1 340 ? -11.886 6.913 -9.867 1.00 93.00 340 ASN A CA 1
ATOM 2762 C C . ASN A 1 340 ? -11.219 7.658 -11.046 1.00 93.00 340 ASN A C 1
ATOM 2764 O O . ASN A 1 340 ? -10.566 7.038 -11.888 1.00 93.00 340 ASN A O 1
ATOM 2768 N N . ALA A 1 341 ? -11.280 8.996 -11.087 1.00 91.50 341 ALA A N 1
ATOM 2769 C CA . ALA A 1 341 ? -10.563 9.793 -12.089 1.00 91.50 341 ALA A CA 1
ATOM 2770 C C . ALA A 1 341 ? -9.031 9.771 -11.900 1.00 91.50 341 ALA A C 1
ATOM 2772 O O . ALA A 1 341 ? -8.289 9.920 -12.875 1.00 91.50 341 ALA A O 1
ATOM 2773 N N . ILE A 1 342 ? -8.543 9.561 -10.672 1.00 94.12 342 ILE A N 1
ATOM 2774 C CA . ILE A 1 342 ? -7.114 9.389 -10.374 1.00 94.12 342 ILE A CA 1
ATOM 2775 C C . ILE A 1 342 ? -6.660 7.947 -10.665 1.00 94.12 342 ILE A C 1
ATOM 2777 O O . ILE A 1 342 ? -5.593 7.782 -11.255 1.00 94.12 342 ILE A O 1
ATOM 2781 N N . GLN A 1 343 ? -7.473 6.922 -10.355 1.00 95.44 343 GLN A N 1
ATOM 2782 C CA . GLN A 1 343 ? -7.211 5.534 -10.781 1.00 95.44 343 GLN A CA 1
ATOM 2783 C C . GLN A 1 343 ? -7.100 5.450 -12.307 1.00 95.44 343 GLN A C 1
ATOM 2785 O O . GLN A 1 343 ? -6.090 4.957 -12.800 1.00 95.44 343 GLN A O 1
ATOM 2790 N N . ARG A 1 344 ? -8.068 6.010 -13.054 1.00 94.06 344 ARG A N 1
ATOM 2791 C CA . ARG A 1 344 ? -8.058 6.054 -14.530 1.00 94.06 344 ARG A CA 1
ATOM 2792 C C . ARG A 1 344 ? -6.735 6.610 -15.058 1.00 94.06 344 ARG A C 1
ATOM 2794 O O . ARG A 1 344 ? -6.035 5.939 -15.806 1.00 94.06 344 ARG A O 1
ATOM 2801 N N . LYS A 1 345 ? -6.344 7.802 -14.589 1.00 93.56 345 LYS A N 1
ATOM 2802 C CA . LYS A 1 345 ? -5.076 8.450 -14.966 1.00 93.56 345 LYS A CA 1
ATOM 2803 C C . LYS A 1 345 ? -3.859 7.588 -14.618 1.00 93.56 345 LYS A C 1
ATOM 2805 O O . LYS A 1 345 ? -2.925 7.546 -15.410 1.00 93.56 345 LYS A O 1
ATOM 2810 N N . GLY A 1 346 ? -3.862 6.901 -13.474 1.00 94.69 346 GLY A N 1
ATOM 2811 C CA . GLY A 1 346 ? -2.803 5.968 -13.082 1.00 94.69 346 GLY A CA 1
ATOM 2812 C C . GLY A 1 346 ? -2.681 4.779 -14.034 1.00 94.69 346 GLY A C 1
ATOM 2813 O O . GLY A 1 346 ? -1.616 4.566 -14.609 1.00 94.69 346 GLY A O 1
ATOM 2814 N N . LEU A 1 347 ? -3.779 4.054 -14.257 1.00 94.62 347 LEU A N 1
ATOM 2815 C CA . LEU A 1 347 ? -3.797 2.864 -15.109 1.00 94.62 347 LEU A CA 1
ATOM 2816 C C . LEU A 1 347 ? -3.488 3.195 -16.580 1.00 94.62 347 LEU A C 1
ATOM 2818 O O . LEU A 1 347 ? -2.723 2.461 -17.204 1.00 94.62 347 LEU A O 1
ATOM 2822 N N . SER A 1 348 ? -3.958 4.334 -17.108 1.00 90.31 348 SER A N 1
ATOM 2823 C CA . SER A 1 348 ? -3.554 4.831 -18.435 1.00 90.31 348 SER A CA 1
ATOM 2824 C C . SER A 1 348 ? -2.034 5.011 -18.554 1.00 90.31 348 SER A C 1
ATOM 2826 O O . SER A 1 348 ? -1.460 4.619 -19.568 1.00 90.31 348 SER A O 1
ATOM 2828 N N . ILE A 1 349 ? -1.353 5.540 -17.523 1.00 91.19 349 ILE A N 1
ATOM 2829 C CA . ILE A 1 349 ? 0.118 5.683 -17.524 1.00 91.19 349 ILE A CA 1
ATOM 2830 C C . ILE A 1 349 ? 0.802 4.310 -17.464 1.00 91.19 349 ILE A C 1
ATOM 2832 O O . ILE A 1 349 ? 1.752 4.075 -18.214 1.00 91.19 349 ILE A O 1
ATOM 2836 N N . CYS A 1 350 ? 0.323 3.392 -16.613 1.00 91.62 350 CYS A N 1
ATOM 2837 C CA . CYS A 1 350 ? 0.854 2.028 -16.528 1.00 91.62 350 CYS A CA 1
ATOM 2838 C C . CYS A 1 350 ? 0.799 1.330 -17.893 1.00 91.62 350 CYS A C 1
ATOM 2840 O O . CYS A 1 350 ? 1.834 0.921 -18.425 1.00 91.62 350 CYS A O 1
ATOM 2842 N N . LEU A 1 351 ? -0.400 1.251 -18.475 1.00 88.56 351 LEU A N 1
ATOM 2843 C CA . LEU A 1 351 ? -0.682 0.555 -19.731 1.00 88.56 351 LEU A CA 1
ATOM 2844 C C . LEU A 1 351 ? -0.107 1.295 -20.955 1.00 88.56 351 LEU A C 1
ATOM 2846 O O . LEU A 1 351 ? 0.259 0.656 -21.933 1.00 88.56 351 LEU A O 1
ATOM 2850 N N . GLY A 1 352 ? 0.071 2.619 -20.884 1.00 86.19 352 GLY A N 1
ATOM 2851 C CA . GLY A 1 352 ? 0.557 3.445 -21.999 1.00 86.19 352 GLY A CA 1
ATOM 2852 C C . GLY A 1 352 ? -0.532 3.851 -22.998 1.00 86.19 352 GLY A C 1
ATOM 2853 O O . GLY A 1 352 ? -0.226 4.106 -24.158 1.00 86.19 352 GLY A O 1
ATOM 2854 N N . VAL A 1 353 ? -1.791 3.895 -22.557 1.00 86.12 353 VAL A N 1
ATOM 2855 C CA . VAL A 1 353 ? -2.970 4.218 -23.382 1.00 86.12 353 VAL A CA 1
ATOM 2856 C C . VAL A 1 353 ? -3.511 5.619 -23.068 1.00 86.12 353 VAL A C 1
ATOM 2858 O O . VAL A 1 353 ? -3.016 6.304 -22.170 1.00 86.12 353 VAL A O 1
ATOM 2861 N N . SER A 1 354 ? -4.530 6.079 -23.804 1.00 81.62 354 SER A N 1
ATOM 2862 C CA . SER A 1 354 ? -5.086 7.424 -23.613 1.00 81.62 354 SER A CA 1
ATOM 2863 C C . SER A 1 354 ? -5.659 7.637 -22.203 1.00 81.62 354 SER A C 1
ATOM 2865 O O . SER A 1 354 ? -6.140 6.716 -21.538 1.00 81.62 354 SER A O 1
ATOM 2867 N N . ALA A 1 355 ? -5.678 8.896 -21.758 1.00 74.12 355 ALA A N 1
ATOM 2868 C CA . ALA A 1 355 ? -6.358 9.301 -20.525 1.00 74.12 355 ALA A CA 1
ATOM 2869 C C . ALA A 1 355 ? -7.901 9.318 -20.648 1.00 74.12 355 ALA A C 1
ATOM 2871 O O . ALA A 1 355 ? -8.588 9.534 -19.650 1.00 74.12 355 ALA A O 1
ATOM 2872 N N . THR A 1 356 ? -8.436 9.114 -21.858 1.00 79.88 356 THR A N 1
ATOM 2873 C CA . THR A 1 356 ? -9.877 9.088 -22.170 1.00 79.88 356 THR A CA 1
ATOM 2874 C C . THR A 1 356 ? -10.490 7.688 -22.128 1.00 79.88 356 THR A C 1
ATOM 2876 O O . THR A 1 356 ? -11.709 7.572 -22.203 1.00 79.88 356 THR A O 1
ATOM 2879 N N . ALA A 1 357 ? -9.679 6.634 -21.988 1.00 80.56 357 ALA A N 1
ATOM 2880 C CA . ALA A 1 357 ? -10.163 5.259 -21.913 1.00 80.56 357 ALA A CA 1
ATOM 2881 C C . ALA A 1 357 ? -11.186 5.042 -20.775 1.00 80.56 357 ALA A C 1
ATOM 2883 O O . ALA A 1 357 ? -11.158 5.713 -19.732 1.00 80.56 357 ALA A O 1
ATOM 2884 N N . SER A 1 358 ? -12.090 4.079 -20.987 1.00 90.00 358 SER A N 1
ATOM 2885 C CA . SER A 1 358 ? -12.993 3.551 -19.955 1.00 90.00 358 SER A CA 1
ATOM 2886 C C . SER A 1 358 ? -12.173 3.075 -18.753 1.00 90.00 358 SER A C 1
ATOM 2888 O O . SER A 1 358 ? -11.135 2.433 -18.914 1.00 90.00 358 SER A O 1
ATOM 2890 N N . LEU A 1 359 ? -12.617 3.414 -17.543 1.00 92.88 359 LEU A N 1
ATOM 2891 C CA . LEU A 1 359 ? -11.922 2.998 -16.325 1.00 92.88 359 LEU A CA 1
ATOM 2892 C C . LEU A 1 359 ? -12.052 1.483 -16.117 1.00 92.88 359 LEU A C 1
ATOM 2894 O O . LEU A 1 359 ? -11.116 0.833 -15.667 1.00 92.88 359 LEU A O 1
ATOM 2898 N N . GLU A 1 360 ? -13.193 0.948 -16.514 1.00 93.38 360 GLU A N 1
ATOM 2899 C CA . GLU A 1 360 ? -13.618 -0.439 -16.419 1.00 93.38 360 GLU A CA 1
ATOM 2900 C C . GLU A 1 360 ? -12.710 -1.319 -17.303 1.00 93.38 360 GLU A C 1
ATOM 2902 O O . GLU A 1 360 ? -12.122 -2.295 -16.838 1.00 93.38 360 GLU A O 1
ATOM 2907 N N . VAL A 1 361 ? -12.459 -0.889 -18.547 1.00 91.44 361 VAL A N 1
ATOM 2908 C CA . VAL A 1 361 ? -11.482 -1.524 -19.451 1.00 91.44 361 VAL A CA 1
ATOM 2909 C C . VAL A 1 361 ? -10.058 -1.445 -18.886 1.00 91.44 361 VAL A C 1
ATOM 2911 O O . VAL A 1 361 ? -9.338 -2.442 -18.898 1.00 91.44 361 VAL A O 1
ATOM 2914 N N . LEU A 1 362 ? -9.642 -0.291 -18.346 1.00 91.88 362 LEU A N 1
ATOM 2915 C CA . LEU A 1 362 ? -8.311 -0.132 -17.738 1.00 91.88 362 LEU A CA 1
ATOM 2916 C C . LEU A 1 362 ? -8.109 -1.041 -16.512 1.00 91.88 362 LEU A C 1
ATOM 2918 O O . LEU A 1 362 ? -7.015 -1.571 -16.325 1.00 91.88 362 LEU A O 1
ATOM 2922 N N . GLN A 1 363 ? -9.139 -1.213 -15.679 1.00 94.94 363 GLN A N 1
ATOM 2923 C CA . GLN A 1 363 ? -9.139 -2.091 -14.504 1.00 94.94 363 GLN A CA 1
ATOM 2924 C C . GLN A 1 363 ? -8.947 -3.556 -14.912 1.00 94.94 363 GLN A C 1
ATOM 2926 O O . GLN A 1 363 ? -8.042 -4.215 -14.395 1.00 94.94 363 GLN A O 1
ATOM 2931 N N . VAL A 1 364 ? -9.724 -4.034 -15.895 1.00 93.81 364 VAL A N 1
ATOM 2932 C CA . VAL A 1 364 ? -9.607 -5.396 -16.445 1.00 93.81 364 VAL A CA 1
ATOM 2933 C C . VAL A 1 364 ? -8.227 -5.619 -17.074 1.00 93.81 364 VAL A C 1
ATOM 2935 O O . VAL A 1 364 ? -7.531 -6.556 -16.691 1.00 93.81 364 VAL A O 1
ATOM 2938 N N . MET A 1 365 ? -7.774 -4.727 -17.965 1.00 89.62 365 MET A N 1
ATOM 2939 C CA . MET A 1 365 ? -6.463 -4.846 -18.629 1.00 89.62 365 MET A CA 1
ATOM 2940 C C . MET A 1 365 ? -5.270 -4.802 -17.662 1.00 89.62 365 MET A C 1
ATOM 2942 O O . MET A 1 365 ? -4.216 -5.358 -17.966 1.00 89.62 365 MET A O 1
ATOM 2946 N N . ALA A 1 366 ? -5.403 -4.128 -16.517 1.00 91.50 366 ALA A N 1
ATOM 2947 C CA . ALA A 1 366 ? -4.352 -4.046 -15.504 1.00 91.50 366 ALA A CA 1
ATOM 2948 C C . ALA A 1 366 ? -4.440 -5.138 -14.420 1.00 91.50 366 ALA A C 1
ATOM 2950 O O . ALA A 1 366 ? -3.530 -5.231 -13.595 1.00 91.50 366 ALA A O 1
ATOM 2951 N N . GLY A 1 367 ? -5.520 -5.927 -14.365 1.00 92.69 367 GLY A N 1
ATOM 2952 C CA . GLY A 1 367 ? -5.790 -6.831 -13.241 1.00 92.69 367 GLY A CA 1
ATOM 2953 C C . GLY A 1 367 ? -5.964 -6.090 -11.907 1.00 92.69 367 GLY A C 1
ATOM 2954 O O . GLY A 1 367 ? -5.506 -6.558 -10.865 1.00 92.69 367 GLY A O 1
ATOM 2955 N N . VAL A 1 368 ? -6.561 -4.892 -11.930 1.00 93.00 368 VAL A N 1
ATOM 2956 C CA . VAL A 1 368 ? -6.715 -4.016 -10.756 1.00 93.00 368 VAL A CA 1
ATOM 2957 C C . VAL A 1 368 ? -8.192 -3.821 -10.443 1.00 93.00 368 VAL A C 1
ATOM 2959 O O . VAL A 1 368 ? -8.904 -3.186 -11.214 1.00 93.00 368 VAL A O 1
ATOM 2962 N N . LEU A 1 369 ? -8.627 -4.302 -9.273 1.00 92.31 369 LEU A N 1
ATOM 2963 C CA . LEU A 1 369 ? -10.008 -4.150 -8.808 1.00 92.31 369 LEU A CA 1
ATOM 2964 C C . LEU A 1 369 ? -10.474 -2.670 -8.778 1.00 92.31 369 LEU A C 1
ATOM 2966 O O . LEU A 1 369 ? -9.676 -1.769 -8.465 1.00 92.31 369 LEU A O 1
ATOM 2970 N N . PRO A 1 370 ? -11.774 -2.423 -9.030 1.00 94.31 370 PRO A N 1
ATOM 2971 C CA . PRO A 1 370 ? -12.458 -1.165 -8.735 1.00 94.31 370 PRO A CA 1
ATOM 2972 C C . PRO A 1 370 ? -12.205 -0.621 -7.321 1.00 94.31 370 PRO A C 1
ATOM 2974 O O . PRO A 1 370 ? -12.024 -1.380 -6.368 1.00 94.31 370 PRO A O 1
ATOM 2977 N N . LEU A 1 371 ? -12.149 0.711 -7.167 1.00 93.50 371 LEU A N 1
ATOM 2978 C CA . LEU A 1 371 ? -11.792 1.336 -5.883 1.00 93.50 371 LEU A CA 1
ATOM 2979 C C . LEU A 1 371 ? -12.847 1.141 -4.786 1.00 93.50 371 LEU A C 1
ATOM 2981 O O . LEU A 1 371 ? -12.499 1.225 -3.617 1.00 93.50 371 LEU A O 1
ATOM 2985 N N . ASP A 1 372 ? -14.112 0.960 -5.138 1.00 91.12 372 ASP A N 1
ATOM 2986 C CA . ASP A 1 372 ? -15.203 0.555 -4.244 1.00 91.12 372 ASP A CA 1
ATOM 2987 C C . ASP A 1 372 ? -14.991 -0.868 -3.730 1.00 91.12 372 ASP A C 1
ATOM 2989 O O . ASP A 1 372 ? -14.771 -1.024 -2.530 1.00 91.12 372 ASP A O 1
ATOM 2993 N N . LEU A 1 373 ? -14.901 -1.859 -4.622 1.00 91.62 373 LEU A N 1
ATOM 2994 C CA . LEU A 1 373 ? -14.637 -3.258 -4.247 1.00 91.62 373 LEU A CA 1
ATOM 2995 C C . LEU A 1 373 ? -13.324 -3.414 -3.450 1.00 91.62 373 LEU A C 1
ATOM 2997 O O . LEU A 1 373 ? -13.220 -4.234 -2.544 1.00 91.62 373 LEU A O 1
ATOM 3001 N N . ARG A 1 374 ? -12.318 -2.571 -3.718 1.00 93.00 374 ARG A N 1
ATOM 3002 C CA . ARG A 1 374 ? -11.074 -2.479 -2.929 1.00 93.00 374 ARG A CA 1
ATOM 3003 C C . ARG A 1 374 ? -11.250 -1.923 -1.511 1.00 93.00 374 ARG A C 1
ATOM 3005 O O . ARG A 1 374 ? -10.481 -2.290 -0.625 1.00 93.00 374 ARG A O 1
ATOM 3012 N N . ARG A 1 375 ? -12.192 -1.001 -1.287 1.00 92.38 375 ARG A N 1
ATOM 3013 C CA . ARG A 1 375 ? -12.504 -0.484 0.061 1.00 92.38 375 ARG A CA 1
ATOM 3014 C C . ARG A 1 375 ? -13.368 -1.474 0.833 1.00 92.38 375 ARG A C 1
ATOM 3016 O O . ARG A 1 375 ? -13.137 -1.651 2.020 1.00 92.38 375 ARG A O 1
ATOM 3023 N N . GLU A 1 376 ? -14.270 -2.159 0.141 1.00 91.38 376 GLU A N 1
ATOM 3024 C CA . GLU A 1 376 ? -15.065 -3.277 0.650 1.00 91.38 376 GLU A CA 1
ATOM 3025 C C . GLU A 1 376 ? -14.187 -4.453 1.098 1.00 91.38 376 GLU A C 1
ATOM 3027 O O . GLU A 1 376 ? -14.269 -4.867 2.250 1.00 91.38 376 GLU A O 1
ATOM 3032 N N . GLU A 1 377 ? -13.233 -4.886 0.261 1.00 91.25 377 GLU A N 1
ATOM 3033 C CA . GLU A 1 377 ? -12.179 -5.850 0.620 1.00 91.25 377 GLU A CA 1
ATOM 3034 C C . GLU A 1 377 ? -11.481 -5.461 1.939 1.00 91.25 377 GLU A C 1
ATOM 3036 O O . GLU A 1 377 ? -11.268 -6.301 2.816 1.00 91.25 377 GLU A O 1
ATOM 3041 N N . MET A 1 378 ? -11.129 -4.181 2.100 1.00 92.00 378 MET A N 1
ATOM 3042 C CA . MET A 1 378 ? -10.458 -3.676 3.301 1.00 92.00 378 MET A CA 1
ATOM 3043 C C . MET A 1 378 ? -11.395 -3.617 4.518 1.00 92.00 378 MET A C 1
ATOM 3045 O O . MET A 1 378 ? -11.006 -4.011 5.614 1.00 92.00 378 MET A O 1
ATOM 3049 N N . ALA A 1 379 ? -12.632 -3.161 4.325 1.00 91.81 379 ALA A N 1
ATOM 3050 C CA . ALA A 1 379 ? -13.665 -3.060 5.349 1.00 91.81 379 ALA A CA 1
ATOM 3051 C C . ALA A 1 379 ? -14.039 -4.430 5.929 1.00 91.81 379 ALA A C 1
ATOM 3053 O O . ALA A 1 379 ? -14.141 -4.571 7.149 1.00 91.81 379 ALA A O 1
ATOM 3054 N N . ILE A 1 380 ? -14.165 -5.440 5.064 1.00 90.69 380 ILE A N 1
ATOM 3055 C CA . ILE A 1 380 ? -14.467 -6.818 5.452 1.00 90.69 380 ILE A CA 1
ATOM 3056 C C . ILE A 1 380 ? -13.269 -7.454 6.178 1.00 90.69 380 ILE A C 1
ATOM 3058 O O . ILE A 1 380 ? -13.446 -8.080 7.221 1.00 90.69 380 ILE A O 1
ATOM 3062 N N . ARG A 1 381 ? -12.028 -7.226 5.720 1.00 89.69 381 ARG A N 1
ATOM 3063 C CA . ARG A 1 381 ? -10.819 -7.673 6.445 1.00 89.69 381 ARG A CA 1
ATOM 3064 C C . ARG A 1 381 ? -10.666 -7.009 7.817 1.00 89.69 381 ARG A C 1
ATOM 3066 O O . ARG A 1 381 ? -10.244 -7.662 8.770 1.00 89.69 381 ARG A O 1
ATOM 3073 N N . ASP A 1 382 ? -11.002 -5.725 7.934 1.00 89.81 382 ASP A N 1
ATOM 3074 C CA . ASP A 1 382 ? -10.965 -5.013 9.211 1.00 89.81 382 ASP A CA 1
ATOM 3075 C C . ASP A 1 382 ? -12.051 -5.515 10.177 1.00 89.81 382 ASP A C 1
ATOM 3077 O O . ASP A 1 382 ? -11.733 -5.748 11.342 1.00 89.81 382 ASP A O 1
ATOM 3081 N N . ILE A 1 383 ? -13.299 -5.734 9.734 1.00 90.12 383 ILE A N 1
ATOM 3082 C CA . ILE A 1 383 ? -14.352 -6.263 10.623 1.00 90.12 383 ILE A CA 1
ATOM 3083 C C . ILE A 1 383 ? -14.109 -7.725 11.001 1.00 90.12 383 ILE A C 1
ATOM 3085 O O . ILE A 1 383 ? -14.314 -8.068 12.158 1.00 90.12 383 ILE A O 1
ATOM 3089 N N . ALA A 1 384 ? -13.583 -8.548 10.088 1.00 89.00 384 ALA A N 1
ATOM 3090 C CA . ALA A 1 384 ? -13.131 -9.909 10.369 1.00 89.00 384 ALA A CA 1
ATOM 3091 C C . ALA A 1 384 ? -12.108 -9.944 11.517 1.00 89.00 384 ALA A C 1
ATOM 3093 O O . ALA A 1 384 ? -12.317 -10.634 12.513 1.00 89.00 384 ALA A O 1
ATOM 3094 N N . ARG A 1 385 ? -11.049 -9.124 11.439 1.00 87.38 385 ARG A N 1
ATOM 3095 C CA . ARG A 1 385 ? -10.040 -9.008 12.508 1.00 87.38 385 ARG A CA 1
ATOM 3096 C C . ARG A 1 385 ? -10.628 -8.478 13.822 1.00 87.38 385 ARG A C 1
ATOM 3098 O O . ARG A 1 385 ? -10.212 -8.896 14.892 1.00 87.38 385 ARG A O 1
ATOM 3105 N N . LEU A 1 386 ? -11.596 -7.561 13.767 1.00 87.94 386 LEU A N 1
ATOM 3106 C CA . LEU A 1 386 ? -12.287 -7.090 14.973 1.00 87.94 386 LEU A CA 1
ATOM 3107 C C . LEU A 1 386 ? -13.285 -8.124 15.538 1.00 87.94 386 LEU A C 1
ATOM 3109 O O . LEU A 1 386 ? -13.661 -8.008 16.704 1.00 87.94 386 LEU A O 1
ATOM 3113 N N . ASN A 1 387 ? -13.712 -9.113 14.741 1.00 87.12 387 ASN A N 1
ATOM 3114 C CA . ASN A 1 387 ? -14.606 -10.201 15.146 1.00 87.12 387 ASN A CA 1
ATOM 3115 C C . ASN A 1 387 ? -13.853 -11.380 15.783 1.00 87.12 387 ASN A C 1
ATOM 3117 O O . ASN A 1 387 ? -14.408 -12.042 16.657 1.00 87.12 387 ASN A O 1
ATOM 3121 N N . SER A 1 388 ? -12.592 -11.613 15.405 1.00 84.75 388 SER A N 1
ATOM 3122 C CA . SER A 1 388 ? -11.750 -12.618 16.065 1.00 84.75 388 SER A CA 1
ATOM 3123 C C . SER A 1 388 ? -11.258 -12.166 17.449 1.00 84.75 388 SER A C 1
ATOM 3125 O O . SER A 1 388 ? -10.957 -12.998 18.301 1.00 84.75 388 SER A O 1
ATOM 3127 N N . TYR A 1 389 ? -11.206 -10.862 17.732 1.00 84.12 389 TYR A N 1
ATOM 3128 C CA . TYR A 1 389 ? -10.813 -10.347 19.048 1.00 84.12 389 TYR A CA 1
ATOM 3129 C C . TYR A 1 389 ? -11.657 -10.902 20.208 1.00 84.12 389 TYR A C 1
ATOM 3131 O O . TYR A 1 389 ? -12.864 -11.103 20.094 1.00 84.12 389 TYR A O 1
ATOM 3139 N N . SER A 1 390 ? -11.023 -11.077 21.372 1.00 79.75 390 SER A N 1
ATOM 3140 C CA . SER A 1 390 ? -11.695 -11.506 22.606 1.00 79.75 390 SER A CA 1
ATOM 3141 C C . SER A 1 390 ? -12.862 -10.581 22.987 1.00 79.75 390 SER A C 1
ATOM 3143 O O . SER A 1 390 ? -12.748 -9.355 22.919 1.00 79.75 390 SER A O 1
ATOM 3145 N N . THR A 1 391 ? -13.952 -11.155 23.504 1.00 78.81 391 THR A N 1
ATOM 3146 C CA . THR A 1 391 ? -15.115 -10.435 24.069 1.00 78.81 391 THR A CA 1
ATOM 3147 C C . THR A 1 391 ? -14.765 -9.531 25.259 1.00 78.81 391 THR A C 1
ATOM 3149 O O . THR A 1 391 ? -15.537 -8.649 25.632 1.00 78.81 391 THR A O 1
ATOM 3152 N N . LYS A 1 392 ? -13.562 -9.665 25.834 1.00 78.69 392 LYS A N 1
ATOM 3153 C CA . LYS A 1 392 ? -13.018 -8.697 26.800 1.00 78.69 392 LYS A CA 1
ATOM 3154 C C . LYS A 1 392 ? -12.745 -7.316 26.180 1.00 78.69 392 LYS A C 1
ATOM 3156 O O . LYS A 1 392 ? -12.703 -6.328 26.909 1.00 78.69 392 LYS A O 1
ATOM 3161 N N . ILE A 1 393 ? -12.555 -7.215 24.859 1.00 79.50 393 ILE A N 1
ATOM 3162 C CA . ILE A 1 393 ? -12.236 -5.949 24.183 1.00 79.50 393 ILE A CA 1
ATOM 3163 C C . ILE A 1 393 ? -13.538 -5.184 23.855 1.00 79.50 393 ILE A C 1
ATOM 3165 O O . ILE A 1 393 ? -14.382 -5.711 23.128 1.00 79.50 393 ILE A O 1
ATOM 3169 N N . PRO A 1 394 ? -13.716 -3.916 24.289 1.00 83.44 394 PRO A N 1
ATOM 3170 C CA . PRO A 1 394 ? -14.987 -3.189 24.139 1.00 83.44 394 PRO A CA 1
ATOM 3171 C C . PRO A 1 394 ? -15.532 -3.061 22.706 1.00 83.44 394 PRO A C 1
ATOM 3173 O O . PRO A 1 394 ? -16.745 -2.961 22.519 1.00 83.44 394 PRO A O 1
ATOM 3176 N N . ILE A 1 395 ? -14.662 -3.076 21.686 1.00 83.06 395 ILE A N 1
ATOM 3177 C CA . ILE A 1 395 ? -15.090 -3.038 20.277 1.00 83.06 395 ILE A CA 1
ATOM 3178 C C . ILE A 1 395 ? -15.772 -4.341 19.839 1.00 83.06 395 ILE A C 1
ATOM 3180 O O . ILE A 1 395 ? -16.700 -4.290 19.035 1.00 83.06 395 ILE A O 1
ATOM 3184 N N . ARG A 1 396 ? -15.378 -5.488 20.410 1.00 85.38 396 ARG A N 1
ATOM 3185 C CA . ARG A 1 396 ? -15.950 -6.799 20.088 1.00 85.38 396 ARG A CA 1
ATOM 3186 C C . ARG A 1 396 ? -17.401 -6.894 20.556 1.00 85.38 396 ARG A C 1
ATOM 3188 O O . ARG A 1 396 ? -18.254 -7.314 19.784 1.00 85.38 396 ARG A O 1
ATOM 3195 N N . ASN A 1 397 ? -17.703 -6.398 21.754 1.00 83.62 397 ASN A N 1
ATOM 3196 C CA . ASN A 1 397 ? -19.076 -6.354 22.276 1.00 83.62 397 ASN A CA 1
ATOM 3197 C C . ASN A 1 397 ? -19.958 -5.391 21.464 1.00 83.62 397 ASN A C 1
ATOM 3199 O O . ASN A 1 397 ? -21.104 -5.697 21.141 1.00 83.62 397 ASN A O 1
ATOM 3203 N N . LYS A 1 398 ? -19.387 -4.259 21.025 1.00 83.88 398 LYS A N 1
ATOM 3204 C CA . LYS A 1 398 ? -20.053 -3.326 20.102 1.00 83.88 398 LYS A CA 1
ATOM 3205 C C . LYS A 1 398 ? -20.320 -3.926 18.716 1.00 83.88 398 LYS A C 1
ATOM 3207 O O . LYS A 1 398 ? -21.204 -3.421 18.032 1.00 83.88 398 LYS A O 1
ATOM 3212 N N . ILE A 1 399 ? -19.613 -4.979 18.306 1.00 85.81 399 ILE A N 1
ATOM 3213 C CA . ILE A 1 399 ? -19.898 -5.713 17.066 1.00 85.81 399 ILE A CA 1
ATOM 3214 C C . ILE A 1 399 ? -21.145 -6.588 17.223 1.00 85.81 399 ILE A C 1
ATOM 3216 O O . ILE A 1 399 ? -22.050 -6.469 16.398 1.00 85.81 399 ILE A O 1
ATOM 3220 N N . ASP A 1 400 ? -21.267 -7.381 18.291 1.00 84.44 400 ASP A N 1
ATOM 3221 C CA . ASP A 1 400 ? -22.467 -8.215 18.497 1.00 84.44 400 ASP A CA 1
ATOM 3222 C C . ASP A 1 400 ? -23.727 -7.358 18.725 1.00 84.44 400 ASP A C 1
ATOM 3224 O O . ASP A 1 400 ? -24.777 -7.623 18.139 1.00 84.44 400 ASP A O 1
ATOM 3228 N N . GLU A 1 401 ? -23.601 -6.237 19.451 1.00 83.06 401 GLU A N 1
ATOM 3229 C CA . GLU A 1 401 ? -24.650 -5.208 19.571 1.00 83.06 401 GLU A CA 1
ATOM 3230 C C . GLU A 1 401 ? -25.134 -4.625 18.230 1.00 83.06 401 GLU A C 1
ATOM 3232 O O . GLU A 1 401 ? -26.192 -3.990 18.191 1.00 83.06 401 GLU A O 1
ATOM 3237 N N . TRP A 1 402 ? -24.339 -4.717 17.161 1.00 80.88 402 TRP A N 1
ATOM 3238 C CA . TRP A 1 402 ? -24.679 -4.190 15.836 1.00 80.88 402 TRP A CA 1
ATOM 3239 C C . TRP A 1 402 ? -25.069 -5.282 14.835 1.00 80.88 402 TRP A C 1
ATOM 3241 O O . TRP A 1 402 ? -25.915 -5.009 13.988 1.00 80.88 402 TRP A O 1
ATOM 3251 N N . LYS A 1 403 ? -24.551 -6.515 14.951 1.00 79.12 403 LYS A N 1
ATOM 3252 C CA . LYS A 1 403 ? -25.023 -7.671 14.158 1.00 79.12 403 LYS A CA 1
ATOM 3253 C C . LYS A 1 403 ? -26.529 -7.888 14.318 1.00 79.12 403 LYS A C 1
ATOM 3255 O O . LYS A 1 403 ? -27.224 -8.080 13.318 1.00 79.12 403 LYS A O 1
ATOM 3260 N N . ASN A 1 404 ? -26.990 -7.790 15.569 1.00 71.31 404 ASN A N 1
ATOM 3261 C CA . ASN A 1 404 ? -28.352 -8.079 16.023 1.00 71.31 404 ASN A CA 1
ATOM 3262 C C . ASN A 1 404 ? -29.342 -6.917 15.816 1.00 71.31 404 ASN A C 1
ATOM 3264 O O . ASN A 1 404 ? -30.476 -6.992 16.283 1.00 71.31 404 ASN A O 1
ATOM 3268 N N . LYS A 1 405 ? -28.932 -5.826 15.158 1.00 72.31 405 LYS A N 1
ATOM 3269 C CA . LYS A 1 405 ? -29.838 -4.727 14.802 1.00 72.31 405 LYS A CA 1
ATOM 3270 C C . LYS A 1 405 ? -30.365 -4.925 13.391 1.00 72.31 405 LYS A C 1
ATOM 3272 O O . LYS A 1 405 ? -29.588 -4.983 12.437 1.00 72.31 405 LYS A O 1
ATOM 3277 N N . GLU A 1 406 ? -31.686 -4.957 13.267 1.00 57.72 406 GLU A N 1
ATOM 3278 C CA . GLU A 1 406 ? -32.352 -4.764 11.984 1.00 57.72 406 GLU A CA 1
ATOM 3279 C C . GLU A 1 406 ? -31.970 -3.388 11.420 1.00 57.72 406 GLU A C 1
ATOM 3281 O O . GLU A 1 406 ? -31.916 -2.380 12.132 1.00 57.72 406 GLU A O 1
ATOM 3286 N N . THR A 1 407 ? -31.605 -3.352 10.141 1.00 55.00 407 THR A N 1
ATOM 3287 C CA . THR A 1 407 ? -30.911 -2.211 9.539 1.00 55.00 407 THR A CA 1
ATOM 3288 C C . THR A 1 407 ? -31.874 -1.105 9.125 1.00 55.00 407 THR A C 1
ATOM 3290 O O . THR A 1 407 ? -32.237 -0.987 7.956 1.00 55.00 407 THR A O 1
ATOM 3293 N N . VAL A 1 408 ? -32.233 -0.243 10.078 1.00 47.41 408 VAL A N 1
ATOM 3294 C CA . VAL A 1 408 ? -32.953 1.009 9.811 1.00 47.41 408 VAL A CA 1
ATOM 3295 C C . VAL A 1 408 ? -32.259 2.180 10.509 1.00 47.41 408 VAL A C 1
ATOM 3297 O O . VAL A 1 408 ? -32.461 2.389 11.698 1.00 47.41 408 VAL A O 1
ATOM 3300 N N . ASP A 1 409 ? -31.468 2.967 9.767 1.00 45.88 409 ASP A N 1
ATOM 3301 C CA . ASP A 1 409 ? -31.731 4.411 9.628 1.00 45.88 409 ASP A CA 1
ATOM 3302 C C . ASP A 1 409 ? -30.853 5.090 8.552 1.00 45.88 409 ASP A C 1
ATOM 3304 O O . ASP A 1 409 ? -29.848 4.554 8.087 1.00 45.88 409 ASP A O 1
ATOM 3308 N N . LYS A 1 410 ? -31.211 6.328 8.195 1.00 48.47 410 LYS A N 1
ATOM 3309 C CA . LYS A 1 410 ? -30.670 7.160 7.095 1.00 48.47 410 LYS A CA 1
ATOM 3310 C C . LYS A 1 410 ? -29.205 7.621 7.244 1.00 48.47 410 LYS A C 1
ATOM 3312 O O . LYS A 1 410 ? -28.771 8.507 6.512 1.00 48.47 410 LYS A O 1
ATOM 3317 N N . PHE A 1 411 ? -28.448 7.066 8.189 1.00 51.78 411 PHE A N 1
ATOM 3318 C CA . PHE A 1 411 ? -27.026 7.352 8.415 1.00 51.78 411 PHE A CA 1
ATOM 3319 C C . PHE A 1 411 ? -26.295 6.066 8.817 1.00 51.78 411 PHE A C 1
ATOM 3321 O O . PHE A 1 411 ? -26.200 5.726 9.999 1.00 51.78 411 PHE A O 1
ATOM 3328 N N . ILE A 1 412 ? -25.754 5.360 7.824 1.00 65.62 412 ILE A N 1
ATOM 3329 C CA . ILE A 1 412 ? -24.961 4.150 8.049 1.00 65.62 412 ILE A CA 1
ATOM 3330 C C . ILE A 1 412 ? -23.645 4.554 8.733 1.00 65.62 412 ILE A C 1
ATOM 3332 O O . ILE A 1 412 ? -22.860 5.335 8.194 1.00 65.62 412 ILE A O 1
ATOM 3336 N N . SER A 1 413 ? -23.406 4.052 9.948 1.00 78.81 413 SER A N 1
ATOM 3337 C CA . SER A 1 413 ? -22.125 4.256 10.638 1.00 78.81 413 SER A CA 1
ATOM 3338 C C . SER A 1 413 ? -21.021 3.426 9.965 1.00 78.81 413 SER A C 1
ATOM 3340 O O . SER A 1 413 ? -21.345 2.407 9.358 1.00 78.81 413 SER A O 1
ATOM 3342 N N . PRO A 1 414 ? -19.724 3.769 10.096 1.00 85.12 414 PRO A N 1
ATOM 3343 C CA . PRO A 1 414 ? -18.658 2.956 9.508 1.00 85.12 414 PRO A CA 1
ATOM 3344 C C . PRO A 1 414 ? -18.717 1.483 9.924 1.00 85.12 414 PRO A C 1
ATOM 3346 O O . PRO A 1 414 ? -18.637 0.606 9.074 1.00 85.12 414 PRO A O 1
ATOM 3349 N N . LEU A 1 415 ? -18.982 1.218 11.208 1.00 85.69 415 LEU A N 1
ATOM 3350 C CA . LEU A 1 415 ? -19.173 -0.134 11.736 1.00 85.69 415 LEU A CA 1
ATOM 3351 C C . LEU A 1 415 ? -20.395 -0.834 11.117 1.00 85.69 415 LEU A C 1
ATOM 3353 O O . LEU A 1 415 ? -20.322 -2.009 10.771 1.00 85.69 415 LEU A O 1
ATOM 3357 N N . GLY A 1 416 ? -21.502 -0.105 10.952 1.00 84.44 416 GLY A N 1
ATOM 3358 C CA . GLY A 1 416 ? -22.710 -0.614 10.301 1.00 84.44 416 GLY A CA 1
ATOM 3359 C C . GLY A 1 416 ? -22.487 -0.949 8.826 1.00 84.44 416 GLY A C 1
ATOM 3360 O O . GLY A 1 416 ? -22.961 -1.983 8.372 1.00 84.44 416 GLY A O 1
ATOM 3361 N N . LEU A 1 417 ? -21.716 -0.130 8.103 1.00 85.56 417 LEU A N 1
ATOM 3362 C CA . LEU A 1 417 ? -21.373 -0.387 6.705 1.00 85.56 417 LEU A CA 1
ATOM 3363 C C . LEU A 1 417 ? -20.458 -1.608 6.589 1.00 85.56 417 LEU A C 1
ATOM 3365 O O . LEU A 1 417 ? -20.754 -2.503 5.814 1.00 85.56 417 LEU A O 1
ATOM 3369 N N . MET A 1 418 ? -19.410 -1.703 7.413 1.00 88.75 418 MET A N 1
ATOM 3370 C CA . MET A 1 418 ? -18.522 -2.874 7.439 1.00 88.75 418 MET A CA 1
ATOM 3371 C C . MET A 1 418 ? -19.293 -4.178 7.723 1.00 88.75 418 MET A C 1
ATOM 3373 O O . MET A 1 418 ? -19.032 -5.198 7.091 1.00 88.75 418 MET A O 1
ATOM 3377 N N . LEU A 1 419 ? -20.274 -4.144 8.634 1.00 88.38 419 LEU A N 1
ATOM 3378 C CA . LEU A 1 419 ? -21.143 -5.289 8.929 1.00 88.38 419 LEU A CA 1
ATOM 3379 C C . LEU A 1 419 ? -22.159 -5.582 7.816 1.00 88.38 419 LEU A C 1
ATOM 3381 O O . LEU A 1 419 ? -22.451 -6.748 7.574 1.00 88.38 419 LEU A O 1
ATOM 3385 N N . GLN A 1 420 ? -22.674 -4.566 7.119 1.00 86.50 420 GLN A N 1
ATOM 3386 C CA . GLN A 1 420 ? -23.524 -4.764 5.943 1.00 86.50 420 GLN A CA 1
ATOM 3387 C C . GLN A 1 420 ? -22.735 -5.429 4.808 1.00 86.50 420 GLN A C 1
ATOM 3389 O O . GLN A 1 420 ? -23.178 -6.434 4.272 1.00 86.50 420 GLN A O 1
ATOM 3394 N N . GLN A 1 421 ? -21.530 -4.943 4.509 1.00 89.31 421 GLN A N 1
ATOM 3395 C CA . GLN A 1 421 ? -20.652 -5.524 3.489 1.00 89.31 421 GLN A CA 1
ATOM 3396 C C . GLN A 1 421 ? -20.262 -6.976 3.820 1.00 89.31 421 GLN A C 1
ATOM 3398 O O . GLN A 1 421 ? -20.212 -7.824 2.933 1.00 89.31 421 GLN A O 1
ATOM 3403 N N . ALA A 1 422 ? -20.065 -7.298 5.103 1.00 89.06 422 ALA A N 1
ATOM 3404 C CA . ALA A 1 422 ? -19.863 -8.676 5.551 1.00 89.06 422 ALA A CA 1
ATOM 3405 C C . ALA A 1 422 ? -21.120 -9.564 5.411 1.00 89.06 422 ALA A C 1
ATOM 3407 O O . ALA A 1 422 ? -20.981 -10.746 5.100 1.00 89.06 422 ALA A O 1
ATOM 3408 N N . LYS A 1 423 ? -22.335 -9.021 5.601 1.00 87.75 423 LYS A N 1
ATOM 3409 C CA . LYS A 1 423 ? -23.594 -9.744 5.325 1.00 87.75 423 LYS A CA 1
ATOM 3410 C C . LYS A 1 423 ? -23.758 -10.005 3.821 1.00 87.75 423 LYS A C 1
ATOM 3412 O O . LYS A 1 423 ? -23.934 -11.159 3.444 1.00 87.75 423 LYS A O 1
ATOM 3417 N N . ASN A 1 424 ? -23.554 -8.988 2.978 1.00 88.75 424 ASN A N 1
ATOM 3418 C CA . ASN A 1 424 ? -23.555 -9.128 1.517 1.00 88.75 424 ASN A CA 1
ATOM 3419 C C . ASN A 1 424 ? -22.556 -10.205 1.046 1.00 88.75 424 ASN A C 1
ATOM 3421 O O . ASN A 1 424 ? -22.928 -11.098 0.294 1.00 88.75 424 ASN A O 1
ATOM 3425 N N . MET A 1 425 ? -21.305 -10.183 1.537 1.00 88.88 425 MET A N 1
ATOM 3426 C CA . MET A 1 425 ? -20.311 -11.220 1.209 1.00 88.88 425 MET A CA 1
ATOM 3427 C C . MET A 1 425 ? -20.803 -12.625 1.573 1.00 88.88 425 MET A C 1
ATOM 3429 O O . MET A 1 425 ? -20.579 -13.560 0.803 1.00 88.88 425 MET A O 1
ATOM 3433 N N . LYS A 1 426 ? -21.455 -12.798 2.728 1.00 87.44 426 LYS A N 1
ATOM 3434 C CA . LYS A 1 426 ? -21.989 -14.103 3.129 1.00 87.44 426 LYS A CA 1
ATOM 3435 C C . LYS A 1 426 ? -23.086 -14.575 2.173 1.00 87.44 426 LYS A C 1
ATOM 3437 O O . LYS A 1 426 ? -23.057 -15.727 1.759 1.00 87.44 426 LYS A O 1
ATOM 3442 N N . GLU A 1 427 ? -23.996 -13.685 1.788 1.00 87.81 427 GLU A N 1
ATOM 3443 C CA . GLU A 1 427 ? -25.072 -13.965 0.826 1.00 87.81 427 GLU A CA 1
ATOM 3444 C C . GLU A 1 427 ? -24.534 -14.292 -0.584 1.00 87.81 427 GLU A C 1
ATOM 3446 O O . GLU A 1 427 ? -25.085 -15.153 -1.265 1.00 87.81 427 GLU A O 1
ATOM 3451 N N . GLU A 1 428 ? -23.431 -13.665 -1.007 1.00 87.94 428 GLU A N 1
ATOM 3452 C CA . GLU A 1 428 ? -22.805 -13.890 -2.321 1.00 87.94 428 GLU A CA 1
ATOM 3453 C C . GLU A 1 428 ? -21.842 -15.093 -2.381 1.00 87.94 428 GLU A C 1
ATOM 3455 O O . GLU A 1 428 ? -21.617 -15.638 -3.463 1.00 87.94 428 GLU A O 1
ATOM 3460 N N . THR A 1 429 ? -21.218 -15.486 -1.260 1.00 84.44 429 THR A N 1
ATOM 3461 C CA . THR A 1 429 ? -20.062 -16.415 -1.269 1.00 84.44 429 THR A CA 1
ATOM 3462 C C . THR A 1 429 ? -20.108 -17.565 -0.257 1.00 84.44 429 THR A C 1
ATOM 3464 O O . THR A 1 429 ? -19.226 -18.424 -0.308 1.00 84.44 429 THR A O 1
ATOM 3467 N N . ASP A 1 430 ? -21.103 -17.595 0.638 1.00 82.31 430 ASP A N 1
ATOM 3468 C CA . ASP A 1 430 ? -21.228 -18.544 1.762 1.00 82.31 430 ASP A CA 1
ATOM 3469 C C . ASP A 1 430 ? -20.030 -18.528 2.742 1.00 82.31 430 ASP A C 1
ATOM 3471 O O . ASP A 1 430 ? -19.655 -19.535 3.336 1.00 82.31 430 ASP A O 1
ATOM 3475 N N . ILE A 1 431 ? -19.396 -17.359 2.908 1.00 82.44 431 ILE A N 1
ATOM 3476 C CA . ILE A 1 431 ? -18.297 -17.129 3.861 1.00 82.44 431 ILE A CA 1
ATOM 3477 C C . ILE A 1 431 ? -18.787 -16.182 4.965 1.00 82.44 431 ILE A C 1
ATOM 3479 O O . ILE A 1 431 ? -19.057 -15.010 4.698 1.00 82.44 431 ILE A O 1
ATOM 3483 N N . SER A 1 432 ? -18.888 -16.651 6.215 1.00 85.69 432 SER A N 1
ATOM 3484 C CA . SER A 1 432 ? -19.217 -15.794 7.362 1.00 85.69 432 SER A CA 1
ATOM 3485 C C . SER A 1 432 ? -17.956 -15.206 7.996 1.00 85.69 432 SER A C 1
ATOM 3487 O O . SER A 1 432 ? -16.966 -15.900 8.214 1.00 85.69 432 SER A O 1
ATOM 3489 N N . ILE A 1 433 ? -18.021 -13.949 8.446 1.00 85.62 433 ILE A N 1
ATOM 3490 C CA . ILE A 1 433 ? -16.988 -13.392 9.344 1.00 85.62 433 ILE A CA 1
ATOM 3491 C C . ILE A 1 433 ? -16.991 -14.046 10.737 1.00 85.62 433 ILE A C 1
ATOM 3493 O O . ILE A 1 433 ? -16.065 -13.829 11.516 1.00 85.62 433 ILE A O 1
ATOM 3497 N N . ASP A 1 434 ? -18.037 -14.810 11.058 1.00 83.44 434 ASP A N 1
ATOM 3498 C CA . ASP A 1 434 ? -18.195 -15.564 12.308 1.00 83.44 434 ASP A CA 1
ATOM 3499 C C . ASP A 1 434 ? -17.543 -16.955 12.272 1.00 83.44 434 ASP A C 1
ATOM 3501 O O . ASP A 1 434 ? -17.331 -17.539 13.329 1.00 83.44 434 ASP A O 1
ATOM 3505 N N . ASP A 1 435 ? -17.165 -17.449 11.087 1.00 79.75 435 ASP A N 1
ATOM 3506 C CA . ASP A 1 435 ? -16.451 -18.727 10.917 1.00 79.75 435 ASP A CA 1
ATOM 3507 C C . ASP A 1 435 ? -14.929 -18.557 11.124 1.00 79.75 435 ASP A C 1
ATOM 3509 O O . ASP A 1 435 ? -14.145 -19.491 10.965 1.00 79.75 435 ASP A O 1
ATOM 3513 N N . ILE A 1 436 ? -14.496 -17.332 11.441 1.00 74.81 436 ILE A N 1
ATOM 3514 C CA . ILE A 1 436 ? -13.101 -16.954 11.652 1.00 74.81 436 ILE A CA 1
ATOM 3515 C C . ILE A 1 436 ? -12.749 -17.215 13.114 1.00 74.81 436 ILE A C 1
ATOM 3517 O O . ILE A 1 436 ? -13.313 -16.589 14.014 1.00 74.81 436 ILE A O 1
ATOM 3521 N N . GLU A 1 437 ? -11.794 -18.119 13.338 1.00 67.62 437 GLU A N 1
ATOM 3522 C CA . GLU A 1 437 ? -11.325 -18.473 14.678 1.00 67.62 437 GLU A CA 1
ATOM 3523 C C . GLU A 1 437 ? -10.908 -17.227 15.483 1.00 67.62 437 GLU A C 1
ATOM 3525 O O . GLU A 1 437 ? -10.307 -16.293 14.930 1.00 67.62 437 GLU A O 1
ATOM 3530 N N . PRO A 1 438 ? -11.218 -17.180 16.792 1.00 66.81 438 PRO A N 1
ATOM 3531 C CA . PRO A 1 438 ? -10.831 -16.060 17.629 1.00 66.81 438 PRO A CA 1
ATOM 3532 C C . PRO A 1 438 ? -9.306 -15.943 17.722 1.00 66.81 438 PRO A C 1
ATOM 3534 O O . PRO A 1 438 ? -8.587 -16.940 17.730 1.00 66.81 438 PRO A O 1
ATOM 3537 N N . GLU A 1 439 ? -8.812 -14.712 17.844 1.00 66.12 439 GLU A N 1
ATOM 3538 C CA . GLU A 1 439 ? -7.403 -14.418 18.080 1.00 66.12 439 GLU A CA 1
ATOM 3539 C C . GLU A 1 439 ? -6.994 -15.075 19.400 1.00 66.12 439 GLU A C 1
ATOM 3541 O O . GLU A 1 439 ? -7.354 -14.607 20.487 1.00 66.12 439 GLU A O 1
ATOM 3546 N N . TYR A 1 440 ? -6.281 -16.199 19.295 1.00 56.50 440 TYR A N 1
ATOM 3547 C CA . TYR A 1 440 ? -5.837 -16.960 20.449 1.00 56.50 440 TYR A CA 1
ATOM 3548 C C . TYR A 1 440 ? -4.841 -16.114 21.236 1.00 56.50 440 TYR A C 1
ATOM 3550 O O . TYR A 1 440 ? -3.661 -16.017 20.894 1.00 56.50 440 TYR A O 1
ATOM 3558 N N . GLN A 1 441 ? -5.328 -15.489 22.309 1.00 51.22 441 GLN A N 1
ATOM 3559 C CA . GLN A 1 441 ? -4.463 -14.899 23.312 1.00 51.22 441 GLN A CA 1
ATOM 3560 C C . GLN A 1 441 ? -3.638 -16.032 23.908 1.00 51.22 441 GLN A C 1
ATOM 3562 O O . GLN A 1 441 ? -4.130 -16.780 24.754 1.00 51.22 441 GLN A O 1
ATOM 3567 N N . PHE A 1 442 ? -2.386 -16.141 23.460 1.00 48.69 442 PHE A N 1
ATOM 3568 C CA . PHE A 1 442 ? -1.376 -16.950 24.118 1.00 48.69 442 PHE A CA 1
ATOM 3569 C C . PHE A 1 442 ? -1.332 -16.504 25.581 1.00 48.69 442 PHE A C 1
ATOM 3571 O O . PHE A 1 442 ? -0.780 -15.453 25.911 1.00 48.69 442 PHE A O 1
ATOM 3578 N N . GLN A 1 443 ? -1.956 -17.291 26.461 1.00 49.91 443 GLN A N 1
ATOM 3579 C CA . GLN A 1 443 ? -1.637 -17.236 27.874 1.00 49.91 443 GLN A CA 1
ATOM 3580 C C . GLN A 1 443 ? -0.153 -17.543 27.944 1.00 49.91 443 GLN A C 1
ATOM 3582 O O . GLN A 1 443 ? 0.277 -18.616 27.519 1.00 49.91 443 GLN A O 1
ATOM 3587 N N . GLY A 1 444 ? 0.629 -16.556 28.367 1.00 44.03 444 GLY A N 1
ATOM 3588 C CA . GLY A 1 444 ? 2.069 -16.688 28.358 1.00 44.03 444 GLY A CA 1
ATOM 3589 C C . GLY A 1 444 ? 2.479 -17.877 29.215 1.00 44.03 444 GLY A C 1
ATOM 3590 O O . GLY A 1 444 ? 2.458 -17.786 30.441 1.00 44.03 444 GLY A O 1
ATOM 3591 N N . LEU A 1 445 ? 2.994 -18.926 28.564 1.00 46.28 445 LEU A N 1
ATOM 3592 C CA . LEU A 1 445 ? 4.273 -19.462 29.016 1.00 46.28 445 LEU A CA 1
ATOM 3593 C C . LEU A 1 445 ? 5.132 -18.240 29.337 1.00 46.28 445 LEU A C 1
ATOM 3595 O O . LEU A 1 445 ? 5.298 -17.379 28.466 1.00 46.28 445 LEU A O 1
ATOM 3599 N N . GLN A 1 446 ? 5.604 -18.115 30.578 1.00 47.56 446 GLN A N 1
ATOM 3600 C CA . GLN A 1 446 ? 6.559 -17.065 30.895 1.00 47.56 446 GLN A CA 1
ATOM 3601 C C . GLN A 1 446 ? 7.819 -17.365 30.089 1.00 47.56 446 GLN A C 1
ATOM 3603 O O . GLN A 1 446 ? 8.657 -18.171 30.489 1.00 47.56 446 GLN A O 1
ATOM 3608 N N . ALA A 1 447 ? 7.918 -16.742 28.913 1.00 47.16 447 ALA A N 1
ATOM 3609 C CA . ALA A 1 447 ? 9.167 -16.628 28.199 1.00 47.16 447 ALA A CA 1
ATOM 3610 C C . ALA A 1 447 ? 10.168 -16.077 29.212 1.00 47.16 447 ALA A C 1
ATOM 3612 O O . ALA A 1 447 ? 9.880 -15.061 29.850 1.00 47.16 447 ALA A O 1
ATOM 3613 N N . SER A 1 448 ? 11.276 -16.798 29.407 1.00 46.38 448 SER A N 1
ATOM 3614 C CA . SER A 1 448 ? 12.338 -16.415 30.338 1.00 46.38 448 SER A CA 1
ATOM 3615 C C . SER A 1 448 ? 12.566 -14.910 30.231 1.00 46.38 448 SER A C 1
ATOM 3617 O O . SER A 1 448 ? 12.856 -14.435 29.130 1.00 46.38 448 SER A O 1
ATOM 3619 N N . LYS A 1 449 ? 12.379 -14.171 31.343 1.00 51.25 449 LYS A N 1
ATOM 3620 C CA . LYS A 1 449 ? 12.379 -12.689 31.364 1.00 51.25 449 LYS A CA 1
ATOM 3621 C C . LYS A 1 449 ? 13.574 -12.127 30.586 1.00 51.25 449 LYS A C 1
ATOM 3623 O O . LYS A 1 449 ? 13.458 -11.154 29.847 1.00 51.25 449 LYS A O 1
ATOM 3628 N N . SER A 1 450 ? 14.699 -12.827 30.712 1.00 53.50 450 SER A N 1
ATOM 3629 C CA . SER A 1 450 ? 15.870 -12.699 29.861 1.00 53.50 450 SER A CA 1
ATOM 3630 C C . SER A 1 450 ? 15.823 -13.668 28.670 1.00 53.50 450 SER A C 1
ATOM 3632 O O . SER A 1 450 ? 15.849 -14.885 28.901 1.00 53.50 450 SER A O 1
ATOM 3634 N N . PRO A 1 451 ? 15.890 -13.196 27.404 1.00 56.19 451 PRO A N 1
ATOM 3635 C CA . PRO A 1 451 ? 16.413 -14.043 26.337 1.00 56.19 451 PRO A CA 1
ATOM 3636 C C . PRO A 1 451 ? 17.846 -14.461 26.720 1.00 56.19 451 PRO A C 1
ATOM 3638 O O . PRO A 1 451 ? 18.563 -13.640 27.307 1.00 56.19 451 PRO A O 1
ATOM 3641 N N . PRO A 1 452 ? 18.281 -15.704 26.427 1.00 60.38 452 PRO A N 1
ATOM 3642 C CA . PRO A 1 452 ? 19.587 -16.187 26.866 1.00 60.38 452 PRO A CA 1
ATOM 3643 C C . PRO A 1 452 ? 20.710 -15.252 26.417 1.00 60.38 452 PRO A C 1
ATOM 3645 O O . PRO A 1 452 ? 20.667 -14.726 25.309 1.00 60.38 452 PRO A O 1
ATOM 3648 N N . GLU A 1 453 ? 21.714 -15.061 27.266 1.00 58.31 453 GLU A N 1
ATOM 3649 C CA . GLU A 1 453 ? 22.729 -14.004 27.155 1.00 58.31 453 GLU A CA 1
ATOM 3650 C C . GLU A 1 453 ? 23.367 -13.870 25.758 1.00 58.31 453 GLU A C 1
ATOM 3652 O O . GLU A 1 453 ? 23.474 -12.771 25.214 1.00 58.31 453 GLU A O 1
ATOM 3657 N N . TYR A 1 454 ? 23.666 -14.998 25.107 1.00 60.88 454 TYR A N 1
ATOM 3658 C CA . TYR A 1 454 ? 24.224 -15.061 23.752 1.00 60.88 454 TYR A CA 1
ATOM 3659 C C . TYR A 1 454 ? 23.283 -14.568 22.627 1.00 60.88 454 TYR A C 1
ATOM 3661 O O . TYR A 1 454 ? 23.721 -14.436 21.488 1.00 60.88 454 TYR A O 1
ATOM 3669 N N . TRP A 1 455 ? 22.004 -14.286 22.903 1.00 57.59 455 TRP A N 1
ATOM 3670 C CA . TRP A 1 455 ? 21.109 -13.547 21.997 1.00 57.59 455 TRP A CA 1
ATOM 3671 C C . TRP A 1 455 ? 21.235 -12.030 22.169 1.00 57.59 455 TRP A C 1
ATOM 3673 O O . TRP A 1 455 ? 21.025 -11.299 21.200 1.00 57.59 455 TRP A O 1
ATOM 3683 N N . ARG A 1 456 ? 21.585 -11.551 23.375 1.00 60.66 456 ARG A N 1
ATOM 3684 C CA . ARG A 1 456 ? 21.750 -10.119 23.679 1.00 60.66 456 ARG A CA 1
ATOM 3685 C C . ARG A 1 456 ? 22.914 -9.538 22.862 1.00 60.66 456 ARG A C 1
ATOM 3687 O O . ARG A 1 456 ? 22.755 -8.515 22.200 1.00 60.66 456 ARG A O 1
ATOM 3694 N N . THR A 1 457 ? 24.039 -10.256 22.810 1.00 61.00 457 THR A N 1
ATOM 3695 C CA . THR A 1 457 ? 25.267 -9.870 22.081 1.00 61.00 457 THR A CA 1
ATOM 3696 C C . THR A 1 457 ? 25.106 -9.807 20.554 1.00 61.00 457 THR A C 1
ATOM 3698 O O . THR A 1 457 ? 25.836 -9.079 19.880 1.00 61.00 457 THR A O 1
ATOM 3701 N N . LEU A 1 458 ? 24.129 -10.523 19.987 1.00 60.03 458 LEU A N 1
ATOM 3702 C CA . LEU A 1 458 ? 23.859 -10.538 18.543 1.00 60.03 458 LEU A CA 1
ATOM 3703 C C . LEU A 1 458 ? 23.049 -9.326 18.057 1.00 60.03 458 LEU A C 1
ATOM 3705 O O . LEU A 1 458 ? 22.904 -9.141 16.848 1.00 60.03 458 LEU A O 1
ATOM 3709 N N . GLY A 1 459 ? 22.481 -8.525 18.961 1.00 61.38 459 GLY A N 1
ATOM 3710 C CA . GLY A 1 459 ? 21.722 -7.321 18.624 1.00 61.38 459 GLY A CA 1
ATOM 3711 C C . GLY A 1 459 ? 20.472 -7.543 17.753 1.00 61.38 459 GLY A C 1
ATOM 3712 O O . GLY A 1 459 ? 20.061 -8.664 17.425 1.00 61.38 459 GLY A O 1
ATOM 3713 N N . SER A 1 460 ? 19.851 -6.423 17.368 1.00 58.59 460 SER A N 1
ATOM 3714 C CA . SER A 1 460 ? 18.635 -6.384 16.544 1.00 58.59 460 SER A CA 1
ATOM 3715 C C . SER A 1 460 ? 18.883 -6.928 15.136 1.00 58.59 460 SER A C 1
ATOM 3717 O O . SER A 1 460 ? 19.738 -6.415 14.416 1.00 58.59 460 SER A O 1
ATOM 3719 N N . SER A 1 461 ? 18.074 -7.900 14.700 1.00 57.28 461 SER A N 1
ATOM 3720 C CA . SER A 1 461 ? 18.195 -8.562 13.388 1.00 57.28 461 SER A CA 1
ATOM 3721 C C . SER A 1 461 ? 18.149 -7.616 12.182 1.00 57.28 461 SER A C 1
ATOM 3723 O O . SER A 1 461 ? 18.631 -7.971 11.114 1.00 57.28 461 SER A O 1
ATOM 3725 N N . LYS A 1 462 ? 17.608 -6.402 12.341 1.00 54.53 462 LYS A N 1
ATOM 3726 C CA . LYS A 1 462 ? 17.534 -5.383 11.278 1.00 54.53 462 LYS A CA 1
ATOM 3727 C C . LYS A 1 462 ? 18.831 -4.588 11.085 1.00 54.53 462 LYS A C 1
ATOM 3729 O O . LYS A 1 462 ? 18.957 -3.908 10.072 1.00 54.53 462 LYS A O 1
ATOM 3734 N N . ASN A 1 463 ? 19.758 -4.664 12.044 1.00 61.75 463 ASN A N 1
ATOM 3735 C CA . ASN A 1 463 ? 20.953 -3.819 12.127 1.00 61.75 463 ASN A CA 1
ATOM 3736 C C . ASN A 1 463 ? 22.257 -4.630 12.317 1.00 61.75 463 ASN A C 1
ATOM 3738 O O . ASN A 1 463 ? 23.268 -4.049 12.706 1.00 61.75 463 ASN A O 1
ATOM 3742 N N . ARG A 1 464 ? 22.249 -5.956 12.107 1.00 70.44 464 ARG A N 1
ATOM 3743 C CA . ARG A 1 464 ? 23.429 -6.805 12.356 1.00 70.44 464 ARG A CA 1
ATOM 3744 C C . ARG A 1 464 ? 24.578 -6.498 11.400 1.00 70.44 464 ARG A C 1
ATOM 3746 O O . ARG A 1 464 ? 24.368 -6.287 10.207 1.00 70.44 464 ARG A O 1
ATOM 3753 N N . THR A 1 465 ? 25.803 -6.546 11.915 1.00 76.69 465 THR A N 1
ATOM 3754 C CA . THR A 1 465 ? 27.001 -6.653 11.074 1.00 76.69 465 THR A CA 1
ATOM 3755 C C . THR A 1 465 ? 27.135 -8.082 10.534 1.00 76.69 465 THR A C 1
ATOM 3757 O O . THR A 1 465 ? 26.648 -9.036 11.143 1.00 76.69 465 THR A O 1
ATOM 3760 N N . LYS A 1 466 ? 27.856 -8.266 9.418 1.00 75.06 466 LYS A N 1
ATOM 3761 C CA . LYS A 1 466 ? 28.163 -9.610 8.880 1.00 75.06 466 LYS A CA 1
ATOM 3762 C C . LYS A 1 466 ? 28.864 -10.509 9.906 1.00 75.06 466 LYS A C 1
ATOM 3764 O O . LYS A 1 466 ? 28.677 -11.719 9.912 1.00 75.06 466 LYS A O 1
ATOM 3769 N N . GLU A 1 467 ? 29.663 -9.910 10.781 1.00 77.12 467 GLU A N 1
ATOM 3770 C CA . GLU A 1 467 ? 30.379 -10.597 11.853 1.00 77.12 467 GLU A CA 1
ATOM 3771 C C . GLU A 1 467 ? 29.417 -11.111 12.937 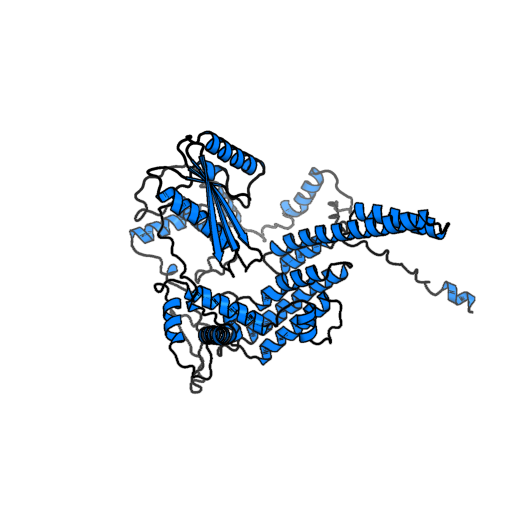1.00 77.12 467 GLU A C 1
ATOM 3773 O O . GLU A 1 467 ? 29.521 -12.265 13.354 1.00 77.12 467 GLU A O 1
ATOM 3778 N N . GLN A 1 468 ? 28.398 -10.324 13.308 1.00 75.25 468 GLN A N 1
ATOM 3779 C CA . GLN A 1 468 ? 27.309 -10.774 14.186 1.00 75.25 468 GLN A CA 1
ATOM 3780 C C . GLN A 1 468 ? 26.458 -11.879 13.537 1.00 75.25 468 GLN A C 1
ATOM 3782 O O . GLN A 1 468 ? 26.058 -12.820 14.221 1.00 75.25 468 GLN A O 1
ATOM 3787 N N . GLU A 1 469 ? 26.207 -11.826 12.225 1.00 71.25 469 GLU A N 1
ATOM 3788 C CA . GLU A 1 469 ? 25.511 -12.908 11.506 1.00 71.25 469 GLU A CA 1
ATOM 3789 C C . GLU A 1 469 ? 26.299 -14.229 11.529 1.00 71.25 469 GLU A C 1
ATOM 3791 O O . GLU A 1 469 ? 25.726 -15.284 11.811 1.00 71.25 469 GLU A O 1
ATOM 3796 N N . ILE A 1 470 ? 27.611 -14.180 11.271 1.00 77.00 470 ILE A N 1
ATOM 3797 C CA . ILE A 1 470 ? 28.503 -15.351 11.323 1.00 77.00 470 ILE A CA 1
ATOM 3798 C C . ILE A 1 470 ? 28.587 -15.898 12.755 1.00 77.00 470 ILE A C 1
ATOM 3800 O O . ILE A 1 470 ? 28.437 -17.101 12.969 1.00 77.00 470 ILE A O 1
ATOM 3804 N N . THR A 1 471 ? 28.746 -15.016 13.744 1.00 76.88 471 THR A N 1
ATOM 3805 C CA . THR A 1 471 ? 28.803 -15.376 15.169 1.00 76.88 471 THR A CA 1
ATOM 3806 C C . THR A 1 471 ? 27.519 -16.070 15.622 1.00 76.88 471 THR A C 1
ATOM 3808 O O . THR A 1 471 ? 27.578 -17.117 16.264 1.00 76.88 471 THR A O 1
ATOM 3811 N N . GLY A 1 472 ? 26.353 -15.552 15.220 1.00 70.31 472 GLY A N 1
ATOM 3812 C CA . GLY A 1 472 ? 25.056 -16.161 15.520 1.00 70.31 472 GLY A CA 1
ATOM 3813 C C . GLY A 1 472 ? 24.889 -17.553 14.904 1.00 70.31 472 GLY A C 1
ATOM 3814 O O . GLY A 1 472 ? 24.443 -18.474 15.588 1.00 70.31 472 GLY A O 1
ATOM 3815 N N . LYS A 1 473 ? 25.310 -17.742 13.645 1.00 72.00 473 LYS A N 1
ATOM 3816 C CA . LYS A 1 473 ? 25.297 -19.061 12.987 1.00 72.00 473 LYS A CA 1
ATOM 3817 C C . LYS A 1 473 ? 26.201 -20.064 13.709 1.00 72.00 473 LYS A C 1
ATOM 3819 O O . LYS A 1 473 ? 25.765 -21.179 13.990 1.00 72.00 473 LYS A O 1
ATOM 3824 N N . ASN A 1 474 ? 27.415 -19.658 14.078 1.00 74.25 474 ASN A N 1
ATOM 3825 C CA . ASN A 1 474 ? 28.367 -20.517 14.787 1.00 74.25 474 ASN A CA 1
ATOM 3826 C C . ASN A 1 474 ? 27.883 -20.886 16.203 1.00 74.25 474 ASN A C 1
ATOM 3828 O O . ASN A 1 474 ? 28.028 -22.035 16.617 1.00 74.25 474 ASN A O 1
ATOM 3832 N N . LEU A 1 475 ? 27.245 -19.955 16.922 1.00 71.38 475 LEU A N 1
ATOM 3833 C CA . LEU A 1 475 ? 26.599 -20.221 18.215 1.00 71.38 475 LEU A CA 1
ATOM 3834 C C . LEU A 1 475 ? 25.504 -21.289 18.105 1.00 71.38 475 LEU A C 1
ATOM 3836 O O . LEU A 1 475 ? 25.484 -22.226 18.902 1.00 71.38 475 LEU A O 1
ATOM 3840 N N . ILE A 1 476 ? 24.624 -21.182 17.104 1.00 66.25 476 ILE A N 1
ATOM 3841 C CA . ILE A 1 476 ? 23.550 -22.159 16.869 1.00 66.25 476 ILE A CA 1
ATOM 3842 C C . ILE A 1 476 ? 24.134 -23.530 16.498 1.00 66.25 476 ILE A C 1
ATOM 3844 O O . ILE A 1 476 ? 23.709 -24.538 17.057 1.00 66.25 476 ILE A O 1
ATOM 3848 N N . LEU A 1 477 ? 25.148 -23.585 15.628 1.00 67.56 477 LEU A N 1
ATOM 3849 C CA . LEU A 1 477 ? 25.828 -24.835 15.259 1.00 67.56 477 LEU A CA 1
ATOM 3850 C C . LEU A 1 477 ? 26.509 -25.507 16.464 1.00 67.56 477 LEU A C 1
ATOM 3852 O O . LEU A 1 477 ? 26.326 -26.702 16.681 1.00 67.56 477 LEU A O 1
ATOM 3856 N N . ASN A 1 478 ? 27.216 -24.750 17.306 1.00 70.00 478 ASN A N 1
ATOM 3857 C CA . ASN A 1 478 ? 27.821 -25.286 18.530 1.00 70.00 478 ASN A CA 1
ATOM 3858 C C . ASN A 1 478 ? 26.765 -25.751 19.548 1.00 70.00 478 ASN A C 1
ATOM 3860 O O . ASN A 1 478 ? 26.970 -26.751 20.241 1.00 70.00 478 ASN A O 1
ATOM 3864 N N . LYS A 1 479 ? 25.607 -25.078 19.609 1.00 65.31 479 LYS A N 1
ATOM 3865 C CA . LYS A 1 479 ? 24.473 -25.526 20.425 1.00 65.31 479 LYS A CA 1
ATOM 3866 C C . LYS A 1 479 ? 23.900 -26.841 19.896 1.00 65.31 479 LYS A C 1
ATOM 3868 O O . LYS A 1 479 ? 23.701 -27.753 20.685 1.00 65.31 479 LYS A O 1
ATOM 3873 N N . LEU A 1 480 ? 23.715 -26.971 18.580 1.00 62.03 480 LEU A N 1
ATOM 3874 C CA . LEU A 1 480 ? 23.257 -28.201 17.920 1.00 62.03 480 LEU A CA 1
ATOM 3875 C C . LEU A 1 480 ? 24.230 -29.378 18.116 1.00 62.03 480 LEU A C 1
ATOM 3877 O O . LEU A 1 480 ? 23.787 -30.504 18.319 1.00 62.03 480 LEU A O 1
ATOM 3881 N N . ASN A 1 481 ? 25.538 -29.121 18.122 1.00 65.06 481 ASN A N 1
ATOM 3882 C CA . ASN A 1 481 ? 26.570 -30.144 18.334 1.00 65.06 481 ASN A CA 1
ATOM 3883 C C . ASN A 1 481 ? 26.707 -30.597 19.802 1.00 65.06 481 ASN A C 1
ATOM 3885 O O . ASN A 1 481 ? 27.353 -31.607 20.066 1.00 65.06 481 ASN A O 1
ATOM 3889 N N . THR A 1 482 ? 26.111 -29.874 20.756 1.00 63.75 482 THR A N 1
ATOM 3890 C CA . THR A 1 482 ? 26.089 -30.234 22.191 1.00 63.75 482 THR A CA 1
ATOM 3891 C C . THR A 1 482 ? 24.761 -30.868 22.631 1.00 63.75 482 THR A C 1
ATOM 3893 O O . THR A 1 482 ? 24.517 -31.065 23.822 1.00 63.75 482 THR A O 1
ATOM 3896 N N . VAL A 1 483 ? 23.901 -31.221 21.671 1.00 64.00 483 VAL A N 1
ATOM 3897 C CA . VAL A 1 483 ? 22.606 -31.875 21.893 1.00 64.00 483 VAL A CA 1
ATOM 3898 C C . VAL A 1 483 ? 22.786 -33.358 22.228 1.00 64.00 483 VAL A C 1
ATOM 3900 O O . VAL A 1 483 ? 23.522 -34.081 21.560 1.00 64.00 483 VAL A O 1
ATOM 3903 N N . SER A 1 484 ? 22.078 -33.835 23.253 1.00 64.06 484 SER A N 1
ATOM 3904 C CA . SER A 1 484 ? 22.068 -35.255 23.618 1.00 64.06 484 SER A CA 1
ATOM 3905 C C . SER A 1 484 ? 21.381 -36.097 22.530 1.00 64.06 484 SER A C 1
ATOM 3907 O O . SER A 1 484 ? 20.325 -35.687 22.051 1.00 64.06 484 SER A O 1
ATOM 3909 N N . PRO A 1 485 ? 21.846 -37.329 22.227 1.00 62.28 485 PRO A N 1
ATOM 3910 C CA . PRO A 1 485 ? 21.117 -38.279 21.370 1.00 62.28 485 PRO A CA 1
ATOM 3911 C C . PRO A 1 485 ? 19.693 -38.603 21.855 1.00 62.28 485 PRO A C 1
ATOM 3913 O O . PRO A 1 485 ? 18.895 -39.183 21.121 1.00 62.28 485 PRO A O 1
ATOM 3916 N N . SER A 1 486 ? 19.381 -38.249 23.107 1.00 64.56 486 SER A N 1
ATOM 3917 C CA . SER A 1 486 ? 18.049 -38.372 23.686 1.00 64.56 486 SER A CA 1
ATOM 3918 C C . SER A 1 486 ? 17.067 -37.281 23.234 1.00 64.56 486 SER A C 1
ATOM 3920 O O . SER A 1 486 ? 15.865 -37.524 23.318 1.00 64.56 486 SER A O 1
ATOM 3922 N N . THR A 1 487 ? 17.535 -36.107 22.799 1.00 69.81 487 THR A N 1
ATOM 3923 C CA . THR A 1 487 ? 16.717 -34.936 22.435 1.00 69.81 487 THR A CA 1
ATOM 3924 C C . THR A 1 487 ? 15.920 -35.173 21.151 1.00 69.81 487 THR A C 1
ATOM 3926 O O . THR A 1 487 ? 16.377 -35.877 20.252 1.00 69.81 487 THR A O 1
ATOM 3929 N N . VAL A 1 488 ? 14.734 -34.564 21.046 1.00 72.19 488 VAL A N 1
ATOM 3930 C CA . VAL A 1 488 ? 13.952 -34.570 19.802 1.00 72.19 488 VAL A CA 1
ATOM 3931 C C . VAL A 1 488 ? 14.418 -33.426 18.902 1.00 72.19 488 VAL A C 1
ATOM 3933 O O . VAL A 1 488 ? 14.388 -32.265 19.315 1.00 72.19 488 VAL A O 1
ATOM 3936 N N . VAL A 1 489 ? 14.811 -33.743 17.668 1.00 77.12 489 VAL A N 1
ATOM 3937 C CA . VAL A 1 489 ? 15.057 -32.752 16.609 1.00 77.12 489 VAL A CA 1
ATOM 3938 C C . VAL A 1 489 ? 13.933 -32.860 15.589 1.00 77.12 489 VAL A C 1
ATOM 3940 O O . VAL A 1 489 ? 13.645 -33.959 15.124 1.00 77.12 489 VAL A O 1
ATOM 3943 N N . ALA A 1 490 ? 13.311 -31.745 15.225 1.00 79.94 490 ALA A N 1
ATOM 3944 C CA . ALA A 1 490 ? 12.244 -31.715 14.234 1.00 79.94 490 ALA A CA 1
ATOM 3945 C C . ALA A 1 490 ? 12.524 -30.691 13.131 1.00 79.94 490 ALA A C 1
ATOM 3947 O O . ALA A 1 490 ? 12.981 -29.581 13.402 1.00 79.94 490 ALA A O 1
ATOM 3948 N N . PHE A 1 491 ? 12.216 -31.079 11.898 1.00 81.69 491 PHE A N 1
ATOM 3949 C CA . PHE A 1 491 ? 12.180 -30.211 10.727 1.00 81.69 491 PHE A CA 1
ATOM 3950 C C . PHE A 1 491 ? 10.725 -30.052 10.298 1.00 81.69 491 PHE A C 1
ATOM 3952 O O . PHE A 1 491 ? 10.020 -31.055 10.182 1.00 81.69 491 PHE A O 1
ATOM 3959 N N . THR A 1 492 ? 10.281 -28.822 10.069 1.00 86.12 492 THR A N 1
ATOM 3960 C CA . THR A 1 492 ? 8.889 -28.460 9.760 1.00 86.12 492 THR A CA 1
ATOM 3961 C C . THR A 1 492 ? 8.794 -27.800 8.388 1.00 86.12 492 THR A C 1
ATOM 3963 O O . THR A 1 492 ? 9.656 -27.002 8.025 1.00 86.12 492 THR A O 1
ATOM 3966 N N . ASP A 1 493 ? 7.751 -28.123 7.618 1.00 87.75 493 ASP A N 1
ATOM 3967 C CA . ASP A 1 493 ? 7.451 -27.458 6.345 1.00 87.75 493 ASP A CA 1
ATOM 3968 C C . ASP A 1 493 ? 5.936 -27.386 6.067 1.00 87.75 493 ASP A C 1
ATOM 3970 O O . ASP A 1 493 ? 5.159 -28.289 6.401 1.00 87.75 493 ASP A O 1
ATOM 3974 N N . GLY A 1 494 ? 5.513 -26.290 5.438 1.00 85.69 494 GLY A N 1
ATOM 3975 C CA . GLY A 1 494 ? 4.123 -25.958 5.152 1.00 85.69 494 GLY A CA 1
ATOM 3976 C C . GLY A 1 494 ? 3.939 -25.530 3.702 1.00 85.69 494 GLY A C 1
ATOM 3977 O O . GLY A 1 494 ? 4.236 -24.397 3.332 1.00 85.69 494 GLY A O 1
ATOM 3978 N N . SER A 1 495 ? 3.381 -26.410 2.870 1.00 85.25 495 SER A N 1
ATOM 3979 C CA . SER A 1 495 ? 3.253 -26.170 1.428 1.00 85.25 495 SER A CA 1
ATOM 3980 C C . SER A 1 495 ? 1.805 -25.939 0.995 1.00 85.25 495 SER A C 1
ATOM 3982 O O . SER A 1 495 ? 0.867 -26.538 1.526 1.00 85.25 495 SER A O 1
ATOM 3984 N N . CYS A 1 496 ? 1.610 -25.083 -0.013 1.00 83.06 496 CYS A N 1
ATOM 3985 C CA . CYS A 1 496 ? 0.318 -24.870 -0.665 1.00 83.06 496 CYS A CA 1
ATOM 3986 C C . CYS A 1 496 ? 0.480 -24.737 -2.185 1.00 83.06 496 CYS A C 1
ATOM 3988 O O . CYS A 1 496 ? 1.393 -24.061 -2.655 1.00 83.06 496 CYS A O 1
ATOM 3990 N N . GLN A 1 497 ? -0.442 -25.317 -2.961 1.00 81.56 497 GLN A N 1
ATOM 3991 C CA . GLN A 1 497 ? -0.427 -25.239 -4.435 1.00 81.56 497 GLN A CA 1
ATOM 3992 C C . GLN A 1 497 ? -0.698 -23.817 -4.962 1.00 81.56 497 GLN A C 1
ATOM 3994 O O . GLN A 1 497 ? -0.225 -23.430 -6.028 1.00 81.56 497 GLN A O 1
ATOM 3999 N N . SER A 1 498 ? -1.448 -23.030 -4.193 1.00 70.88 498 SER A N 1
ATOM 4000 C CA . SER A 1 498 ? -1.600 -21.582 -4.332 1.00 70.88 498 SER A CA 1
ATOM 4001 C C . SER A 1 498 ? -1.768 -20.977 -2.938 1.00 70.88 498 SER A C 1
ATOM 4003 O O . SER A 1 498 ? -2.115 -21.689 -1.998 1.00 70.88 498 SER A O 1
ATOM 4005 N N . ASN A 1 499 ? -1.530 -19.674 -2.777 1.00 59.91 499 ASN A N 1
ATOM 4006 C CA . ASN A 1 499 ? -1.689 -18.986 -1.493 1.00 59.91 499 ASN A CA 1
ATOM 4007 C C . ASN A 1 499 ? -2.711 -17.835 -1.638 1.00 59.91 499 ASN A C 1
ATOM 4009 O O . ASN A 1 499 ? -2.350 -16.791 -2.191 1.00 59.91 499 ASN A O 1
ATOM 4013 N N . PRO A 1 500 ? -3.975 -18.000 -1.196 1.00 64.62 500 PRO A N 1
ATOM 4014 C CA . PRO A 1 500 ? -4.548 -19.192 -0.558 1.00 64.62 500 PRO A CA 1
ATOM 4015 C C . PRO A 1 500 ? -4.832 -20.345 -1.542 1.00 64.62 500 PRO A C 1
ATOM 4017 O O . PRO A 1 500 ? -4.895 -20.135 -2.757 1.00 64.62 500 PRO A O 1
ATOM 4020 N N . GLY A 1 501 ? -5.023 -21.565 -1.030 1.00 73.88 501 GLY A N 1
ATOM 4021 C CA . GLY A 1 501 ? -5.264 -22.757 -1.853 1.00 73.88 501 GLY A CA 1
ATOM 4022 C C . GLY A 1 501 ? -5.245 -24.086 -1.088 1.00 73.88 501 GLY A C 1
ATOM 4023 O O . GLY A 1 501 ? -5.326 -24.091 0.141 1.00 73.88 501 GLY A O 1
ATOM 4024 N N . PRO A 1 502 ? -5.154 -25.226 -1.796 1.00 81.31 502 PRO A N 1
ATOM 4025 C CA . PRO A 1 502 ? -4.924 -26.531 -1.185 1.00 81.31 502 PRO A CA 1
ATOM 4026 C C . PRO A 1 502 ? -3.547 -26.579 -0.514 1.00 81.31 502 PRO A C 1
ATOM 4028 O O . PRO A 1 502 ? -2.538 -26.329 -1.176 1.00 81.31 502 PRO A O 1
ATOM 4031 N N . CYS A 1 503 ? -3.522 -26.910 0.777 1.00 86.19 503 CYS A N 1
ATOM 4032 C CA . CYS A 1 503 ? -2.329 -26.895 1.625 1.00 86.19 503 CYS A CA 1
ATOM 4033 C C . CYS A 1 503 ? -2.116 -28.219 2.373 1.00 86.19 503 CYS A C 1
ATOM 4035 O O . CYS A 1 503 ? -3.081 -28.859 2.809 1.00 86.19 503 CYS A O 1
ATOM 4037 N N . GLY A 1 504 ? -0.851 -28.583 2.582 1.00 86.69 504 GLY A N 1
ATOM 4038 C CA . GLY A 1 504 ? -0.409 -29.730 3.373 1.00 86.69 504 GLY A CA 1
ATOM 4039 C C . GLY A 1 504 ? 0.743 -29.354 4.307 1.00 86.69 504 GLY A C 1
ATOM 4040 O O . GLY A 1 504 ? 1.607 -28.558 3.945 1.00 86.69 504 GLY A O 1
ATOM 4041 N N . ALA A 1 505 ? 0.736 -29.935 5.502 1.00 89.88 505 ALA A N 1
ATOM 4042 C CA . ALA A 1 505 ? 1.781 -29.792 6.507 1.00 89.88 505 ALA A CA 1
ATOM 4043 C C . ALA A 1 505 ? 2.601 -31.082 6.564 1.00 89.88 505 ALA A C 1
ATOM 4045 O O . ALA A 1 505 ? 2.023 -32.176 6.543 1.00 89.88 505 ALA A O 1
ATOM 4046 N N . GLY A 1 506 ? 3.921 -30.950 6.660 1.00 88.56 506 GLY A N 1
ATOM 4047 C CA . GLY A 1 506 ? 4.855 -32.058 6.820 1.00 88.56 506 GLY A CA 1
ATOM 4048 C C . GLY A 1 506 ? 5.885 -31.756 7.903 1.00 88.56 506 GLY A C 1
ATOM 4049 O O . GLY A 1 506 ? 6.280 -30.609 8.098 1.00 88.56 506 GLY A O 1
ATOM 4050 N N . ALA A 1 507 ? 6.327 -32.787 8.614 1.00 87.75 507 ALA A N 1
ATOM 4051 C CA . ALA A 1 507 ? 7.455 -32.691 9.522 1.00 87.75 507 ALA A CA 1
ATOM 4052 C C . ALA A 1 507 ? 8.250 -33.999 9.564 1.00 87.75 507 ALA A C 1
ATOM 4054 O O . ALA A 1 507 ? 7.682 -35.090 9.498 1.00 87.75 507 ALA A O 1
ATOM 4055 N N . ILE A 1 508 ? 9.566 -33.885 9.715 1.00 85.19 508 ILE A N 1
ATOM 4056 C CA . ILE A 1 508 ? 10.472 -35.013 9.946 1.00 85.19 508 ILE A CA 1
ATOM 4057 C C . ILE A 1 508 ? 10.991 -34.894 11.373 1.00 85.19 508 ILE A C 1
ATOM 4059 O O . ILE A 1 508 ? 11.667 -33.922 11.715 1.00 85.19 508 ILE A O 1
ATOM 4063 N N . VAL A 1 509 ? 10.671 -35.880 12.209 1.00 83.25 509 VAL A N 1
ATOM 4064 C CA . VAL A 1 509 ? 11.094 -35.935 13.610 1.00 83.25 509 VAL A CA 1
ATOM 4065 C C . VAL A 1 509 ? 12.170 -37.003 13.777 1.00 83.25 509 VAL A C 1
ATOM 4067 O O . VAL A 1 509 ? 11.961 -38.167 13.445 1.00 83.25 509 VAL A O 1
ATOM 4070 N N . ILE A 1 510 ? 13.323 -36.609 14.316 1.00 79.62 510 ILE A N 1
ATOM 4071 C CA . ILE A 1 510 ? 14.458 -37.483 14.610 1.00 79.62 510 ILE A CA 1
ATOM 4072 C C . ILE A 1 510 ? 14.580 -37.649 16.127 1.00 79.62 510 ILE A C 1
ATOM 4074 O O . ILE A 1 510 ? 14.686 -36.670 16.872 1.00 79.62 510 ILE A O 1
ATOM 4078 N N . PHE A 1 511 ? 14.576 -38.901 16.585 1.00 78.12 511 PHE A N 1
ATOM 4079 C CA . PHE A 1 511 ? 14.621 -39.266 18.002 1.00 78.12 511 PHE A CA 1
ATOM 4080 C C . PHE A 1 511 ? 15.307 -40.623 18.199 1.00 78.12 511 PHE A C 1
ATOM 4082 O O . PHE A 1 511 ? 14.931 -41.599 17.553 1.00 78.12 511 PHE A O 1
ATOM 4089 N N . ASN A 1 512 ? 16.301 -40.715 19.094 1.00 73.00 512 ASN A N 1
ATOM 4090 C CA . ASN A 1 512 ? 17.075 -41.943 19.347 1.00 73.00 512 ASN A CA 1
ATOM 4091 C C . ASN A 1 512 ? 17.578 -42.630 18.043 1.00 73.00 512 ASN A C 1
ATOM 4093 O O . ASN A 1 512 ? 17.446 -43.845 17.883 1.00 73.00 512 ASN A O 1
ATOM 4097 N N . ASN A 1 513 ? 18.100 -41.848 17.089 1.00 72.44 513 ASN A N 1
ATOM 4098 C CA . ASN A 1 513 ? 18.512 -42.278 15.738 1.00 72.44 513 ASN A CA 1
ATOM 4099 C C . ASN A 1 513 ? 17.417 -42.960 14.883 1.00 72.44 513 ASN A C 1
ATOM 4101 O O . ASN A 1 513 ? 17.734 -43.668 13.928 1.00 72.44 513 ASN A O 1
ATOM 4105 N N . LYS A 1 514 ? 16.132 -42.738 15.185 1.00 76.94 514 LYS A N 1
ATOM 4106 C CA . LYS A 1 514 ? 15.006 -43.086 14.308 1.00 76.94 514 LYS A CA 1
ATOM 4107 C C . LYS A 1 514 ? 14.403 -41.825 13.705 1.00 76.94 514 LYS A C 1
ATOM 4109 O O . LYS A 1 514 ? 14.214 -40.837 14.410 1.00 76.94 514 LYS A O 1
ATOM 4114 N N . GLU A 1 515 ? 14.092 -41.896 12.419 1.00 84.12 515 GLU A N 1
ATOM 4115 C CA . GLU A 1 515 ? 13.398 -40.858 11.660 1.00 84.12 515 GLU A CA 1
ATOM 4116 C C . GLU A 1 515 ? 11.911 -41.213 11.538 1.00 84.12 515 GLU A C 1
ATOM 4118 O O . GLU A 1 515 ? 11.559 -42.378 11.329 1.00 84.12 515 GLU A O 1
ATOM 4123 N N . ILE A 1 516 ? 11.037 -40.225 11.731 1.00 85.94 516 ILE A N 1
ATOM 4124 C CA . ILE A 1 516 ? 9.584 -40.389 11.782 1.00 85.94 516 ILE A CA 1
ATOM 4125 C C . ILE A 1 516 ? 8.940 -39.265 10.969 1.00 85.94 516 ILE A C 1
ATOM 4127 O O . ILE A 1 516 ? 9.026 -38.091 11.327 1.00 85.94 516 ILE A O 1
ATOM 4131 N N . GLU A 1 517 ? 8.288 -39.641 9.871 1.00 89.69 517 GLU A N 1
ATOM 4132 C CA . GLU A 1 517 ? 7.559 -38.723 8.996 1.00 89.69 517 GLU A CA 1
ATOM 4133 C C . GLU A 1 517 ? 6.145 -38.464 9.545 1.00 89.69 517 GLU A C 1
ATOM 4135 O O . GLU A 1 517 ? 5.346 -39.388 9.719 1.00 89.69 517 GLU A O 1
ATOM 4140 N N . LEU A 1 518 ? 5.816 -37.194 9.778 1.00 87.25 518 LEU A N 1
ATOM 4141 C CA . LEU A 1 518 ? 4.479 -36.713 10.114 1.00 87.25 518 LEU A CA 1
ATOM 4142 C C . LEU A 1 518 ? 3.944 -35.893 8.937 1.00 87.25 518 LEU A C 1
ATOM 4144 O O . LEU A 1 518 ? 4.644 -35.033 8.410 1.00 87.25 518 LEU A O 1
ATOM 4148 N N . LYS A 1 519 ? 2.697 -36.124 8.520 1.00 91.50 519 LYS A N 1
ATOM 4149 C CA . LYS A 1 519 ? 2.062 -35.359 7.435 1.00 91.50 519 LYS A CA 1
ATOM 4150 C C . LYS A 1 519 ? 0.548 -35.328 7.571 1.00 91.50 519 LYS A C 1
ATOM 4152 O O . LYS A 1 519 ? -0.056 -36.353 7.882 1.00 91.50 519 LYS A O 1
ATOM 4157 N N . GLN A 1 520 ? -0.071 -34.181 7.285 1.00 86.19 520 GLN A N 1
ATOM 4158 C CA . GLN A 1 520 ? -1.529 -34.096 7.152 1.00 86.19 520 GLN A CA 1
ATOM 4159 C C . GLN A 1 520 ? -1.987 -33.052 6.117 1.00 86.19 520 GLN A C 1
ATOM 4161 O O . GLN A 1 520 ? -1.341 -32.011 5.955 1.00 86.19 520 GLN A O 1
ATOM 4166 N N . PRO A 1 521 ? -3.122 -33.283 5.427 1.00 85.50 521 PRO A N 1
ATOM 4167 C CA . PRO A 1 521 ? -3.798 -32.233 4.673 1.00 85.50 521 PRO A CA 1
ATOM 4168 C C . PRO A 1 521 ? -4.337 -31.169 5.638 1.00 85.50 521 PRO A C 1
ATOM 4170 O O . PRO A 1 521 ? -4.951 -31.497 6.649 1.00 85.50 521 PRO A O 1
ATOM 4173 N N . VAL A 1 522 ? -4.116 -29.892 5.323 1.00 82.88 522 VAL A N 1
ATOM 4174 C CA . VAL A 1 522 ? -4.421 -28.767 6.226 1.00 82.88 522 VAL A CA 1
ATOM 4175 C C . VAL A 1 522 ? -5.770 -28.146 5.884 1.00 82.88 522 VAL A C 1
ATOM 4177 O O . VAL A 1 522 ? -6.656 -28.046 6.724 1.00 82.88 522 VAL A O 1
ATOM 4180 N N . SER A 1 523 ? -5.940 -27.718 4.632 1.00 76.75 523 SER A N 1
ATOM 4181 C CA . SER A 1 523 ? -7.177 -27.108 4.140 1.00 76.75 523 SER A CA 1
ATOM 4182 C C . SER A 1 523 ? -7.190 -27.085 2.613 1.00 76.75 523 SER A C 1
ATOM 4184 O O . SER A 1 523 ? -6.141 -27.044 1.974 1.00 76.75 523 SER A O 1
ATOM 4186 N N . LYS A 1 524 ? -8.386 -27.061 2.012 1.00 74.19 524 LYS A N 1
ATOM 4187 C CA . LYS A 1 524 ? -8.574 -26.823 0.566 1.00 74.19 524 LYS A CA 1
ATOM 4188 C C . LYS A 1 524 ? -8.432 -25.339 0.177 1.00 74.19 524 LYS A C 1
ATOM 4190 O O . LYS A 1 524 ? -8.364 -25.034 -1.011 1.00 74.19 524 LYS A O 1
ATOM 4195 N N . ARG A 1 525 ? -8.437 -24.428 1.158 1.00 72.25 525 ARG A N 1
ATOM 4196 C CA . ARG A 1 525 ? -8.308 -22.964 1.009 1.00 72.25 525 ARG A CA 1
ATOM 4197 C C . ARG A 1 525 ? -7.470 -22.366 2.157 1.00 72.25 525 ARG A C 1
ATOM 4199 O O . ARG A 1 525 ? -7.837 -21.347 2.731 1.00 72.25 525 ARG A O 1
ATOM 4206 N N . GLY A 1 526 ? -6.382 -23.037 2.534 1.00 67.44 526 GLY A N 1
ATOM 4207 C CA . GLY A 1 526 ? -5.445 -22.554 3.552 1.00 67.44 526 GLY A CA 1
ATOM 4208 C C . GLY A 1 526 ? -4.494 -21.484 3.011 1.00 67.44 526 GLY A C 1
ATOM 4209 O O . GLY A 1 526 ? -4.503 -21.172 1.821 1.00 67.44 526 GLY A O 1
ATOM 4210 N N . SER A 1 527 ? -3.649 -20.948 3.889 1.00 80.38 527 SER A N 1
ATOM 4211 C CA . SER A 1 527 ? -2.468 -20.152 3.539 1.00 80.38 527 SER A CA 1
ATOM 4212 C C . SER A 1 527 ? -1.193 -20.920 3.899 1.00 80.38 527 SER A C 1
ATOM 4214 O O . SER A 1 527 ? -1.246 -21.847 4.708 1.00 80.38 527 SER A O 1
ATOM 4216 N N . ILE A 1 528 ? -0.045 -20.512 3.347 1.00 82.12 528 ILE A N 1
ATOM 4217 C CA . ILE A 1 528 ? 1.262 -21.106 3.698 1.00 82.12 528 ILE A CA 1
ATOM 4218 C C . ILE A 1 528 ? 1.513 -21.013 5.212 1.00 82.12 528 ILE A C 1
ATOM 4220 O O . ILE A 1 528 ? 1.795 -22.028 5.833 1.00 82.12 528 ILE A O 1
ATOM 4224 N N . LEU A 1 529 ? 1.232 -19.859 5.828 1.00 79.94 529 LEU A N 1
ATOM 4225 C CA . LEU A 1 529 ? 1.343 -19.668 7.281 1.00 79.94 529 LEU A CA 1
ATOM 4226 C C . LEU A 1 529 ? 0.483 -20.647 8.098 1.00 79.94 529 LEU A C 1
ATOM 4228 O O . LEU A 1 529 ? 0.894 -21.093 9.164 1.00 79.94 529 LEU A O 1
ATOM 4232 N N . LEU A 1 530 ? -0.710 -21.006 7.610 1.00 77.81 530 LEU A N 1
ATOM 4233 C CA . LEU A 1 530 ? -1.540 -22.020 8.267 1.00 77.81 530 LEU A CA 1
ATOM 4234 C C . LEU A 1 530 ? -0.933 -23.424 8.118 1.00 77.81 530 LEU A C 1
ATOM 4236 O O . LEU A 1 530 ? -1.050 -24.233 9.033 1.00 77.81 530 LEU A O 1
ATOM 4240 N N . ALA A 1 531 ? -0.286 -23.721 6.989 1.00 82.25 531 ALA A N 1
ATOM 4241 C CA . ALA A 1 531 ? 0.408 -24.989 6.787 1.00 82.25 531 ALA A CA 1
ATOM 4242 C C . ALA A 1 531 ? 1.660 -25.104 7.672 1.00 82.25 531 ALA A C 1
ATOM 4244 O O . ALA A 1 531 ? 1.839 -26.132 8.318 1.00 82.25 531 ALA A O 1
ATOM 4245 N N . GLU A 1 532 ? 2.455 -24.033 7.764 1.00 85.00 532 GLU A N 1
ATOM 4246 C CA . GLU A 1 532 ? 3.615 -23.907 8.658 1.00 85.00 532 GLU A CA 1
ATOM 4247 C C . GLU A 1 532 ? 3.182 -24.134 10.119 1.00 85.00 532 GLU A C 1
ATOM 4249 O O . GLU A 1 532 ? 3.613 -25.097 10.748 1.00 85.00 532 GLU A O 1
ATOM 4254 N N . LEU A 1 533 ? 2.225 -23.349 10.636 1.00 83.56 533 LEU A N 1
ATOM 4255 C CA . LEU A 1 533 ? 1.716 -23.486 12.012 1.00 83.56 533 LEU A CA 1
ATOM 4256 C C . LEU A 1 533 ? 1.156 -24.885 12.328 1.00 83.56 533 LEU A C 1
ATOM 4258 O O . LEU A 1 533 ? 1.258 -25.356 13.463 1.00 83.56 533 LEU A O 1
ATOM 4262 N N . VAL A 1 534 ? 0.569 -25.568 11.343 1.00 81.44 534 VAL A N 1
ATOM 4263 C CA . VAL A 1 534 ? 0.052 -26.933 11.516 1.00 81.44 534 VAL A CA 1
ATOM 4264 C C . VAL A 1 534 ? 1.165 -27.988 11.461 1.00 81.44 534 VAL A C 1
ATOM 4266 O O . VAL A 1 534 ? 1.045 -29.002 12.147 1.00 81.44 534 VAL A O 1
ATOM 4269 N N . ALA A 1 535 ? 2.271 -27.751 10.748 1.00 84.00 535 ALA A N 1
ATOM 4270 C CA . ALA A 1 535 ? 3.470 -28.590 10.830 1.00 84.00 535 ALA A CA 1
ATOM 4271 C C . ALA A 1 535 ? 4.115 -28.505 12.224 1.00 84.00 535 ALA A C 1
ATOM 4273 O O . ALA A 1 535 ? 4.388 -29.537 12.838 1.00 84.00 535 ALA A O 1
ATOM 4274 N N . ILE A 1 536 ? 4.244 -27.291 12.769 1.00 83.19 536 ILE A N 1
ATOM 4275 C CA . ILE A 1 536 ? 4.701 -27.053 14.149 1.00 83.19 536 ILE A CA 1
ATOM 4276 C C . ILE A 1 536 ? 3.781 -27.779 15.141 1.00 83.19 536 ILE A C 1
ATOM 4278 O O . ILE A 1 536 ? 4.244 -28.513 16.017 1.00 83.19 536 ILE A O 1
ATOM 4282 N N . LYS A 1 537 ? 2.456 -27.658 14.970 1.00 82.38 537 LYS A N 1
ATOM 4283 C CA . LYS A 1 537 ? 1.491 -28.366 15.820 1.00 82.38 537 LYS A CA 1
ATOM 4284 C C . LYS A 1 537 ? 1.638 -29.890 15.741 1.00 82.38 537 LYS A C 1
ATOM 4286 O O . LYS A 1 537 ? 1.612 -30.526 16.789 1.00 82.38 537 LYS A O 1
ATOM 4291 N N . LEU A 1 538 ? 1.829 -30.481 14.556 1.00 84.12 538 LEU A N 1
ATOM 4292 C CA . LEU A 1 538 ? 2.063 -31.928 14.415 1.00 84.12 538 LEU A CA 1
ATOM 4293 C C . LEU A 1 538 ? 3.276 -32.395 15.233 1.00 84.12 538 LEU A C 1
ATOM 4295 O O . LEU A 1 538 ? 3.210 -33.438 15.883 1.00 84.12 538 LEU A O 1
ATOM 4299 N N . VAL A 1 539 ? 4.361 -31.615 15.236 1.00 83.25 539 VAL A N 1
ATOM 4300 C CA . VAL A 1 539 ? 5.554 -31.899 16.047 1.00 83.25 539 VAL A CA 1
ATOM 4301 C C . VAL A 1 539 ? 5.238 -31.806 17.539 1.00 83.25 539 VAL A C 1
ATOM 4303 O O . VAL A 1 539 ? 5.583 -32.721 18.282 1.00 83.25 539 VAL A O 1
ATOM 4306 N N . LEU A 1 540 ? 4.547 -30.759 17.995 1.00 81.06 540 LEU A N 1
ATOM 4307 C CA . LEU A 1 540 ? 4.182 -30.594 19.410 1.00 81.06 540 LEU A CA 1
ATOM 4308 C C . LEU A 1 540 ? 3.201 -31.679 19.897 1.00 81.06 540 LEU A C 1
ATOM 4310 O O . LEU A 1 540 ? 3.380 -32.238 20.983 1.00 81.06 540 LEU A O 1
ATOM 4314 N N . ASP A 1 541 ? 2.213 -32.046 19.078 1.00 81.50 541 ASP A N 1
ATOM 4315 C CA . ASP A 1 541 ? 1.258 -33.133 19.341 1.00 81.50 541 ASP A CA 1
ATOM 4316 C C . ASP A 1 541 ? 1.934 -34.520 19.340 1.00 81.50 541 ASP A C 1
ATOM 4318 O O . ASP A 1 541 ? 1.383 -35.465 19.909 1.00 81.50 541 ASP A O 1
ATOM 4322 N N . TYR A 1 542 ? 3.112 -34.662 18.719 1.00 81.69 542 TYR A N 1
ATOM 4323 C CA . TYR A 1 542 ? 3.948 -35.865 18.773 1.00 81.69 542 TYR A CA 1
ATOM 4324 C C . TYR A 1 542 ? 4.887 -35.859 19.994 1.00 81.69 542 TYR A C 1
ATOM 4326 O O . TYR A 1 542 ? 4.924 -36.827 20.753 1.00 81.69 542 TYR A O 1
ATOM 4334 N N . VAL A 1 543 ? 5.594 -34.749 20.232 1.00 77.50 543 VAL A N 1
ATOM 4335 C CA . VAL A 1 543 ? 6.532 -34.561 21.355 1.00 77.50 543 VAL A CA 1
ATOM 4336 C C . VAL A 1 543 ? 5.828 -34.674 22.704 1.00 77.50 543 VAL A C 1
ATOM 4338 O O . VAL A 1 543 ? 6.359 -35.307 23.606 1.00 77.50 543 VAL A O 1
ATOM 4341 N N . SER A 1 544 ? 4.608 -34.149 22.838 1.00 75.12 544 SER A N 1
ATOM 4342 C CA . SER A 1 544 ? 3.798 -34.266 24.065 1.00 75.12 544 SER A CA 1
ATOM 4343 C C . SER A 1 544 ? 3.420 -35.707 24.447 1.00 75.12 544 SER A C 1
ATOM 4345 O O . SER A 1 544 ? 2.985 -35.940 25.572 1.00 75.12 544 SER A O 1
ATOM 4347 N N . ARG A 1 545 ? 3.611 -36.683 23.546 1.00 75.81 545 ARG A N 1
ATOM 4348 C CA . ARG A 1 545 ? 3.421 -38.125 23.801 1.00 75.81 545 ARG A CA 1
ATOM 4349 C C . ARG A 1 545 ? 4.723 -38.844 24.170 1.00 75.81 545 ARG A C 1
ATOM 4351 O O . ARG A 1 545 ? 4.697 -40.045 24.427 1.00 75.81 545 ARG A O 1
ATOM 4358 N N . ILE A 1 546 ? 5.853 -38.136 24.170 1.00 71.06 546 ILE A N 1
ATOM 4359 C CA . ILE A 1 546 ? 7.166 -38.629 24.589 1.00 71.06 546 ILE A CA 1
ATOM 4360 C C . ILE A 1 546 ? 7.502 -37.974 25.925 1.00 71.06 546 ILE A C 1
ATOM 4362 O O . ILE A 1 546 ? 7.582 -36.752 26.029 1.00 71.06 546 ILE A O 1
ATOM 4366 N N . GLU A 1 547 ? 7.733 -38.779 26.957 1.00 51.12 547 GLU A N 1
ATOM 4367 C CA . GLU A 1 547 ? 8.002 -38.232 28.283 1.00 51.12 547 GLU A CA 1
ATOM 4368 C C . GLU A 1 547 ? 9.312 -37.422 28.342 1.00 51.12 547 GLU A C 1
ATOM 4370 O O . GLU A 1 547 ? 10.392 -37.895 27.976 1.00 51.12 547 GLU A O 1
ATOM 4375 N N . ASN A 1 548 ? 9.192 -36.227 28.933 1.00 49.06 548 ASN A N 1
ATOM 4376 C CA . ASN A 1 548 ? 10.227 -35.575 29.739 1.00 49.06 548 ASN A CA 1
ATOM 4377 C C . ASN A 1 548 ? 11.489 -35.056 29.005 1.00 49.06 548 ASN A C 1
ATOM 4379 O O . ASN A 1 548 ? 12.605 -35.279 29.480 1.00 49.06 548 ASN A O 1
ATOM 4383 N N . LYS A 1 549 ? 11.354 -34.372 27.850 1.00 57.03 549 LYS A N 1
ATOM 4384 C CA . LYS A 1 549 ? 12.515 -33.873 27.070 1.00 57.03 549 LYS A CA 1
ATOM 4385 C C . LYS A 1 549 ? 12.334 -32.539 26.336 1.00 57.03 549 LYS A C 1
ATOM 4387 O O . LYS A 1 549 ? 11.231 -32.113 26.015 1.00 57.03 549 LYS A O 1
ATOM 4392 N N . THR A 1 550 ? 13.474 -31.922 26.018 1.00 52.34 550 THR A N 1
ATOM 4393 C CA . THR A 1 550 ? 13.624 -30.742 25.150 1.00 52.34 550 THR A CA 1
ATOM 4394 C C . THR A 1 550 ? 13.331 -31.063 23.677 1.00 52.34 550 THR A C 1
ATOM 4396 O O . THR A 1 550 ? 13.719 -32.126 23.185 1.00 52.34 550 THR A O 1
ATOM 4399 N N . LEU A 1 551 ? 12.728 -30.105 22.968 1.00 51.78 551 LEU A N 1
ATOM 4400 C CA . LEU A 1 551 ? 12.577 -30.075 21.510 1.00 51.78 551 LEU A CA 1
ATOM 4401 C C . LEU A 1 551 ? 13.556 -29.060 20.901 1.00 51.78 551 LEU A C 1
ATOM 4403 O O . LEU A 1 551 ? 13.765 -27.988 21.468 1.00 51.78 551 LEU A O 1
ATOM 4407 N N . ILE A 1 552 ? 14.118 -29.381 19.736 1.00 56.16 552 ILE A N 1
ATOM 4408 C CA . ILE A 1 552 ? 14.804 -28.425 18.864 1.00 56.16 552 ILE A CA 1
ATOM 4409 C C . ILE A 1 552 ? 14.154 -28.456 17.483 1.00 56.16 552 ILE A C 1
ATOM 4411 O O . ILE A 1 552 ? 14.143 -29.481 16.804 1.00 56.16 552 ILE A O 1
ATOM 4415 N N . GLU A 1 553 ? 13.638 -27.303 17.088 1.00 52.91 553 GLU A N 1
ATOM 4416 C CA . GLU A 1 553 ? 12.946 -27.042 15.831 1.00 52.91 553 GLU A CA 1
ATOM 4417 C C . GLU A 1 553 ? 13.914 -26.435 14.802 1.00 52.91 553 GLU A C 1
ATOM 4419 O O . GLU A 1 553 ? 14.853 -25.716 15.166 1.00 52.91 553 GLU A O 1
ATOM 4424 N N . LYS A 1 554 ? 13.719 -26.759 13.521 1.00 50.38 554 LYS A N 1
ATOM 4425 C CA . LYS A 1 554 ? 14.521 -26.268 12.395 1.00 50.38 554 LYS A CA 1
ATOM 4426 C C . LYS A 1 554 ? 13.627 -25.952 11.198 1.00 50.38 554 LYS A C 1
ATOM 4428 O O . LYS A 1 554 ? 13.152 -26.868 10.527 1.00 50.38 554 LYS A O 1
ATOM 4433 N N . ASP A 1 555 ? 13.491 -24.665 10.897 1.00 41.94 555 ASP A N 1
ATOM 4434 C CA . ASP A 1 555 ? 12.978 -24.200 9.609 1.00 41.94 555 ASP A CA 1
ATOM 4435 C C . ASP A 1 555 ? 13.988 -24.447 8.477 1.00 41.94 555 ASP A C 1
ATOM 4437 O O . ASP A 1 555 ? 15.200 -24.536 8.695 1.00 41.94 555 ASP A O 1
ATOM 4441 N N . SER A 1 556 ? 13.470 -24.519 7.249 1.00 33.62 556 SER A N 1
ATOM 4442 C CA . SER A 1 556 ? 14.242 -24.743 6.015 1.00 33.62 556 SER A CA 1
ATOM 4443 C C . SER A 1 556 ? 14.500 -23.458 5.197 1.00 33.62 556 SER A C 1
ATOM 4445 O O . SER A 1 556 ? 14.678 -23.545 3.981 1.00 33.62 556 SER A O 1
ATOM 4447 N N . GLN A 1 557 ? 14.488 -22.273 5.832 1.00 31.61 557 GLN A N 1
ATOM 4448 C CA . GLN A 1 557 ? 14.634 -20.947 5.189 1.00 31.61 557 GLN A CA 1
ATOM 4449 C C . GLN A 1 557 ? 15.896 -20.191 5.646 1.00 31.61 557 GLN A C 1
ATOM 4451 O O . GLN A 1 557 ? 16.165 -20.160 6.867 1.00 31.61 557 GLN A O 1
#

pLDDT: mean 74.19, std 16.97, range [29.66, 95.44]

Radius of gyration: 33.29 Å; chains: 1; bounding box: 78×84×100 Å

InterPro domains:
  IPR002156 Ribonuclease H domain [PF00075] (487-557)
  IPR002156 Ribonuclease H domain [PS50879] (484-557)
  IPR012337 Ribonuclease H-like superfamily [SSF53098] (487-557)
  IPR036397 Ribonuclease H superfamily [G3DSA:3.30.420.10] (474-557)

Organism: Mytilus galloprovincialis (NCBI:txid29158)

Sequence (557 aa):
MMLCMENIIPKTTRNIRKHHKPCWWNKTVEEKKHLLNKCQREFKLKNTPTNLTKLMEAESSFTDAKDEAVDEWSALLCTQLNGSKNLKEKWSNFKKLTKKNENNFVLPFLDSNGNILFEEEDKEKILEDTFFKGNHLNANNFDNDFYTEIMEKYINITLSEEVEEEGYMNEEISRDELEGSIAKLKKNSAPGPDNIFTELIINAGDSLISTLLHIFNKSIEEGRIPIQWKRANVKFLKKSRNKKHPGTVHLVLGNQPIKYNPNPKLLGVTLDEKLTFSEHINIIEKKAGKSLGILREIKGIGNIKTKFLIQVYNSIIGSIFLYASCIWQTGKEEHLKKLNAIQRKGLSICLGVSATASLEVLQVMAGVLPLDLRREEMAIRDIARLNSYSTKIPIRNKIDEWKNKETVDKFISPLGLMLQQAKNMKEETDISIDDIEPEYQFQGLQASKSPPEYWRTLGSSKNRTKEQEITGKNLILNKLNTVSPSTVVAFTDGSCQSNPGPCGAGAIVIFNNKEIELKQPVSKRGSILLAELVAIKLVLDYVSRIENKTLIEKDSQ